Protein AF-A0A970FUH5-F1 (afdb_monomer_lite)

Foldseek 3Di:
DCPPPPVSVVVVVLCCLQPVLVVVLQVQLVVVLVVLLVVQVVQVVVVHAAEEEQQQQAAQLCCSNPRSHHLLSNLVSVHAAYAREQCLLPLLPDDCVLLVDHDDPVRNLLSLLLSLLRLQRSCQSNVRHAYAYAQEADAVPSHDGCVVPPVQLSLASQLLQQLFWEDPLPATGGSHPYHDYPRPPPDDPVSVVSNVLSNVQSHQPFFPDWFFAAEEDDPQLSSLVSVVCLAQLFDHPSRLSSLLVSLQARHRHYYYLVSQQSDAAEYEYEPLLSHDPVSLVSLLPRPRYKYKYWGQDDPVSHRPDPCKDWQEWEDDPRGIITIIMPNDPDPHDYHYHYDPDDDPDGSSNDDQDDPNDVSHDDDHDCDDSVRSNSVRVVRCVVSVGKDKDFPDDPDPVPSGDQKHWIWTDRDPFKIKIKIFGSAQAKTWIKIFQVAFWPDKDKSPDDPPDDWAGDGRITTDIHHHSHMIMMMTGD

Sequence (474 aa):
CCDADPLMLRRRADWIWQYRKAEWIAFHVQRWTRFFEKFVRRLHASDKQAFFNSAWTRDPFEAIYRYGIDYRCIARTGIDGCIVEDMSDVLPILSSRDNHYQMSEEQRNKTHDAFLTALMLNRAAMPRLQLLNLASVHDTMEQWGVLEHMPTAMTRNVISNLNTFIWTGQRWTPVTQGPLFCLADALEASDWQFIRNNWNVGYTPEVLAVSGLTLVWSDSCLDQEINAFLESRRTPTHKIVAELLYARAPVNAITRIEHLDHLTGPVLVSNYDLMSPSDQEKIAAYQGGDLYFIGQMDQADLPNRSAKKTLAVEKNTFGDMVLFATPVTLAQETVILENKEPYDVNPRTIREPLQALWTHPLHFQPISNAFYQTCADLIIRRTGSPRIDIKSSPDRSQKRSACQMIAVKTAEKTWKIAVGNEDYFYHHPVVDMHLPIQQITCLTKYRGYKVECSGSTFSARIPGRGMEVFELRL

Secondary structure (DSSP, 8-state):
--TT-HHHHHHHHHHHHHHSHHHHHHHHHHHHHHHHHHHHHHHHTTT---EEE-STT--HHHHHHHH---HHHHHHTT--EEEEEE-TTTTTT--TTTSSS---HHHHHHHHHHHHHHHHHHHHHSTTSEEEEEE--EETTTTEEHHHH-HHHHHHHHHHHHT-EEE-SS-EEES-S-EEE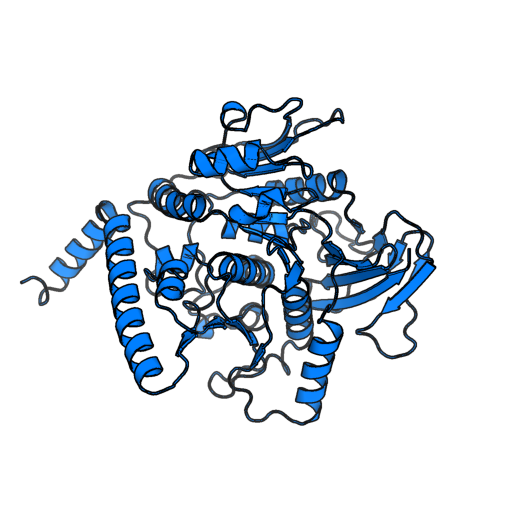TT-TT--HHHHHHHHHHHHHH--S--SEESBPEEEE-HHHHHHHHHHHHHH-PPPHHHHHHHHHHTT--B-EEEEGGGGGG--S-EEEESGGGS-HHHHHHHHH--SS-EEEEES--TTTS---TT-EEEEEEE-TT--EEEEEES--S--PPEEEE--------TTT--PPTT--TTSPP------HHHHHHHHHHHHHHHT--EEEETT-S-TT--S-SEEEEEEEEETTEEEEEEEE-SSS-B-EEEE-SS--SEEEESSSPTTPPPEEETTEEE--BPTT-EEEEEEE-

pLDDT: mean 92.12, std 9.14, range [38.91, 98.88]

Structure (mmCIF, N/CA/C/O backbone):
data_AF-A0A970FUH5-F1
#
_entry.id   AF-A0A970FUH5-F1
#
loop_
_atom_site.group_PDB
_atom_site.id
_atom_site.type_symbol
_atom_site.label_atom_id
_atom_site.label_alt_id
_atom_site.label_comp_id
_atom_site.label_asym_id
_atom_site.label_entity_id
_atom_site.label_seq_id
_atom_site.pdbx_PDB_ins_code
_atom_site.Cartn_x
_atom_site.Cartn_y
_atom_site.Cartn_z
_atom_site.occupancy
_atom_site.B_iso_or_equiv
_atom_site.auth_seq_id
_atom_site.auth_comp_id
_atom_site.auth_asym_id
_atom_site.auth_atom_id
_atom_site.pdbx_PDB_model_num
ATOM 1 N N . CYS A 1 1 ? 29.718 -8.487 -33.718 1.00 51.88 1 CYS A N 1
ATOM 2 C CA . CYS A 1 1 ? 29.550 -9.198 -32.435 1.00 51.88 1 CYS A CA 1
ATOM 3 C C . CYS A 1 1 ? 30.171 -8.317 -31.355 1.00 51.88 1 CYS A C 1
ATOM 5 O O . CYS A 1 1 ? 31.373 -8.104 -31.412 1.00 51.88 1 CYS A O 1
ATOM 7 N N . CYS A 1 2 ? 29.367 -7.701 -30.482 1.00 57.50 2 CYS A N 1
ATOM 8 C CA . CYS A 1 2 ? 29.841 -6.712 -29.495 1.00 57.50 2 CYS A CA 1
ATOM 9 C C . CYS A 1 2 ? 30.124 -7.331 -28.119 1.00 57.50 2 CYS A C 1
ATOM 11 O O . CYS A 1 2 ? 30.529 -6.624 -27.205 1.00 57.50 2 CYS A O 1
ATOM 13 N N . ASP A 1 3 ? 29.877 -8.633 -27.957 1.00 69.94 3 ASP A N 1
ATOM 14 C CA . ASP A 1 3 ? 29.812 -9.262 -26.636 1.00 69.94 3 ASP A CA 1
ATOM 15 C C . ASP A 1 3 ? 31.196 -9.553 -26.025 1.00 69.94 3 ASP A C 1
ATOM 17 O O . ASP A 1 3 ? 31.281 -9.938 -24.865 1.00 69.94 3 ASP A O 1
ATOM 21 N N . ALA A 1 4 ? 32.276 -9.302 -26.775 1.00 82.56 4 ALA A N 1
ATOM 22 C CA . ALA A 1 4 ? 33.659 -9.419 -26.310 1.00 82.56 4 ALA A CA 1
ATOM 23 C C . ALA A 1 4 ? 34.331 -8.067 -25.974 1.00 82.56 4 ALA A C 1
ATOM 25 O O . ALA A 1 4 ? 35.453 -8.070 -25.478 1.00 82.56 4 ALA A O 1
ATOM 26 N N . ASP A 1 5 ? 33.678 -6.922 -26.230 1.00 91.25 5 ASP A N 1
ATOM 27 C CA . ASP A 1 5 ? 34.242 -5.584 -25.977 1.00 91.25 5 ASP A CA 1
ATOM 28 C C . ASP A 1 5 ? 33.461 -4.849 -24.862 1.00 91.25 5 ASP A C 1
ATOM 30 O O . ASP A 1 5 ? 32.341 -4.374 -25.098 1.00 91.25 5 ASP A O 1
ATOM 34 N N . PRO A 1 6 ? 34.047 -4.697 -23.654 1.00 90.38 6 PRO A N 1
ATOM 35 C CA . PRO A 1 6 ? 33.418 -4.005 -22.529 1.00 90.38 6 PRO A CA 1
ATOM 36 C C . PRO A 1 6 ? 32.980 -2.562 -22.821 1.00 90.38 6 PRO A C 1
ATOM 38 O O . PRO A 1 6 ? 31.965 -2.108 -22.285 1.00 90.38 6 PRO A O 1
ATOM 41 N N . LEU A 1 7 ? 33.701 -1.826 -23.672 1.00 91.06 7 LEU A N 1
ATOM 42 C CA . LEU A 1 7 ? 33.351 -0.444 -24.015 1.00 91.06 7 LEU A CA 1
ATOM 43 C C . LEU A 1 7 ? 32.118 -0.400 -24.915 1.00 91.06 7 LEU A C 1
ATOM 45 O O . LEU A 1 7 ? 31.224 0.425 -24.707 1.00 91.06 7 LEU A O 1
ATOM 49 N N . MET A 1 8 ? 32.037 -1.309 -25.885 1.00 91.56 8 MET A N 1
ATOM 50 C CA . MET A 1 8 ? 30.864 -1.437 -26.752 1.00 91.56 8 MET A CA 1
ATOM 51 C C . MET A 1 8 ? 29.637 -1.922 -25.976 1.00 91.56 8 MET A C 1
ATOM 53 O O . MET A 1 8 ? 28.536 -1.415 -26.205 1.00 91.56 8 MET A O 1
ATOM 57 N N . LEU A 1 9 ? 29.818 -2.833 -25.012 1.00 90.19 9 LEU A N 1
ATOM 58 C CA . LEU A 1 9 ? 28.760 -3.238 -24.080 1.00 90.19 9 LEU A CA 1
ATOM 59 C C . LEU A 1 9 ? 28.222 -2.045 -23.286 1.00 90.19 9 LEU A C 1
ATOM 61 O O . LEU A 1 9 ? 27.004 -1.867 -23.205 1.00 90.19 9 LEU A O 1
ATOM 65 N N . ARG A 1 10 ? 29.113 -1.199 -22.756 1.00 90.00 10 ARG A N 1
ATOM 66 C CA . ARG A 1 10 ? 28.719 -0.003 -22.003 1.00 90.00 10 ARG A CA 1
ATOM 67 C C . ARG A 1 10 ? 27.956 0.991 -22.873 1.00 90.00 10 ARG A C 1
ATOM 69 O O . ARG A 1 10 ? 26.863 1.394 -22.500 1.00 90.00 10 ARG A O 1
ATOM 76 N N . ARG A 1 11 ? 28.457 1.303 -24.073 1.00 92.19 11 ARG A N 1
ATOM 77 C CA . ARG A 1 11 ? 27.766 2.195 -25.026 1.00 92.19 11 ARG A CA 1
ATOM 78 C C . ARG A 1 11 ? 26.372 1.688 -25.395 1.00 92.19 11 ARG A C 1
ATOM 80 O O . ARG A 1 11 ? 25.433 2.477 -25.461 1.00 92.19 11 ARG A O 1
ATOM 87 N N . ARG A 1 12 ? 26.220 0.375 -25.604 1.00 92.69 12 ARG A N 1
ATOM 88 C CA . ARG A 1 12 ? 24.915 -0.252 -25.863 1.00 92.69 12 ARG A CA 1
ATOM 89 C C . ARG A 1 12 ? 23.976 -0.099 -24.667 1.00 92.69 12 ARG A C 1
ATOM 91 O O . ARG A 1 12 ? 22.829 0.287 -24.863 1.00 92.69 12 ARG A O 1
ATOM 98 N N . ALA A 1 13 ? 24.452 -0.375 -23.453 1.00 91.12 13 ALA A N 1
ATOM 99 C CA . ALA A 1 13 ? 23.658 -0.217 -22.235 1.00 91.12 13 ALA A CA 1
ATOM 100 C C . ALA A 1 13 ? 23.209 1.239 -22.030 1.00 91.12 13 ALA A C 1
ATOM 102 O O . ALA A 1 13 ? 22.047 1.487 -21.721 1.00 91.12 13 ALA A O 1
ATOM 103 N N . ASP A 1 14 ? 24.105 2.195 -22.273 1.00 92.38 14 ASP A N 1
ATOM 104 C CA . ASP A 1 14 ? 23.828 3.627 -22.163 1.00 92.38 14 ASP A CA 1
ATOM 105 C C . ASP A 1 14 ? 22.752 4.071 -23.163 1.00 92.38 14 ASP A C 1
ATOM 107 O O . ASP A 1 14 ? 21.815 4.780 -22.798 1.00 92.38 14 ASP A O 1
ATOM 111 N N . TRP A 1 15 ? 22.848 3.605 -24.410 1.00 95.12 15 TRP A N 1
ATOM 112 C CA . TRP A 1 15 ? 21.854 3.890 -25.440 1.00 95.12 15 TRP A CA 1
ATOM 113 C C . TRP A 1 15 ? 20.490 3.264 -25.117 1.00 95.12 15 TRP A C 1
ATOM 115 O O . TRP A 1 15 ? 19.464 3.932 -25.238 1.00 95.12 15 TRP A O 1
ATOM 125 N N . ILE A 1 16 ? 20.467 2.009 -24.651 1.00 94.12 16 ILE A N 1
ATOM 126 C CA . ILE A 1 16 ? 19.224 1.353 -24.221 1.00 94.12 16 ILE A CA 1
ATOM 127 C C . ILE A 1 16 ? 18.579 2.148 -23.084 1.00 94.12 16 ILE A C 1
ATOM 129 O O . ILE A 1 16 ? 17.391 2.452 -23.154 1.00 94.12 16 ILE A O 1
ATOM 133 N N . TRP A 1 17 ? 19.359 2.531 -22.072 1.00 92.31 17 TRP A N 1
ATOM 134 C CA . TRP A 1 17 ? 18.864 3.300 -20.932 1.00 92.31 17 TRP A CA 1
ATOM 135 C C . TRP A 1 17 ? 18.237 4.634 -21.347 1.00 92.31 17 TRP A C 1
ATOM 137 O O . TRP A 1 17 ? 17.168 4.987 -20.858 1.00 92.31 17 TRP A O 1
ATOM 147 N N . GLN A 1 18 ? 18.888 5.360 -22.256 1.00 94.31 18 GLN A N 1
ATOM 148 C CA . GLN A 1 18 ? 18.455 6.696 -22.671 1.00 94.31 18 GLN A CA 1
ATOM 149 C C . GLN A 1 18 ? 17.264 6.685 -23.635 1.00 94.31 18 GLN A C 1
ATOM 151 O O . GLN A 1 18 ? 16.450 7.607 -23.595 1.00 94.31 18 GLN A O 1
ATOM 156 N N . TYR A 1 19 ? 17.177 5.686 -24.520 1.00 95.50 19 TYR A N 1
ATOM 157 C CA . TYR A 1 19 ? 16.285 5.750 -25.687 1.00 95.50 19 TYR A CA 1
ATOM 158 C C . TYR A 1 19 ? 15.348 4.556 -25.856 1.00 95.50 19 TYR A C 1
ATOM 160 O O . TYR A 1 19 ? 14.410 4.656 -26.647 1.00 95.50 19 TYR A O 1
ATOM 168 N N . ARG A 1 20 ? 15.611 3.423 -25.194 1.00 96.56 20 ARG A N 1
ATOM 169 C CA . ARG A 1 20 ? 14.862 2.165 -25.381 1.00 96.56 20 ARG A CA 1
ATOM 170 C C . ARG A 1 20 ? 14.500 1.469 -24.074 1.00 96.56 20 ARG A C 1
ATOM 172 O O . ARG A 1 20 ? 14.392 0.245 -24.018 1.00 96.56 20 ARG A O 1
ATOM 179 N N . LYS A 1 21 ? 14.379 2.230 -22.988 1.00 94.69 21 LYS A N 1
ATOM 180 C CA . LYS A 1 21 ? 14.184 1.649 -21.661 1.00 94.69 21 LYS A CA 1
ATOM 181 C C . LYS A 1 21 ? 12.826 0.968 -21.514 1.00 94.69 21 LYS A C 1
ATOM 183 O O . LYS A 1 21 ? 12.772 -0.125 -20.958 1.00 94.69 21 LYS A O 1
ATOM 188 N N . ALA A 1 22 ? 11.765 1.567 -22.053 1.00 95.69 22 ALA A N 1
ATOM 189 C CA . ALA A 1 22 ? 10.433 0.966 -22.058 1.00 95.69 22 ALA A CA 1
ATOM 190 C C . ALA A 1 22 ? 10.428 -0.359 -22.839 1.00 95.69 22 ALA A C 1
ATOM 192 O O . ALA A 1 22 ? 9.974 -1.385 -22.334 1.00 95.69 22 ALA A O 1
ATOM 193 N N . GLU A 1 23 ? 11.020 -0.376 -24.035 1.00 97.50 23 GLU A N 1
ATOM 194 C CA . GLU A 1 23 ? 11.128 -1.572 -24.873 1.00 97.50 23 GLU A CA 1
ATOM 195 C C . GLU A 1 23 ? 12.000 -2.650 -24.222 1.00 97.50 23 GLU A C 1
ATOM 197 O O . GLU A 1 23 ? 11.705 -3.840 -24.336 1.00 97.50 23 GLU A O 1
ATOM 202 N N . TRP A 1 24 ? 13.052 -2.250 -23.505 1.00 96.75 24 TRP A N 1
ATOM 203 C CA . TRP A 1 24 ? 13.899 -3.163 -22.743 1.00 96.75 24 TRP A CA 1
ATOM 204 C C . TRP A 1 24 ? 13.145 -3.825 -21.585 1.00 96.75 24 TRP A C 1
ATOM 206 O O . TRP A 1 24 ? 13.227 -5.044 -21.417 1.00 96.75 24 TRP A O 1
ATOM 216 N N . ILE A 1 25 ? 12.364 -3.051 -20.827 1.00 97.38 25 ILE A N 1
ATOM 217 C CA . ILE A 1 25 ? 11.486 -3.574 -19.772 1.00 97.38 25 ILE A CA 1
ATOM 218 C C . ILE A 1 25 ? 10.468 -4.548 -20.377 1.00 97.38 25 ILE A C 1
ATOM 220 O O . ILE A 1 25 ? 10.374 -5.691 -19.930 1.00 97.38 25 ILE A O 1
ATOM 224 N N . ALA A 1 26 ? 9.770 -4.147 -21.444 1.00 97.88 26 ALA A N 1
ATOM 225 C CA . ALA A 1 26 ? 8.778 -4.985 -22.119 1.00 97.88 26 ALA A CA 1
ATOM 226 C C . ALA A 1 26 ? 9.380 -6.298 -22.651 1.00 97.88 26 ALA A C 1
ATOM 228 O O . ALA A 1 26 ? 8.779 -7.368 -22.514 1.00 97.88 26 ALA A O 1
ATOM 229 N N . PHE A 1 27 ? 10.594 -6.247 -23.208 1.00 98.12 27 PHE A N 1
ATOM 230 C CA . PHE A 1 27 ? 11.334 -7.437 -23.627 1.00 98.12 27 PHE A CA 1
ATOM 231 C C . PHE A 1 27 ? 11.582 -8.399 -22.454 1.00 98.12 27 PHE A C 1
ATOM 233 O O . PHE A 1 27 ? 11.361 -9.608 -22.587 1.00 98.12 27 PHE A O 1
ATOM 240 N N . HIS A 1 28 ? 11.997 -7.884 -21.294 1.00 98.12 28 HIS A N 1
ATOM 241 C CA . HIS A 1 28 ? 12.212 -8.705 -20.103 1.00 98.12 28 HIS A CA 1
ATOM 242 C C . HIS A 1 28 ? 10.909 -9.276 -19.530 1.00 98.12 28 HIS A C 1
ATOM 244 O O . HIS A 1 28 ? 10.887 -10.462 -19.195 1.00 98.12 28 HIS A O 1
ATOM 250 N N . VAL A 1 29 ? 9.813 -8.511 -19.535 1.00 98.38 29 VAL A N 1
ATOM 251 C CA . VAL A 1 29 ? 8.471 -9.006 -19.169 1.00 98.38 29 VAL A CA 1
ATOM 252 C C . VAL A 1 29 ? 8.075 -10.201 -20.027 1.00 98.38 29 VAL A C 1
ATOM 254 O O . VAL A 1 29 ? 7.684 -11.248 -19.501 1.00 98.38 29 VAL A O 1
ATOM 257 N N . GLN A 1 30 ? 8.247 -10.111 -21.347 1.00 98.38 30 GLN A N 1
ATOM 258 C CA . GLN A 1 30 ? 7.956 -11.228 -22.250 1.00 98.38 30 GLN A CA 1
ATOM 259 C C . GLN A 1 30 ? 8.867 -12.433 -21.993 1.00 98.38 30 GLN A C 1
ATOM 261 O O . GLN A 1 30 ? 8.410 -13.580 -22.016 1.00 98.38 30 GLN A O 1
ATOM 266 N N . ARG A 1 31 ? 10.159 -12.194 -21.738 1.00 98.25 31 ARG A N 1
ATOM 267 C CA . ARG A 1 31 ? 11.131 -13.256 -21.453 1.00 98.25 31 ARG A CA 1
ATOM 268 C C . ARG A 1 31 ? 10.770 -14.025 -20.182 1.00 98.25 31 ARG A C 1
ATOM 270 O O . ARG A 1 31 ? 10.770 -15.256 -20.219 1.00 98.25 31 ARG A O 1
ATOM 277 N N . TRP A 1 32 ? 10.449 -13.324 -19.097 1.00 97.88 32 TRP A N 1
ATOM 278 C CA . TRP A 1 32 ? 10.026 -13.943 -17.842 1.00 97.88 32 TRP A CA 1
ATOM 279 C C . TRP A 1 32 ? 8.699 -14.675 -17.991 1.00 97.88 32 TRP A C 1
ATOM 281 O O . TRP A 1 32 ? 8.595 -15.823 -17.571 1.00 97.88 32 TRP A O 1
ATOM 291 N N . THR A 1 33 ? 7.726 -14.078 -18.680 1.00 97.88 33 THR A N 1
ATOM 292 C CA . THR A 1 33 ? 6.431 -14.725 -18.941 1.00 97.88 33 THR A CA 1
ATOM 293 C C . THR A 1 33 ? 6.619 -16.072 -19.645 1.00 97.88 33 THR A C 1
ATOM 295 O O . THR A 1 33 ? 6.153 -17.096 -19.154 1.00 97.88 33 THR A O 1
ATOM 298 N N . ARG A 1 34 ? 7.417 -16.116 -20.723 1.00 98.31 34 ARG A N 1
ATOM 299 C CA . ARG A 1 34 ? 7.737 -17.367 -21.439 1.00 98.31 34 ARG A CA 1
ATOM 300 C C . ARG A 1 34 ? 8.485 -18.387 -20.582 1.00 98.31 34 ARG A C 1
ATOM 302 O O . ARG A 1 34 ? 8.376 -19.589 -20.824 1.00 98.31 34 ARG A O 1
ATOM 309 N N . PHE A 1 35 ? 9.305 -17.930 -19.637 1.00 97.62 35 PHE A N 1
ATOM 310 C CA . PHE A 1 35 ? 9.967 -18.817 -18.685 1.00 97.62 35 PHE A CA 1
ATOM 311 C C . PHE A 1 35 ? 8.940 -19.459 -17.744 1.00 97.62 35 PHE A C 1
ATOM 313 O O . PHE A 1 35 ? 8.893 -20.688 -17.665 1.00 97.62 35 PHE A O 1
ATOM 320 N N . PHE A 1 36 ? 8.074 -18.657 -17.118 1.00 98.06 36 PHE A N 1
ATOM 321 C CA . PHE A 1 36 ? 7.034 -19.151 -16.215 1.00 98.06 36 PHE A CA 1
ATOM 322 C C . PHE A 1 36 ? 6.037 -20.072 -16.923 1.00 98.06 36 PHE A C 1
ATOM 324 O O . PHE A 1 36 ? 5.734 -21.135 -16.397 1.00 98.06 36 PHE A O 1
ATOM 331 N N . GLU A 1 37 ? 5.626 -19.771 -18.157 1.00 98.06 37 GLU A N 1
ATOM 332 C CA . GLU A 1 37 ? 4.775 -20.668 -18.958 1.00 98.06 37 GLU A CA 1
ATOM 333 C C . GLU A 1 37 ? 5.385 -22.066 -19.136 1.00 98.06 37 GLU A C 1
ATOM 335 O O . GLU A 1 37 ? 4.682 -23.076 -19.068 1.00 98.06 37 GLU A O 1
ATOM 340 N N . LYS A 1 38 ? 6.699 -22.147 -19.383 1.00 98.00 38 LYS A N 1
ATOM 341 C CA . LYS A 1 38 ? 7.405 -23.431 -19.514 1.00 98.00 38 LYS A CA 1
ATOM 342 C C . LYS A 1 38 ? 7.529 -24.132 -18.167 1.00 98.00 38 LYS A C 1
ATOM 344 O O . LYS A 1 38 ? 7.333 -25.343 -18.105 1.00 98.00 38 LYS A O 1
ATOM 349 N N . PHE A 1 39 ? 7.872 -23.380 -17.127 1.00 96.75 39 PHE A N 1
ATOM 350 C CA . PHE A 1 39 ? 8.062 -23.880 -15.771 1.00 96.75 39 PHE A CA 1
ATOM 351 C C . PHE A 1 39 ? 6.765 -24.462 -15.196 1.00 96.75 39 PHE A C 1
ATOM 353 O O . PHE A 1 39 ? 6.726 -25.647 -14.867 1.00 96.75 39 PHE A O 1
ATOM 360 N N . VAL A 1 40 ? 5.688 -23.674 -15.187 1.00 98.12 40 VAL A N 1
ATOM 361 C CA . VAL A 1 40 ? 4.362 -24.065 -14.685 1.00 98.12 40 VAL A CA 1
ATOM 362 C C . VAL A 1 40 ? 3.850 -25.294 -15.430 1.00 98.12 40 VAL A C 1
ATOM 364 O O . VAL A 1 40 ? 3.521 -26.297 -14.805 1.00 98.12 40 VAL A O 1
ATOM 367 N N . ARG A 1 41 ? 3.905 -25.294 -16.771 1.00 98.12 41 ARG A N 1
ATOM 368 C CA . ARG A 1 41 ? 3.463 -26.442 -17.580 1.00 98.12 41 ARG A CA 1
ATOM 369 C C . ARG A 1 41 ? 4.184 -27.740 -17.218 1.00 98.12 41 ARG A C 1
ATOM 371 O O . ARG A 1 41 ? 3.571 -28.802 -17.243 1.00 98.12 41 ARG A O 1
ATOM 378 N N . ARG A 1 42 ? 5.486 -27.684 -16.926 1.00 98.00 42 ARG A N 1
ATOM 379 C CA . ARG A 1 42 ? 6.274 -28.873 -16.565 1.00 98.00 42 ARG A CA 1
ATOM 380 C C . ARG A 1 42 ? 5.942 -29.382 -15.166 1.00 98.00 42 ARG A C 1
ATOM 382 O O . ARG A 1 42 ? 5.874 -30.597 -14.989 1.00 98.00 42 ARG A O 1
ATOM 389 N N . LEU A 1 43 ? 5.716 -28.479 -14.213 1.00 98.06 43 LEU A N 1
ATOM 390 C CA . LEU A 1 43 ? 5.305 -28.844 -12.857 1.00 98.06 43 LEU A CA 1
ATOM 391 C C . LEU A 1 43 ? 3.900 -29.446 -12.846 1.00 98.06 43 LEU A C 1
ATOM 393 O O . LEU A 1 43 ? 3.718 -30.541 -12.320 1.00 98.06 43 LEU A O 1
ATOM 397 N N . HIS A 1 44 ? 2.948 -28.803 -13.522 1.00 98.25 44 HIS A N 1
ATOM 398 C CA . HIS A 1 44 ? 1.576 -29.298 -13.649 1.00 98.25 44 HIS A CA 1
ATOM 399 C C . HIS A 1 44 ? 1.507 -30.648 -14.368 1.00 98.25 44 HIS A C 1
ATOM 401 O O . HIS A 1 44 ? 0.799 -31.534 -13.912 1.00 98.25 44 HIS A O 1
ATOM 407 N N . ALA A 1 45 ? 2.298 -30.863 -15.427 1.00 98.25 45 ALA A N 1
ATOM 408 C CA . ALA A 1 45 ? 2.387 -32.167 -16.100 1.00 98.25 45 ALA A CA 1
ATOM 409 C C . ALA A 1 45 ? 2.971 -33.293 -15.219 1.00 98.25 45 ALA A C 1
ATOM 411 O O . ALA A 1 45 ? 2.950 -34.452 -15.624 1.00 98.25 45 ALA A O 1
ATOM 412 N N . SER A 1 46 ? 3.519 -32.948 -14.051 1.00 97.88 46 SER A N 1
ATOM 413 C CA . SER A 1 46 ? 4.039 -33.882 -13.047 1.00 97.88 46 SER A CA 1
ATOM 414 C C . SER A 1 46 ? 3.201 -33.874 -11.757 1.00 97.88 46 SER A C 1
ATOM 416 O O . SER A 1 46 ? 3.706 -34.276 -10.705 1.00 97.88 46 SER A O 1
ATOM 418 N N . ASP A 1 47 ? 1.967 -33.357 -11.817 1.00 97.75 47 ASP A N 1
ATOM 419 C CA . ASP A 1 47 ? 1.038 -33.209 -10.688 1.00 97.75 47 ASP A CA 1
ATOM 420 C C . ASP A 1 47 ? 1.633 -32.423 -9.498 1.00 97.75 47 ASP A C 1
ATOM 422 O O . ASP A 1 47 ? 1.430 -32.764 -8.329 1.00 97.75 47 ASP A O 1
ATOM 426 N N . LYS A 1 48 ? 2.425 -31.378 -9.782 1.00 98.19 48 LYS A N 1
ATOM 427 C CA . LYS A 1 48 ? 3.015 -30.474 -8.776 1.00 98.19 48 LYS A CA 1
ATOM 428 C C . LYS A 1 48 ? 2.438 -29.073 -8.887 1.00 98.19 48 LYS A C 1
ATOM 430 O O . LYS A 1 48 ? 2.181 -28.611 -9.990 1.00 98.19 48 LYS A O 1
ATOM 435 N N . GLN A 1 49 ? 2.329 -28.381 -7.755 1.00 97.06 49 GLN A N 1
ATOM 436 C CA . GLN A 1 49 ? 2.012 -26.953 -7.720 1.00 97.06 49 GLN A CA 1
ATOM 437 C C . GLN A 1 49 ? 3.260 -26.102 -7.967 1.00 97.06 49 GLN A C 1
ATOM 439 O O . GLN A 1 49 ? 4.380 -26.494 -7.628 1.00 97.06 49 GLN A O 1
ATOM 444 N N . ALA A 1 50 ? 3.053 -24.921 -8.531 1.00 97.06 50 ALA A N 1
ATOM 445 C CA . ALA A 1 50 ? 4.067 -23.924 -8.806 1.00 97.06 50 ALA A CA 1
ATOM 446 C C . ALA A 1 50 ? 3.794 -22.659 -7.984 1.00 97.06 50 ALA A C 1
ATOM 448 O O . ALA A 1 50 ? 2.754 -22.019 -8.129 1.00 97.06 50 ALA A O 1
ATOM 449 N N . PHE A 1 51 ? 4.765 -22.279 -7.158 1.00 96.44 51 PHE A N 1
ATOM 450 C CA . PHE A 1 51 ? 4.790 -21.004 -6.449 1.00 96.44 51 PHE A CA 1
ATOM 451 C C . PHE A 1 51 ? 6.027 -20.221 -6.883 1.00 96.44 51 PHE A C 1
ATOM 453 O O . PHE A 1 51 ? 7.047 -20.810 -7.251 1.00 96.44 51 PHE A O 1
ATOM 460 N N . PHE A 1 52 ? 5.939 -18.897 -6.851 1.00 95.44 52 PHE A N 1
ATOM 461 C CA . PHE A 1 52 ? 7.079 -18.012 -7.074 1.00 95.44 52 PHE A CA 1
ATOM 462 C C . PHE A 1 52 ? 7.168 -16.982 -5.953 1.00 95.44 52 PHE A C 1
ATOM 464 O O . PHE A 1 52 ? 6.145 -16.621 -5.375 1.00 95.44 52 PHE A O 1
ATOM 471 N N . ASN A 1 53 ? 8.372 -16.498 -5.663 1.00 94.19 53 ASN A N 1
ATOM 472 C CA . ASN A 1 53 ? 8.537 -15.355 -4.774 1.00 94.19 53 ASN A CA 1
ATOM 473 C C . ASN A 1 53 ? 8.230 -14.061 -5.529 1.00 94.19 53 ASN A C 1
ATOM 475 O O . ASN A 1 53 ? 8.547 -13.940 -6.718 1.00 94.19 53 ASN A O 1
ATOM 479 N N . SER A 1 54 ? 7.660 -13.075 -4.836 1.00 94.62 54 SER A N 1
ATOM 480 C CA . SER A 1 54 ? 7.654 -11.703 -5.335 1.00 94.62 54 SER A CA 1
ATOM 481 C C . SER A 1 54 ? 9.089 -11.261 -5.650 1.00 94.62 54 SER A C 1
ATOM 483 O O . SER A 1 54 ? 10.065 -11.768 -5.101 1.00 94.62 54 SER A O 1
ATOM 485 N N . ALA A 1 55 ? 9.243 -10.330 -6.585 1.00 93.56 55 ALA A N 1
ATOM 486 C CA . ALA A 1 55 ? 10.539 -9.813 -6.984 1.00 93.56 55 ALA A CA 1
ATOM 487 C C . ALA A 1 55 ? 11.148 -8.969 -5.849 1.00 93.56 55 ALA A C 1
ATOM 489 O O . ALA A 1 55 ? 10.929 -7.757 -5.793 1.00 93.56 55 ALA A O 1
ATOM 490 N N . TRP A 1 56 ? 11.908 -9.621 -4.961 1.00 83.25 56 TRP A N 1
ATOM 491 C CA . TRP A 1 56 ? 12.657 -9.006 -3.860 1.00 83.25 56 TRP A CA 1
ATOM 492 C C . TRP A 1 56 ? 11.820 -8.027 -3.017 1.00 83.25 56 TRP A C 1
ATOM 494 O O . TRP A 1 56 ? 12.202 -6.871 -2.865 1.00 83.25 56 TRP A O 1
ATOM 504 N N . THR A 1 57 ? 10.650 -8.456 -2.537 1.00 87.12 57 THR A N 1
ATOM 505 C CA . THR A 1 57 ? 9.685 -7.660 -1.738 1.00 87.12 57 THR A CA 1
ATOM 506 C C . THR A 1 57 ? 8.891 -6.553 -2.452 1.00 87.12 57 THR A C 1
ATOM 508 O O . THR A 1 57 ? 8.059 -5.888 -1.830 1.00 87.12 57 THR A O 1
ATOM 511 N N . ARG A 1 58 ? 9.083 -6.340 -3.759 1.00 93.81 58 ARG A N 1
ATOM 512 C CA . ARG A 1 58 ? 8.517 -5.173 -4.456 1.00 93.81 58 ARG A CA 1
ATOM 513 C C . ARG A 1 58 ? 7.073 -5.323 -4.934 1.00 93.81 58 ARG A C 1
ATOM 515 O O . ARG A 1 58 ? 6.602 -6.422 -5.248 1.00 93.81 58 ARG A O 1
ATOM 522 N N . ASP A 1 59 ? 6.392 -4.176 -4.993 1.00 97.12 59 ASP A N 1
ATOM 523 C CA . ASP A 1 59 ? 5.052 -4.010 -5.557 1.00 97.12 59 ASP A CA 1
ATOM 524 C C . ASP A 1 59 ? 5.068 -4.199 -7.092 1.00 97.12 59 ASP A C 1
ATOM 526 O O . ASP A 1 59 ? 6.148 -4.268 -7.694 1.00 97.12 59 ASP A O 1
ATOM 530 N N . PRO A 1 60 ? 3.902 -4.275 -7.762 1.00 98.50 60 PRO A N 1
ATOM 531 C CA . PRO A 1 60 ? 3.845 -4.537 -9.198 1.00 98.50 60 PRO A CA 1
ATOM 532 C C . PRO A 1 60 ? 4.590 -3.498 -10.051 1.00 98.50 60 PRO A C 1
ATOM 534 O O . PRO A 1 60 ? 5.185 -3.868 -11.063 1.00 98.50 60 PRO A O 1
ATOM 537 N N . PHE A 1 61 ? 4.602 -2.220 -9.657 1.00 98.44 61 PHE A N 1
ATOM 538 C CA . PHE A 1 61 ? 5.299 -1.168 -10.396 1.00 98.44 61 PHE A CA 1
ATOM 539 C C . PHE A 1 61 ? 6.814 -1.381 -10.361 1.00 98.44 61 PHE A C 1
ATOM 541 O O . PHE A 1 61 ? 7.463 -1.457 -11.409 1.00 98.44 61 PHE A O 1
ATOM 548 N N . GLU A 1 62 ? 7.396 -1.496 -9.164 1.00 97.56 62 GLU A N 1
ATOM 549 C CA . GLU A 1 62 ? 8.843 -1.657 -9.029 1.00 97.56 62 GLU A CA 1
ATOM 550 C C . GLU A 1 62 ? 9.316 -3.013 -9.577 1.00 97.56 62 GLU A C 1
ATOM 552 O O . GLU A 1 62 ? 10.402 -3.084 -10.160 1.00 97.56 62 GLU A O 1
ATOM 557 N N . ALA A 1 63 ? 8.496 -4.066 -9.479 1.00 97.56 63 ALA A N 1
ATOM 558 C CA . ALA A 1 63 ? 8.780 -5.366 -10.085 1.00 97.56 63 ALA A CA 1
ATOM 559 C C . ALA A 1 63 ? 8.942 -5.275 -11.613 1.00 97.56 63 ALA A C 1
ATOM 561 O O . ALA A 1 63 ? 9.910 -5.808 -12.175 1.00 97.56 63 ALA A O 1
ATOM 562 N N . ILE A 1 64 ? 8.050 -4.537 -12.285 1.00 98.12 64 ILE A N 1
ATOM 563 C CA . ILE A 1 64 ? 8.137 -4.282 -13.727 1.00 98.12 64 ILE A CA 1
ATOM 564 C C . ILE A 1 64 ? 9.358 -3.413 -14.028 1.00 98.12 64 ILE A C 1
ATOM 566 O O . ILE A 1 64 ? 10.207 -3.803 -14.830 1.00 98.12 64 ILE A O 1
ATOM 570 N N . TYR A 1 65 ? 9.480 -2.258 -13.371 1.00 96.56 65 TYR A N 1
ATOM 571 C CA . TYR A 1 65 ? 10.513 -1.272 -13.687 1.00 96.56 65 TYR A CA 1
ATOM 572 C C . TYR A 1 65 ? 11.940 -1.799 -13.466 1.00 96.56 65 TYR A C 1
ATOM 574 O O . TYR A 1 65 ? 12.816 -1.581 -14.307 1.00 96.56 65 TYR A O 1
ATOM 582 N N . ARG A 1 66 ? 12.190 -2.490 -12.346 1.00 93.94 66 ARG A N 1
ATOM 583 C CA . ARG A 1 66 ? 13.538 -2.951 -11.972 1.00 93.94 66 ARG A CA 1
ATOM 584 C C . ARG A 1 66 ? 13.911 -4.279 -12.606 1.00 93.94 66 ARG A C 1
ATOM 586 O O . ARG A 1 66 ? 15.053 -4.453 -13.026 1.00 93.94 66 ARG A O 1
ATOM 593 N N . TYR A 1 67 ? 12.971 -5.220 -12.635 1.00 94.69 67 TYR A N 1
ATOM 594 C CA . TYR A 1 67 ? 13.269 -6.625 -12.924 1.00 94.69 67 TYR A CA 1
ATOM 595 C C . TYR A 1 67 ? 12.604 -7.131 -14.206 1.00 94.69 67 TYR A C 1
ATOM 597 O O . TYR A 1 67 ? 12.887 -8.250 -14.647 1.00 94.69 67 TYR A O 1
ATOM 605 N N . GLY A 1 68 ? 11.741 -6.317 -14.822 1.00 96.69 68 GLY A N 1
ATOM 606 C CA . GLY A 1 68 ? 10.906 -6.736 -15.940 1.00 96.69 68 GLY A CA 1
ATOM 607 C C . GLY A 1 68 ? 9.960 -7.864 -15.542 1.00 96.69 68 GLY A C 1
ATOM 608 O O . GLY A 1 68 ? 9.685 -8.729 -16.362 1.00 96.69 68 GLY A O 1
ATOM 609 N N . ILE A 1 69 ? 9.513 -7.918 -14.287 1.00 97.62 69 ILE A N 1
ATOM 610 C CA . ILE A 1 69 ? 8.593 -8.945 -13.795 1.00 97.62 69 ILE A CA 1
ATOM 611 C C . ILE A 1 69 ? 7.202 -8.324 -13.672 1.00 97.62 69 ILE A C 1
ATOM 613 O O . ILE A 1 69 ? 6.971 -7.487 -12.810 1.00 97.62 69 ILE A O 1
ATOM 617 N N . ASP A 1 70 ? 6.268 -8.751 -14.526 1.00 98.38 70 ASP A N 1
ATOM 618 C CA . ASP A 1 70 ? 4.852 -8.388 -14.409 1.00 98.38 70 ASP A CA 1
ATOM 619 C C . ASP A 1 70 ? 4.077 -9.538 -13.759 1.00 98.38 70 ASP A C 1
ATOM 621 O O . ASP A 1 70 ? 3.840 -10.588 -14.370 1.00 98.38 70 ASP A O 1
ATOM 625 N N . TYR A 1 71 ? 3.655 -9.331 -12.515 1.00 98.44 71 TYR A N 1
ATOM 626 C CA . TYR A 1 71 ? 2.897 -10.316 -11.750 1.00 98.44 71 TYR A CA 1
ATOM 627 C C . TYR A 1 71 ? 1.564 -10.705 -12.402 1.00 98.44 71 TYR A C 1
ATOM 629 O O . TYR A 1 71 ? 1.145 -11.858 -12.284 1.00 98.44 71 TYR A O 1
ATOM 637 N N . ARG A 1 72 ? 0.919 -9.803 -13.154 1.00 98.19 72 ARG A N 1
ATOM 638 C CA . ARG A 1 72 ? -0.333 -10.100 -13.875 1.00 98.19 72 ARG A CA 1
ATOM 639 C C . ARG A 1 72 ? -0.066 -11.068 -15.025 1.00 98.19 72 ARG A C 1
ATOM 641 O O . ARG A 1 72 ? -0.861 -11.974 -15.275 1.00 98.19 72 ARG A O 1
ATOM 648 N N . CYS A 1 73 ? 1.066 -10.906 -15.717 1.00 98.00 73 CYS A N 1
ATOM 649 C CA . CYS A 1 73 ? 1.512 -11.846 -16.746 1.00 98.00 73 CYS A CA 1
ATOM 650 C C . CYS A 1 73 ? 1.813 -13.223 -16.151 1.00 98.00 73 CYS A C 1
ATOM 652 O O . CYS A 1 73 ? 1.352 -14.223 -16.696 1.00 98.00 73 CYS A O 1
ATOM 654 N N . ILE A 1 74 ? 2.516 -13.277 -15.015 1.00 97.94 74 ILE A N 1
ATOM 655 C CA . ILE A 1 74 ? 2.813 -14.538 -14.321 1.00 97.94 74 ILE A CA 1
ATOM 656 C C . ILE A 1 74 ? 1.518 -15.226 -13.868 1.00 97.94 74 ILE A C 1
ATOM 658 O O . ILE A 1 74 ? 1.332 -16.410 -14.143 1.00 97.94 74 ILE A O 1
ATOM 662 N N . ALA A 1 75 ? 0.573 -14.492 -13.275 1.00 97.75 75 ALA A N 1
ATOM 663 C CA . ALA A 1 75 ? -0.723 -15.035 -12.866 1.00 97.75 75 ALA A CA 1
ATOM 664 C C . ALA A 1 75 ? -1.516 -15.651 -14.035 1.00 97.75 75 ALA A C 1
ATOM 666 O O . ALA A 1 75 ? -2.217 -16.646 -13.854 1.00 97.75 75 ALA A O 1
ATOM 667 N N . ARG A 1 76 ? -1.389 -15.110 -15.257 1.00 97.56 76 ARG A N 1
ATOM 668 C CA . ARG A 1 76 ? -2.026 -15.668 -16.466 1.00 97.56 76 ARG A CA 1
ATOM 669 C C . ARG A 1 76 ? -1.406 -16.981 -16.952 1.00 97.56 76 ARG A C 1
ATOM 671 O O . ARG A 1 76 ? -2.053 -17.679 -17.726 1.00 97.56 76 ARG A O 1
ATOM 678 N N . THR A 1 77 ? -0.205 -17.344 -16.497 1.00 97.38 77 THR A N 1
ATOM 679 C CA . THR A 1 77 ? 0.436 -18.624 -16.860 1.00 97.38 77 THR A CA 1
ATOM 680 C C . THR A 1 77 ? -0.218 -19.842 -16.202 1.00 97.38 77 THR A C 1
ATOM 682 O O . THR A 1 77 ? 0.085 -20.968 -16.586 1.00 97.38 77 THR A O 1
ATOM 685 N N . GLY A 1 78 ? -1.115 -19.619 -15.233 1.00 96.69 78 GLY A N 1
ATOM 686 C CA . GLY A 1 78 ? -1.746 -20.672 -14.440 1.00 96.69 78 GLY A CA 1
ATOM 687 C C . GLY A 1 78 ? -0.962 -21.059 -13.187 1.00 96.69 78 GLY A C 1
ATOM 688 O O . GLY A 1 78 ? -1.287 -22.072 -12.587 1.00 96.69 78 GLY A O 1
ATOM 689 N N . ILE A 1 79 ? 0.058 -20.287 -12.792 1.00 98.00 79 ILE A N 1
ATOM 690 C CA . ILE A 1 79 ? 0.781 -20.502 -11.529 1.00 98.00 79 ILE A CA 1
ATOM 691 C C . ILE A 1 79 ? -0.192 -20.585 -10.336 1.00 98.00 79 ILE A C 1
ATOM 693 O O . ILE A 1 79 ? -1.230 -19.925 -10.348 1.00 98.00 79 ILE A O 1
ATOM 697 N N . ASP A 1 80 ? 0.133 -21.373 -9.311 1.00 97.75 80 ASP A N 1
ATOM 698 C CA . ASP A 1 80 ? -0.792 -21.669 -8.207 1.00 97.75 80 ASP A CA 1
ATOM 699 C C . ASP A 1 80 ? -0.779 -20.585 -7.119 1.00 97.75 80 ASP A C 1
ATOM 701 O O . ASP A 1 80 ? -1.809 -20.262 -6.519 1.00 97.75 80 ASP A O 1
ATOM 705 N N . GLY A 1 81 ? 0.380 -19.969 -6.885 1.00 97.50 81 GLY A N 1
ATOM 706 C CA . GLY A 1 81 ? 0.501 -18.944 -5.861 1.00 97.50 81 GLY A CA 1
ATOM 707 C C . GLY A 1 81 ? 1.768 -18.108 -5.927 1.00 97.50 81 GLY A C 1
ATOM 708 O O . GLY A 1 81 ? 2.677 -18.354 -6.719 1.00 97.50 81 GLY A O 1
ATOM 709 N N . CYS A 1 82 ? 1.802 -17.096 -5.069 1.00 97.44 82 CYS A N 1
ATOM 710 C CA . CYS A 1 82 ? 2.911 -16.179 -4.878 1.00 97.44 82 CYS A CA 1
ATOM 711 C C . CYS A 1 82 ? 3.272 -16.118 -3.390 1.00 97.44 82 CYS A C 1
ATOM 713 O O . CYS A 1 82 ? 2.399 -15.980 -2.530 1.00 97.44 82 CYS A O 1
ATOM 715 N N . ILE A 1 83 ? 4.560 -16.216 -3.096 1.00 96.56 83 ILE A N 1
ATOM 716 C CA . ILE A 1 83 ? 5.130 -15.952 -1.782 1.00 96.56 83 ILE A CA 1
ATOM 717 C C . ILE A 1 83 ? 5.570 -14.488 -1.800 1.00 96.56 83 ILE A C 1
ATOM 719 O O . ILE A 1 83 ? 6.537 -14.130 -2.468 1.00 96.56 83 ILE A O 1
ATOM 723 N N . VAL A 1 84 ? 4.825 -13.619 -1.125 1.00 95.00 84 VAL A N 1
ATOM 724 C CA . VAL A 1 84 ? 5.143 -12.192 -1.060 1.00 95.00 84 VAL A CA 1
ATOM 725 C C . VAL A 1 84 ? 6.115 -11.966 0.081 1.00 95.00 84 VAL A C 1
ATOM 727 O O . VAL A 1 84 ? 5.740 -12.099 1.243 1.00 95.00 84 VAL A O 1
ATOM 730 N N . GLU A 1 85 ? 7.355 -11.636 -0.264 1.00 90.81 85 GLU A N 1
ATOM 731 C CA . GLU A 1 85 ? 8.402 -11.356 0.713 1.00 90.81 85 GLU A CA 1
ATOM 732 C C . GLU A 1 85 ? 8.102 -10.087 1.517 1.00 90.81 85 GLU A C 1
ATOM 734 O O . GLU A 1 85 ? 7.829 -9.033 0.934 1.00 90.81 85 GLU A O 1
ATOM 739 N N . ASP A 1 86 ? 8.172 -10.191 2.845 1.00 89.31 86 ASP A N 1
ATOM 740 C CA . ASP A 1 86 ? 7.934 -9.093 3.774 1.00 89.31 86 ASP A CA 1
ATOM 741 C C . ASP A 1 86 ? 9.085 -8.973 4.778 1.00 89.31 86 ASP A C 1
ATOM 743 O O . ASP A 1 86 ? 9.304 -9.824 5.637 1.00 89.31 86 ASP A O 1
ATOM 747 N N . MET A 1 87 ? 9.825 -7.878 4.637 1.00 89.06 87 MET A N 1
ATOM 748 C CA . MET A 1 87 ? 10.997 -7.534 5.438 1.00 89.06 87 MET A CA 1
ATOM 749 C C . MET A 1 87 ? 10.733 -6.252 6.234 1.00 89.06 87 MET A C 1
ATOM 751 O O . MET A 1 87 ? 11.666 -5.520 6.564 1.00 89.06 87 MET A O 1
ATOM 755 N N . SER A 1 88 ? 9.468 -5.905 6.480 1.00 90.94 88 SER A N 1
ATOM 756 C CA . SER A 1 88 ? 9.109 -4.629 7.105 1.00 90.94 88 SER A CA 1
ATOM 757 C C . SER A 1 88 ? 9.536 -4.492 8.567 1.00 90.94 88 SER A C 1
ATOM 759 O O . SER A 1 88 ? 9.751 -3.376 9.047 1.00 90.94 88 SER A O 1
ATOM 761 N N . ASP A 1 89 ? 9.686 -5.615 9.259 1.00 89.50 89 ASP A N 1
ATOM 762 C CA . ASP A 1 89 ? 10.164 -5.758 10.634 1.00 89.50 89 ASP A CA 1
ATOM 763 C C . ASP A 1 89 ? 11.681 -6.002 10.719 1.00 89.50 89 ASP A C 1
ATOM 765 O O . ASP A 1 89 ? 12.300 -5.589 11.697 1.00 89.50 89 ASP A O 1
ATOM 769 N N . VAL A 1 90 ? 12.297 -6.586 9.685 1.00 89.44 90 VAL A N 1
ATOM 770 C CA . VAL A 1 90 ? 13.750 -6.846 9.614 1.00 89.44 90 VAL A CA 1
ATOM 771 C C . VAL A 1 90 ? 14.532 -5.666 9.040 1.00 89.44 90 VAL A C 1
ATOM 773 O O . VAL A 1 90 ? 15.515 -5.208 9.619 1.00 89.44 90 VAL A O 1
ATOM 776 N N . LEU A 1 91 ? 14.123 -5.138 7.885 1.00 89.50 91 LEU A N 1
ATOM 777 C CA . LEU A 1 91 ? 14.899 -4.141 7.144 1.00 89.50 91 LEU A CA 1
ATOM 778 C C . LEU A 1 91 ? 15.283 -2.904 7.989 1.00 89.50 91 LEU A C 1
ATOM 780 O O . LEU A 1 91 ? 16.414 -2.426 7.847 1.00 89.50 91 LEU A O 1
ATOM 784 N N . PRO A 1 92 ? 14.425 -2.389 8.900 1.00 88.81 92 PRO A N 1
ATOM 785 C CA . PRO A 1 92 ? 14.778 -1.269 9.769 1.00 88.81 92 PRO A CA 1
ATOM 786 C C . PRO A 1 92 ? 15.893 -1.541 10.787 1.00 88.81 92 PRO A C 1
ATOM 788 O O . PRO A 1 92 ? 16.445 -0.560 11.288 1.00 88.81 92 PRO A O 1
ATOM 791 N N . ILE A 1 93 ? 16.253 -2.794 11.087 1.00 86.31 93 ILE A N 1
ATOM 792 C CA . ILE A 1 93 ? 17.371 -3.134 11.996 1.00 86.31 93 ILE A CA 1
ATOM 793 C C . ILE A 1 93 ? 18.643 -3.562 11.280 1.00 86.31 93 ILE A C 1
ATOM 795 O O . ILE A 1 93 ? 19.712 -3.545 11.887 1.00 86.31 93 ILE A O 1
ATOM 799 N N . LEU A 1 94 ? 18.559 -3.871 9.988 1.00 87.00 94 LEU A N 1
ATOM 800 C CA . LEU A 1 94 ? 19.727 -4.238 9.201 1.00 87.00 94 LEU A CA 1
ATOM 801 C C . LEU A 1 94 ? 20.714 -3.067 9.064 1.00 87.00 94 LEU A C 1
ATOM 803 O O . LEU A 1 94 ? 20.342 -1.880 8.962 1.00 87.00 94 LEU A O 1
ATOM 807 N N . SER A 1 95 ? 22.002 -3.409 9.072 1.00 86.19 95 SER A N 1
ATOM 808 C CA . SER A 1 95 ? 23.094 -2.458 8.905 1.00 86.19 95 SER A CA 1
ATOM 809 C C . SER A 1 95 ? 23.296 -2.100 7.430 1.00 86.19 95 SER A C 1
ATOM 811 O O . SER A 1 95 ? 22.756 -2.723 6.515 1.00 86.19 95 SER A O 1
ATOM 813 N N . SER A 1 96 ? 24.120 -1.084 7.167 1.00 84.69 96 SER A N 1
ATOM 814 C CA . SER A 1 96 ? 24.485 -0.736 5.790 1.00 84.69 96 SER A CA 1
ATOM 815 C C . SER A 1 96 ? 25.320 -1.811 5.089 1.00 84.69 96 SER A C 1
ATOM 817 O O . SER A 1 96 ? 25.387 -1.797 3.860 1.00 84.69 96 SER A O 1
ATOM 819 N N . ARG A 1 97 ? 25.948 -2.731 5.838 1.00 83.94 97 ARG A N 1
ATOM 820 C CA . ARG A 1 97 ? 26.685 -3.870 5.272 1.00 83.94 97 ARG A CA 1
ATOM 821 C C . ARG A 1 97 ? 25.749 -4.973 4.800 1.00 83.94 97 ARG A C 1
ATOM 823 O O . ARG A 1 97 ? 26.019 -5.540 3.751 1.00 83.94 97 ARG A O 1
ATOM 830 N N . ASP A 1 98 ? 24.657 -5.190 5.524 1.00 82.50 98 ASP A N 1
ATOM 831 C CA . ASP A 1 98 ? 23.651 -6.205 5.192 1.00 82.50 98 ASP A CA 1
ATOM 832 C C . ASP A 1 98 ? 22.800 -5.738 4.001 1.00 82.50 98 ASP A C 1
ATOM 834 O O . ASP A 1 98 ? 22.549 -6.479 3.058 1.00 82.50 98 ASP A O 1
ATOM 838 N N . ASN A 1 99 ? 22.437 -4.450 3.980 1.00 76.81 99 ASN A N 1
ATOM 839 C CA . ASN A 1 99 ? 21.565 -3.881 2.948 1.00 76.81 99 ASN A CA 1
ATOM 840 C C . ASN A 1 99 ? 22.294 -3.329 1.714 1.00 76.81 99 ASN A C 1
ATOM 842 O O . ASN A 1 99 ? 21.634 -2.849 0.785 1.00 76.81 99 ASN A O 1
ATOM 846 N N . HIS A 1 100 ? 23.633 -3.274 1.745 1.00 79.38 100 HIS A N 1
ATOM 847 C CA . HIS A 1 100 ? 24.471 -2.503 0.809 1.00 79.38 100 HIS A CA 1
ATOM 848 C C . HIS A 1 100 ? 23.985 -1.051 0.604 1.00 79.38 100 HIS A C 1
ATOM 850 O O . HIS A 1 100 ? 24.175 -0.438 -0.450 1.00 79.38 100 HIS A O 1
ATOM 856 N N . TYR A 1 101 ? 23.308 -0.508 1.619 1.00 82.12 101 TYR A N 1
ATOM 857 C CA . TYR A 1 101 ? 22.637 0.783 1.598 1.00 82.12 101 TYR A CA 1
ATOM 858 C C . TYR A 1 101 ? 22.493 1.328 3.015 1.00 82.12 101 TYR A C 1
ATOM 860 O O . TYR A 1 101 ? 21.978 0.650 3.905 1.00 82.12 101 TYR A O 1
ATOM 868 N N . GLN A 1 102 ? 22.916 2.571 3.236 1.00 85.25 102 GLN A N 1
ATOM 869 C CA . GLN A 1 102 ? 22.688 3.239 4.510 1.00 85.25 102 GLN A CA 1
ATOM 870 C C . GLN A 1 102 ? 21.326 3.933 4.499 1.00 85.25 102 GLN A C 1
ATOM 872 O O . GLN A 1 102 ? 21.187 5.034 3.973 1.00 85.25 102 GLN A O 1
ATOM 877 N N . MET A 1 103 ? 20.337 3.294 5.124 1.00 88.94 103 MET A N 1
ATOM 878 C CA . MET A 1 103 ? 19.017 3.893 5.313 1.00 88.94 103 MET A CA 1
ATOM 879 C C . MET A 1 103 ? 19.054 4.998 6.371 1.00 88.94 103 MET A C 1
ATOM 881 O O . MET A 1 103 ? 19.562 4.780 7.479 1.00 88.94 103 MET A O 1
ATOM 885 N N . SER A 1 104 ? 18.462 6.149 6.051 1.00 89.56 104 SER A N 1
ATOM 886 C CA . SER A 1 104 ? 18.173 7.204 7.023 1.00 89.56 104 SER A CA 1
ATOM 887 C C . SER A 1 104 ? 17.102 6.756 8.023 1.00 89.56 104 SER A C 1
ATOM 889 O O . SER A 1 104 ? 16.353 5.808 7.780 1.00 89.56 104 SER A O 1
ATOM 891 N N . GLU A 1 105 ? 16.999 7.450 9.155 1.00 86.75 105 GLU A N 1
ATOM 892 C CA . GLU A 1 105 ? 15.942 7.186 10.137 1.00 86.75 105 GLU A CA 1
ATOM 893 C C . GLU A 1 105 ? 14.540 7.367 9.534 1.00 86.75 105 GLU A C 1
ATOM 895 O O . GLU A 1 105 ? 13.664 6.529 9.739 1.00 86.75 105 GLU A O 1
ATOM 900 N N . GLU A 1 106 ? 14.343 8.404 8.713 1.00 87.25 106 GLU A N 1
ATOM 901 C CA . GLU A 1 106 ? 13.076 8.621 8.007 1.00 87.25 106 GLU A CA 1
ATOM 902 C C . GLU A 1 106 ? 12.726 7.435 7.098 1.00 87.25 106 GLU A C 1
ATOM 904 O O . GLU A 1 106 ? 11.589 6.968 7.098 1.00 87.25 106 GLU A O 1
ATOM 909 N N . GLN A 1 107 ? 13.702 6.902 6.360 1.00 89.44 107 GLN A N 1
ATOM 910 C CA . GLN A 1 107 ? 13.481 5.739 5.500 1.00 89.44 107 GLN A CA 1
ATOM 911 C C . GLN A 1 107 ? 13.117 4.499 6.311 1.00 89.44 107 GLN A C 1
ATOM 913 O O . GLN A 1 107 ? 12.176 3.799 5.945 1.00 89.44 107 GLN A O 1
ATOM 918 N N . ARG A 1 108 ? 13.803 4.259 7.436 1.00 89.38 108 ARG A N 1
ATOM 919 C CA . ARG A 1 108 ? 13.476 3.156 8.355 1.00 89.38 108 ARG A CA 1
ATOM 920 C C . ARG A 1 108 ? 12.047 3.275 8.890 1.00 89.38 108 ARG A C 1
ATOM 922 O O . ARG A 1 108 ? 11.357 2.268 9.003 1.00 89.38 108 ARG A O 1
ATOM 929 N N . ASN A 1 109 ? 11.578 4.496 9.153 1.00 88.81 109 ASN A N 1
ATOM 930 C CA . ASN A 1 109 ? 10.211 4.753 9.611 1.00 88.81 109 ASN A CA 1
ATOM 931 C C . ASN A 1 109 ? 9.151 4.536 8.521 1.00 88.81 109 ASN A C 1
ATOM 933 O O . ASN A 1 109 ? 8.002 4.262 8.854 1.00 88.81 109 ASN A O 1
ATOM 937 N N . LYS A 1 110 ? 9.510 4.669 7.239 1.00 91.56 110 LYS A N 1
ATOM 938 C CA . LYS A 1 110 ? 8.599 4.471 6.097 1.00 91.56 110 LYS A CA 1
ATOM 939 C C . LYS A 1 110 ? 8.490 3.011 5.653 1.00 91.56 110 LYS A C 1
ATOM 941 O O . LYS A 1 110 ? 7.565 2.675 4.918 1.00 91.56 110 LYS A O 1
ATOM 946 N N . THR A 1 111 ? 9.413 2.149 6.082 1.00 92.50 111 THR A N 1
ATOM 947 C CA . THR A 1 111 ? 9.496 0.759 5.619 1.00 92.50 111 THR A CA 1
ATOM 948 C C . THR A 1 111 ? 8.183 0.001 5.807 1.00 92.50 111 THR A C 1
ATOM 950 O O . THR A 1 111 ? 7.687 -0.577 4.848 1.00 92.50 111 THR A O 1
ATOM 953 N N . HIS A 1 112 ? 7.592 0.033 7.005 1.00 94.50 112 HIS A N 1
ATOM 954 C CA . HIS A 1 112 ? 6.343 -0.687 7.293 1.00 94.50 112 HIS A CA 1
ATOM 955 C C . HIS A 1 112 ? 5.226 -0.342 6.309 1.00 94.50 112 HIS A C 1
ATOM 957 O O . HIS A 1 112 ? 4.659 -1.217 5.660 1.00 94.50 112 HIS A O 1
ATOM 963 N N . ASP A 1 113 ? 4.977 0.953 6.142 1.00 95.38 113 ASP A N 1
ATOM 964 C CA . ASP A 1 113 ? 3.899 1.466 5.301 1.00 95.38 113 ASP A CA 1
ATOM 965 C C . ASP A 1 113 ? 4.145 1.158 3.803 1.00 95.38 113 ASP A C 1
ATOM 967 O O . ASP A 1 113 ? 3.206 0.864 3.056 1.00 95.38 113 ASP A O 1
ATOM 971 N N . ALA A 1 114 ? 5.410 1.139 3.362 1.00 95.44 114 ALA A N 1
ATOM 972 C CA . ALA A 1 114 ? 5.786 0.766 1.996 1.00 95.44 114 ALA A CA 1
ATOM 973 C C . ALA A 1 114 ? 5.527 -0.719 1.688 1.00 95.44 114 ALA A C 1
ATOM 975 O O . ALA A 1 114 ? 4.993 -1.046 0.627 1.00 95.44 114 ALA A O 1
ATOM 976 N N . PHE A 1 115 ? 5.865 -1.614 2.614 1.00 95.62 115 PHE A N 1
ATOM 977 C CA . PHE A 1 115 ? 5.646 -3.055 2.460 1.00 95.62 115 PHE A CA 1
ATOM 978 C C . PHE A 1 115 ? 4.167 -3.435 2.568 1.00 95.62 115 PHE A C 1
ATOM 980 O O . PHE A 1 115 ? 3.681 -4.229 1.761 1.00 95.62 115 PHE A O 1
ATOM 987 N N . LEU A 1 116 ? 3.425 -2.809 3.488 1.00 96.12 116 LEU A N 1
ATOM 988 C CA . LEU A 1 116 ? 1.978 -2.997 3.584 1.00 96.12 116 LEU A CA 1
ATOM 989 C C . LEU A 1 116 ? 1.285 -2.583 2.277 1.00 96.12 116 LEU A C 1
ATOM 991 O O . LEU A 1 116 ? 0.447 -3.318 1.750 1.00 96.12 116 LEU A O 1
ATOM 995 N N . THR A 1 117 ? 1.703 -1.451 1.702 1.00 97.62 117 THR A N 1
ATOM 996 C CA . THR A 1 117 ? 1.231 -1.004 0.384 1.00 97.62 117 THR A CA 1
ATOM 997 C C . THR A 1 117 ? 1.586 -2.014 -0.707 1.00 97.62 117 THR A C 1
ATOM 999 O O . THR A 1 117 ? 0.722 -2.387 -1.500 1.00 97.62 117 THR A O 1
ATOM 1002 N N . ALA A 1 118 ? 2.829 -2.504 -0.746 1.00 97.25 118 ALA A N 1
ATOM 1003 C CA . ALA A 1 118 ? 3.245 -3.505 -1.725 1.00 97.25 118 ALA A CA 1
ATOM 1004 C C . ALA A 1 118 ? 2.384 -4.776 -1.643 1.00 97.25 118 ALA A C 1
ATOM 1006 O O . ALA A 1 118 ? 1.943 -5.282 -2.676 1.00 97.25 118 ALA A O 1
ATOM 1007 N N . LEU A 1 119 ? 2.063 -5.251 -0.436 1.00 97.12 119 LEU A N 1
ATOM 1008 C CA . LEU A 1 119 ? 1.185 -6.403 -0.232 1.00 97.12 119 LEU A CA 1
ATOM 1009 C C . LEU A 1 119 ? -0.242 -6.147 -0.750 1.00 97.12 119 LEU A C 1
ATOM 1011 O O . LEU A 1 119 ? -0.802 -7.009 -1.435 1.00 97.12 119 LEU A O 1
ATOM 1015 N N . MET A 1 120 ? -0.813 -4.964 -0.489 1.00 97.88 120 MET A N 1
ATOM 1016 C CA . MET A 1 120 ? -2.124 -4.564 -1.026 1.00 97.88 120 MET A CA 1
ATOM 1017 C C . MET A 1 120 ? -2.151 -4.611 -2.555 1.00 97.88 120 MET A C 1
ATOM 1019 O O . MET A 1 120 ? -3.045 -5.220 -3.150 1.00 97.88 120 MET A O 1
ATOM 1023 N N . LEU A 1 121 ? -1.160 -3.989 -3.194 1.00 98.56 121 LEU A N 1
ATOM 1024 C CA . LEU A 1 121 ? -1.085 -3.892 -4.651 1.00 98.56 121 LEU A CA 1
ATOM 1025 C C . LEU A 1 121 ? -0.776 -5.248 -5.293 1.00 98.56 121 LEU A C 1
ATOM 1027 O O . LEU A 1 121 ? -1.375 -5.590 -6.311 1.00 98.56 121 LEU A O 1
ATOM 1031 N N . ASN A 1 122 ? 0.072 -6.070 -4.670 1.00 98.31 122 ASN A N 1
ATOM 1032 C CA . ASN A 1 122 ? 0.335 -7.440 -5.113 1.00 98.31 122 ASN A CA 1
ATOM 1033 C C . ASN A 1 122 ? -0.940 -8.287 -5.095 1.00 98.31 122 ASN A C 1
ATOM 1035 O O . ASN A 1 122 ? -1.216 -8.999 -6.065 1.00 98.31 122 ASN A O 1
ATOM 1039 N N . ARG A 1 123 ? -1.761 -8.178 -4.041 1.00 97.94 123 ARG A N 1
ATOM 1040 C CA . ARG A 1 123 ? -3.059 -8.862 -3.991 1.00 97.94 123 ARG A CA 1
ATOM 1041 C C . ARG A 1 123 ? -3.995 -8.386 -5.095 1.00 97.94 123 ARG A C 1
ATOM 1043 O O . ARG A 1 123 ? -4.629 -9.222 -5.737 1.00 97.94 123 ARG A O 1
ATOM 1050 N N . ALA A 1 124 ? -4.081 -7.080 -5.337 1.00 98.12 124 ALA A N 1
ATOM 1051 C CA . ALA A 1 124 ? -4.932 -6.552 -6.398 1.00 98.12 124 ALA A CA 1
ATOM 1052 C C . ALA A 1 124 ? -4.441 -6.939 -7.801 1.00 98.12 124 ALA A C 1
ATOM 1054 O O . ALA A 1 124 ? -5.271 -7.247 -8.653 1.00 98.12 124 ALA A O 1
ATOM 1055 N N . ALA A 1 125 ? -3.129 -7.010 -8.039 1.00 98.12 125 ALA A N 1
ATOM 1056 C CA . ALA A 1 125 ? -2.545 -7.460 -9.305 1.00 98.12 125 ALA A CA 1
ATOM 1057 C C . ALA A 1 125 ? -2.714 -8.973 -9.552 1.00 98.12 125 ALA A C 1
ATOM 1059 O O . ALA A 1 125 ? -2.761 -9.417 -10.700 1.00 98.12 125 ALA A O 1
ATOM 1060 N N . MET A 1 126 ? -2.828 -9.774 -8.489 1.00 97.12 126 MET A N 1
ATOM 1061 C CA . MET A 1 126 ? -2.935 -11.237 -8.544 1.00 97.12 126 MET A CA 1
ATOM 1062 C C . MET A 1 126 ? -4.167 -11.756 -7.775 1.00 97.12 126 MET A C 1
ATOM 1064 O O . MET A 1 126 ? -4.035 -12.596 -6.882 1.00 97.12 126 MET A O 1
ATOM 1068 N N . PRO A 1 127 ? -5.394 -11.318 -8.117 1.00 94.38 127 PRO A N 1
ATOM 1069 C CA . PRO A 1 127 ? -6.573 -11.519 -7.267 1.00 94.38 127 PRO A CA 1
ATOM 1070 C C . PRO A 1 127 ? -6.976 -12.991 -7.103 1.00 94.38 127 PRO A C 1
ATOM 1072 O O . PRO A 1 127 ? -7.635 -13.346 -6.130 1.00 94.38 127 PRO A O 1
ATOM 1075 N N . ARG A 1 128 ? -6.586 -13.854 -8.050 1.00 93.06 128 ARG A N 1
ATOM 1076 C CA . ARG A 1 128 ? -6.936 -15.284 -8.065 1.00 93.06 128 ARG A CA 1
ATOM 1077 C C . ARG A 1 128 ? -5.862 -16.197 -7.481 1.00 93.06 128 ARG A C 1
ATOM 1079 O O . ARG A 1 128 ? -6.148 -17.368 -7.263 1.00 93.06 128 ARG A O 1
ATOM 1086 N N . LEU A 1 129 ? -4.644 -15.697 -7.282 1.00 96.12 129 LEU A N 1
ATOM 1087 C CA . LEU A 1 129 ? -3.553 -16.525 -6.781 1.00 96.12 129 LEU A CA 1
ATOM 1088 C C . LEU A 1 129 ? -3.662 -16.712 -5.272 1.00 96.12 129 LEU A C 1
ATOM 1090 O O . LEU A 1 129 ? -4.168 -15.841 -4.553 1.00 96.12 129 LEU A O 1
ATOM 1094 N N . GLN A 1 130 ? -3.117 -17.823 -4.782 1.00 95.88 130 GLN A N 1
ATOM 1095 C CA . GLN A 1 130 ? -2.820 -17.920 -3.366 1.00 95.88 130 GLN A CA 1
ATOM 1096 C C . GLN A 1 130 ? -1.648 -16.981 -3.042 1.00 95.88 130 GLN A C 1
ATOM 1098 O O . GLN A 1 130 ? -0.567 -17.180 -3.586 1.00 95.88 130 GLN A O 1
ATOM 1103 N N . LEU A 1 131 ? -1.836 -15.960 -2.196 1.00 96.44 131 LEU A N 1
ATOM 1104 C CA . LEU A 1 131 ? -0.712 -15.146 -1.705 1.00 96.44 131 LEU A CA 1
ATOM 1105 C C . LEU A 1 131 ? -0.425 -15.512 -0.256 1.00 96.44 131 LEU A C 1
ATOM 1107 O O . LEU A 1 131 ? -1.268 -15.294 0.621 1.00 96.44 131 LEU A O 1
ATOM 1111 N N . LEU A 1 132 ? 0.771 -16.043 -0.038 1.00 95.12 132 LEU A N 1
ATOM 1112 C CA . LEU A 1 132 ? 1.341 -16.302 1.275 1.00 95.12 132 LEU A CA 1
ATOM 1113 C C . LEU A 1 132 ? 2.334 -15.186 1.575 1.00 95.12 132 LEU A C 1
ATOM 1115 O O . LEU A 1 132 ? 3.182 -14.885 0.741 1.00 95.12 132 LEU A O 1
ATOM 1119 N N . ASN A 1 133 ? 2.226 -14.556 2.738 1.00 91.94 133 ASN A N 1
ATOM 1120 C CA . ASN A 1 133 ? 3.243 -13.605 3.181 1.00 91.94 133 ASN A CA 1
ATOM 1121 C C . ASN A 1 133 ? 4.436 -14.412 3.711 1.00 91.94 133 ASN A C 1
ATOM 1123 O O . ASN A 1 133 ? 4.234 -15.287 4.553 1.00 91.94 133 ASN A O 1
ATOM 1127 N N . LEU A 1 134 ? 5.646 -14.147 3.216 1.00 91.88 134 LEU A N 1
ATOM 1128 C CA . LEU A 1 134 ? 6.861 -14.695 3.808 1.00 91.88 134 LEU A CA 1
ATOM 1129 C C . LEU A 1 134 ? 7.146 -13.937 5.110 1.00 91.88 134 LEU A C 1
ATOM 1131 O O . LEU A 1 134 ? 7.765 -12.876 5.095 1.00 91.88 134 LEU A O 1
ATOM 1135 N N . ALA A 1 135 ? 6.652 -14.478 6.218 1.00 89.81 135 ALA A N 1
ATOM 1136 C CA . ALA A 1 135 ? 6.752 -13.852 7.521 1.00 89.81 135 ALA A CA 1
ATOM 1137 C C . ALA A 1 135 ? 8.156 -14.067 8.093 1.00 89.81 135 ALA A C 1
ATOM 1139 O O . ALA A 1 135 ? 8.592 -15.208 8.292 1.00 89.81 135 ALA A O 1
ATOM 1140 N N . SER A 1 136 ? 8.836 -12.959 8.372 1.00 87.00 136 SER A N 1
ATOM 1141 C CA . SER A 1 136 ? 10.157 -12.947 8.986 1.00 87.00 136 SER A CA 1
ATOM 1142 C C . SER A 1 136 ? 10.055 -13.297 10.472 1.00 87.00 136 SER A C 1
ATOM 1144 O O . SER A 1 136 ? 9.368 -12.624 11.238 1.00 87.00 136 SER A O 1
ATOM 1146 N N . VAL A 1 137 ? 10.726 -14.373 10.883 1.00 88.00 137 VAL A N 1
ATOM 1147 C CA . VAL A 1 137 ? 10.789 -14.810 12.290 1.00 88.00 137 VAL A CA 1
ATOM 1148 C C . VAL A 1 137 ? 12.231 -14.869 12.768 1.00 88.00 137 VAL A C 1
ATOM 1150 O O . VAL A 1 137 ? 12.573 -14.246 13.772 1.00 88.00 137 VAL A O 1
ATOM 1153 N N . HIS A 1 138 ? 13.081 -15.548 12.006 1.00 85.75 138 HIS A N 1
ATOM 1154 C CA . HIS A 1 138 ? 14.494 -15.737 12.282 1.00 85.75 138 HIS A CA 1
ATOM 1155 C C . HIS A 1 138 ? 15.205 -16.118 10.972 1.00 85.75 138 HIS A C 1
ATOM 1157 O O . HIS A 1 138 ? 14.579 -16.711 10.095 1.00 85.75 138 HIS A O 1
ATOM 1163 N N . ASP A 1 139 ? 16.485 -15.778 10.843 1.00 83.88 139 ASP A N 1
ATOM 1164 C CA . ASP A 1 139 ? 17.378 -16.273 9.795 1.00 83.88 139 ASP A CA 1
ATOM 1165 C C . ASP A 1 139 ? 18.746 -16.630 10.399 1.00 83.88 139 ASP A C 1
ATOM 1167 O O . ASP A 1 139 ? 19.583 -15.767 10.691 1.00 83.88 139 ASP A O 1
ATOM 1171 N N . THR A 1 140 ? 18.981 -17.931 10.596 1.00 77.94 140 THR A N 1
ATOM 1172 C CA . THR A 1 140 ? 20.224 -18.446 11.189 1.00 77.94 140 THR A CA 1
ATOM 1173 C C . THR A 1 140 ? 21.418 -18.305 10.242 1.00 77.94 140 THR A C 1
ATOM 1175 O O . THR A 1 140 ? 22.565 -18.258 10.697 1.00 77.94 140 THR A O 1
ATOM 1178 N N . MET A 1 141 ? 21.168 -18.210 8.932 1.00 80.38 141 MET A N 1
ATOM 1179 C CA . MET A 1 141 ? 22.194 -18.112 7.893 1.00 80.38 141 MET A CA 1
ATOM 1180 C C . MET A 1 141 ? 22.699 -16.679 7.737 1.00 80.38 141 MET A C 1
ATOM 1182 O O . MET A 1 141 ? 23.903 -16.465 7.577 1.00 80.38 141 MET A O 1
ATOM 1186 N N . GLU A 1 142 ? 21.798 -15.706 7.822 1.00 78.12 142 GLU A N 1
ATOM 1187 C CA . GLU A 1 142 ? 22.102 -14.274 7.785 1.00 78.12 142 GLU A CA 1
ATOM 1188 C C . GLU A 1 142 ? 22.322 -13.670 9.186 1.00 78.12 142 GLU A C 1
ATOM 1190 O O . GLU A 1 142 ? 22.694 -12.503 9.309 1.00 78.12 142 GLU A O 1
ATOM 1195 N N . GLN A 1 143 ? 22.181 -14.482 10.241 1.00 82.94 143 GLN A N 1
ATOM 1196 C CA . GLN A 1 143 ? 22.473 -14.150 11.643 1.00 82.94 143 GLN A CA 1
ATOM 1197 C C . GLN A 1 143 ? 21.639 -12.991 12.206 1.00 82.94 143 GLN A C 1
ATOM 1199 O O . GLN A 1 143 ? 22.119 -12.200 13.026 1.00 82.94 143 GLN A O 1
ATOM 1204 N N . TRP A 1 144 ? 20.370 -12.906 11.812 1.00 84.56 144 TRP A N 1
ATOM 1205 C CA . TRP A 1 144 ? 19.409 -11.973 12.392 1.00 84.56 144 TRP A CA 1
ATOM 1206 C C . TRP A 1 144 ? 18.145 -12.698 12.862 1.00 84.56 144 TRP A C 1
ATOM 1208 O O . TRP A 1 144 ? 17.759 -13.731 12.331 1.00 84.56 144 TRP A O 1
ATOM 1218 N N . GLY A 1 145 ? 17.485 -12.141 13.879 1.00 87.31 145 GLY A N 1
ATOM 1219 C CA . GLY A 1 145 ? 16.293 -12.729 14.484 1.00 87.31 145 GLY A CA 1
ATOM 1220 C C . GLY A 1 145 ? 15.258 -11.671 14.853 1.00 87.31 145 GLY A C 1
ATOM 1221 O O . GLY A 1 145 ? 15.543 -10.761 15.635 1.00 87.31 145 GLY A O 1
ATOM 1222 N N . VAL A 1 146 ? 14.061 -11.728 14.258 1.00 90.44 146 VAL A N 1
ATOM 1223 C CA . VAL A 1 146 ? 12.997 -10.745 14.543 1.00 90.44 146 VAL A CA 1
ATOM 1224 C C . VAL A 1 146 ? 12.404 -10.997 15.918 1.00 90.44 146 VAL A C 1
ATOM 1226 O O . VAL A 1 146 ? 12.128 -10.046 16.646 1.00 90.44 146 VAL A O 1
ATOM 1229 N N . LEU A 1 147 ? 12.223 -12.263 16.290 1.00 90.56 147 LEU A N 1
ATOM 1230 C CA . LEU A 1 147 ? 11.655 -12.640 17.583 1.00 90.56 147 LEU A CA 1
ATOM 1231 C C . LEU A 1 147 ? 12.502 -12.132 18.756 1.00 90.56 147 LEU A C 1
ATOM 1233 O O . LEU A 1 147 ? 11.959 -11.715 19.779 1.00 90.56 147 LEU A O 1
ATOM 1237 N N . GLU A 1 148 ? 13.819 -12.113 18.587 1.00 88.50 148 GLU A N 1
ATOM 1238 C CA . GLU A 1 148 ? 14.792 -11.728 19.601 1.00 88.50 148 GLU A CA 1
ATOM 1239 C C . GLU A 1 148 ? 15.057 -10.219 19.588 1.00 88.50 148 GLU A C 1
ATOM 1241 O O . GLU A 1 148 ? 15.162 -9.597 20.647 1.00 88.50 148 GLU A O 1
ATOM 1246 N N . HIS A 1 149 ? 15.157 -9.610 18.401 1.00 90.19 149 HIS A N 1
ATOM 1247 C CA . HIS A 1 149 ? 15.547 -8.204 18.270 1.00 90.19 149 HIS A CA 1
ATOM 1248 C C . HIS A 1 149 ? 14.356 -7.238 18.202 1.00 90.19 149 HIS A C 1
ATOM 1250 O O . HIS A 1 149 ? 14.455 -6.113 18.696 1.00 90.19 149 HIS A O 1
ATOM 1256 N N . MET A 1 150 ? 13.236 -7.638 17.589 1.00 91.62 150 MET A N 1
ATOM 1257 C CA . MET A 1 150 ? 12.063 -6.784 17.351 1.00 91.62 150 MET A CA 1
ATOM 1258 C C . MET A 1 150 ? 10.707 -7.528 17.401 1.00 91.62 150 MET A C 1
ATOM 1260 O O . MET A 1 150 ? 9.888 -7.394 16.484 1.00 91.62 150 MET A O 1
ATOM 1264 N N . PRO A 1 151 ? 10.372 -8.242 18.492 1.00 93.12 151 PRO A N 1
ATOM 1265 C CA . PRO A 1 151 ? 9.123 -9.007 18.569 1.00 93.12 151 PRO A CA 1
ATOM 1266 C C . PRO A 1 151 ? 7.866 -8.132 18.442 1.00 93.12 151 PRO A C 1
ATOM 1268 O O . PRO A 1 151 ? 6.841 -8.575 17.926 1.00 93.12 151 PRO A O 1
ATOM 1271 N N . THR A 1 152 ? 7.929 -6.866 18.872 1.00 94.88 152 THR A N 1
ATOM 1272 C CA . THR A 1 152 ? 6.811 -5.924 18.730 1.00 94.88 152 THR A CA 1
ATOM 1273 C C . THR A 1 152 ? 6.578 -5.516 17.275 1.00 94.88 152 THR A C 1
ATOM 1275 O O . THR A 1 152 ? 5.421 -5.387 16.874 1.00 94.88 152 THR A O 1
ATOM 1278 N N . ALA A 1 153 ? 7.635 -5.378 16.466 1.00 94.25 153 ALA A N 1
ATOM 1279 C CA . ALA A 1 153 ? 7.503 -5.094 15.036 1.00 94.25 153 ALA A CA 1
ATOM 1280 C C . ALA A 1 153 ? 6.863 -6.262 14.289 1.00 94.25 153 ALA A C 1
ATOM 1282 O O . ALA A 1 153 ? 5.979 -6.017 13.470 1.00 94.25 153 ALA A O 1
ATOM 1283 N N . MET A 1 154 ? 7.206 -7.506 14.648 1.00 94.00 154 MET A N 1
ATOM 1284 C CA . MET A 1 154 ? 6.503 -8.686 14.138 1.00 94.00 154 MET A CA 1
ATOM 1285 C C . MET A 1 154 ? 5.010 -8.608 14.475 1.00 94.00 154 MET A C 1
ATOM 1287 O O . MET A 1 154 ? 4.173 -8.689 13.583 1.00 94.00 154 MET A O 1
ATOM 1291 N N . THR A 1 155 ? 4.645 -8.370 15.742 1.00 95.19 155 THR A N 1
ATOM 1292 C CA . THR A 1 155 ? 3.236 -8.196 16.146 1.00 95.19 155 THR A CA 1
ATOM 1293 C C . THR A 1 155 ? 2.517 -7.153 15.284 1.00 95.19 155 THR A C 1
ATOM 1295 O O . THR A 1 155 ? 1.425 -7.421 14.776 1.00 95.19 155 THR A O 1
ATOM 1298 N N . ARG A 1 156 ? 3.129 -5.980 15.073 1.00 95.31 156 ARG A N 1
ATOM 1299 C CA . ARG A 1 156 ? 2.571 -4.924 14.215 1.00 95.31 156 ARG A CA 1
ATOM 1300 C C . ARG A 1 156 ? 2.376 -5.400 12.783 1.00 95.31 156 ARG A C 1
ATOM 1302 O O . ARG A 1 156 ? 1.281 -5.242 12.251 1.00 95.31 156 ARG A O 1
ATOM 1309 N N . ASN A 1 157 ? 3.413 -5.974 12.183 1.00 94.06 157 ASN A N 1
ATOM 1310 C CA . ASN A 1 157 ? 3.406 -6.425 10.798 1.00 94.06 157 ASN A CA 1
ATOM 1311 C C . ASN A 1 157 ? 2.219 -7.366 10.526 1.00 94.06 157 ASN A C 1
ATOM 1313 O O . ASN A 1 157 ? 1.394 -7.175 9.636 1.00 94.06 157 ASN A O 1
ATOM 1317 N N . VAL A 1 158 ? 2.040 -8.317 11.426 1.00 94.56 158 VAL A N 1
ATOM 1318 C CA . VAL A 1 158 ? 1.027 -9.369 11.357 1.00 94.56 158 VAL A CA 1
ATOM 1319 C C . VAL A 1 158 ? -0.375 -8.825 11.458 1.00 94.56 158 VAL A C 1
ATOM 1321 O O . VAL A 1 158 ? -1.243 -9.160 10.648 1.00 94.56 158 VAL A O 1
ATOM 1324 N N . ILE A 1 159 ? -0.606 -7.995 12.472 1.00 95.94 159 ILE A N 1
ATOM 1325 C CA . ILE A 1 159 ? -1.913 -7.399 12.695 1.00 95.94 159 ILE A CA 1
ATOM 1326 C C . ILE A 1 159 ? -2.260 -6.499 11.508 1.00 95.94 159 ILE A C 1
ATOM 1328 O O . ILE A 1 159 ? -3.384 -6.583 11.015 1.00 95.94 159 ILE A O 1
ATOM 1332 N N . SER A 1 160 ? -1.312 -5.705 11.001 1.00 95.81 160 SER A N 1
ATOM 1333 C CA . SER A 1 160 ? -1.518 -4.874 9.812 1.00 95.81 160 SER A CA 1
ATOM 1334 C C . SER A 1 160 ? -1.863 -5.700 8.572 1.00 95.81 160 SER A C 1
ATOM 1336 O O . SER A 1 160 ? -2.869 -5.420 7.917 1.00 95.81 160 SER A O 1
ATOM 1338 N N . ASN A 1 161 ? -1.103 -6.757 8.289 1.00 94.88 161 ASN A N 1
ATOM 1339 C CA . ASN A 1 161 ? -1.307 -7.609 7.116 1.00 94.88 161 ASN A CA 1
ATOM 1340 C C . ASN A 1 161 ? -2.649 -8.355 7.153 1.00 94.88 161 ASN A C 1
ATOM 1342 O O . ASN A 1 161 ? -3.311 -8.496 6.123 1.00 94.88 161 ASN A O 1
ATOM 1346 N N . LEU A 1 162 ? -3.080 -8.810 8.334 1.00 95.62 162 LEU A N 1
ATOM 1347 C CA . LEU A 1 162 ? -4.357 -9.512 8.519 1.00 95.62 162 LEU A CA 1
ATOM 1348 C C . LEU A 1 162 ? -5.570 -8.575 8.642 1.00 95.62 162 LEU A C 1
ATOM 1350 O O . LEU A 1 162 ? -6.700 -9.053 8.555 1.00 95.62 162 LEU A O 1
ATOM 1354 N N . ASN A 1 163 ? -5.355 -7.267 8.829 1.00 96.31 163 ASN A N 1
ATOM 1355 C CA . ASN A 1 163 ? -6.416 -6.253 8.915 1.00 96.31 163 ASN A CA 1
ATOM 1356 C C . ASN A 1 163 ? -6.364 -5.220 7.785 1.00 96.31 163 ASN A C 1
ATOM 1358 O O . ASN A 1 163 ? -6.959 -4.149 7.883 1.00 96.31 163 ASN A O 1
ATOM 1362 N N . THR A 1 164 ? -5.701 -5.570 6.691 1.00 96.25 164 THR A N 1
ATOM 1363 C CA . THR A 1 164 ? -5.774 -4.842 5.430 1.00 96.25 164 THR A CA 1
ATOM 1364 C C . THR A 1 164 ? -6.493 -5.723 4.420 1.00 96.25 164 THR A C 1
ATOM 1366 O O . THR A 1 164 ? -6.180 -6.911 4.298 1.00 96.25 164 THR A O 1
ATOM 1369 N N . PHE A 1 165 ? -7.492 -5.181 3.725 1.00 97.88 165 PHE A N 1
ATOM 1370 C CA . PHE A 1 165 ? -8.472 -5.999 3.003 1.00 97.88 165 PHE A CA 1
ATOM 1371 C C . PHE A 1 165 ? -8.556 -5.672 1.517 1.00 97.88 165 PHE A C 1
ATOM 1373 O O . PHE A 1 165 ? -8.352 -4.538 1.096 1.00 97.88 165 PHE A O 1
ATOM 1380 N N . ILE A 1 166 ? -8.935 -6.673 0.725 1.00 97.81 166 ILE A N 1
ATOM 1381 C CA . ILE A 1 166 ? -9.412 -6.503 -0.644 1.00 97.81 166 ILE A CA 1
ATOM 1382 C C . ILE A 1 166 ? -10.923 -6.759 -0.717 1.00 97.81 166 ILE A C 1
ATOM 1384 O O . ILE A 1 166 ? -11.418 -7.746 -0.165 1.00 97.81 166 ILE A O 1
ATOM 1388 N N . TRP A 1 167 ? -11.657 -5.886 -1.409 1.00 97.69 167 TRP A N 1
ATOM 1389 C CA . TRP A 1 167 ? -13.042 -6.139 -1.811 1.00 97.69 167 TRP A CA 1
ATOM 1390 C C . TRP A 1 167 ? -13.078 -6.934 -3.113 1.00 97.69 167 TRP A C 1
ATOM 1392 O O . TRP A 1 167 ? -12.520 -6.513 -4.129 1.00 97.69 167 TRP A O 1
ATOM 1402 N N . THR A 1 168 ? -13.777 -8.065 -3.078 1.00 94.44 168 THR A N 1
ATOM 1403 C CA . THR A 1 168 ? -13.859 -9.042 -4.180 1.00 94.44 168 THR A CA 1
ATOM 1404 C C . THR A 1 168 ? -15.177 -8.971 -4.963 1.00 94.44 168 THR A C 1
ATOM 1406 O O . THR A 1 168 ? -15.520 -9.899 -5.690 1.00 94.44 168 THR A O 1
ATOM 1409 N N . GLY A 1 169 ? -15.966 -7.907 -4.774 1.00 94.12 169 GLY A N 1
ATOM 1410 C CA . GLY A 1 169 ? -17.322 -7.787 -5.326 1.00 94.12 169 GLY A CA 1
ATOM 1411 C C . GLY A 1 169 ? -18.412 -8.428 -4.459 1.00 94.12 169 GLY A C 1
ATOM 1412 O O . GLY A 1 169 ? -19.589 -8.176 -4.684 1.00 94.12 169 GLY A O 1
ATOM 1413 N N . GLN A 1 170 ? -18.033 -9.241 -3.468 1.00 92.88 170 GLN A N 1
ATOM 1414 C CA . GLN A 1 170 ? -18.974 -9.955 -2.593 1.00 92.88 170 GLN A CA 1
ATOM 1415 C C . GLN A 1 170 ? -18.648 -9.794 -1.112 1.00 92.88 170 GLN A C 1
ATOM 1417 O O . GLN A 1 170 ? -19.545 -9.634 -0.288 1.00 92.88 170 GLN A O 1
ATOM 1422 N N . ARG A 1 171 ? -17.362 -9.878 -0.766 1.00 94.88 171 ARG A N 1
ATOM 1423 C CA . ARG A 1 171 ? -16.892 -9.789 0.614 1.00 94.88 171 ARG A CA 1
ATOM 1424 C C . ARG A 1 171 ? -15.518 -9.148 0.694 1.00 94.88 171 ARG A C 1
ATOM 1426 O O . ARG A 1 171 ? -14.740 -9.172 -0.269 1.00 94.88 171 ARG A O 1
ATOM 1433 N N . TRP A 1 172 ? -15.220 -8.651 1.883 1.00 96.88 172 TRP A N 1
ATOM 1434 C CA . TRP A 1 172 ? -13.880 -8.278 2.299 1.00 96.88 172 TRP A CA 1
ATOM 1435 C C . TRP A 1 172 ? -13.073 -9.530 2.633 1.00 96.88 172 TRP A C 1
ATOM 1437 O O . TRP A 1 172 ? -13.543 -10.412 3.350 1.00 96.88 172 TRP A O 1
ATOM 1447 N N . THR A 1 173 ? -11.849 -9.609 2.124 1.00 94.94 173 THR A N 1
ATOM 1448 C CA . THR A 1 173 ? -10.895 -10.668 2.477 1.00 94.94 173 THR A CA 1
ATOM 1449 C C . THR A 1 173 ? -9.539 -10.053 2.791 1.00 94.94 173 THR A C 1
ATOM 1451 O O . THR A 1 173 ? -9.167 -9.105 2.097 1.00 94.94 173 THR A O 1
ATOM 1454 N N . PRO A 1 174 ? -8.778 -10.557 3.778 1.00 95.50 174 PRO A N 1
ATOM 1455 C CA . PRO A 1 174 ? -7.421 -10.075 4.015 1.00 95.50 174 PRO A CA 1
ATOM 1456 C C . PRO A 1 174 ? -6.555 -10.145 2.750 1.00 95.50 174 PRO A C 1
ATOM 1458 O O . PRO A 1 174 ? -6.728 -11.032 1.908 1.00 95.50 174 PRO A O 1
ATOM 1461 N N . VAL A 1 175 ? -5.603 -9.222 2.608 1.00 95.69 175 VAL A N 1
ATOM 1462 C CA . VAL A 1 175 ? -4.712 -9.172 1.433 1.00 95.69 175 VAL A CA 1
ATOM 1463 C C . VAL A 1 175 ? -3.711 -10.333 1.377 1.00 95.69 175 VAL A C 1
ATOM 1465 O O . VAL A 1 175 ? -3.136 -10.612 0.327 1.00 95.69 175 VAL A O 1
ATOM 1468 N N . THR A 1 176 ? -3.561 -11.092 2.459 1.00 94.25 176 THR A N 1
ATOM 1469 C CA . THR A 1 176 ? -2.782 -12.336 2.532 1.00 94.25 176 THR A CA 1
ATOM 1470 C C . THR A 1 176 ? -3.659 -13.503 2.996 1.00 94.25 176 THR A C 1
ATOM 1472 O O . THR A 1 176 ? -4.643 -13.301 3.702 1.00 94.25 176 THR A O 1
ATOM 1475 N N . GLN A 1 177 ? -3.321 -14.732 2.601 1.00 92.00 177 GLN A N 1
ATOM 1476 C CA . GLN A 1 177 ? -4.003 -15.955 3.055 1.00 92.00 177 GLN A CA 1
ATOM 1477 C C . GLN A 1 177 ? -3.265 -16.680 4.181 1.00 92.00 177 GLN A C 1
ATOM 1479 O O . GLN A 1 177 ? -3.682 -17.762 4.588 1.00 92.00 177 GLN A O 1
ATOM 1484 N N . GLY A 1 178 ? -2.194 -16.088 4.698 1.00 87.12 178 GLY A N 1
ATOM 1485 C CA . GLY A 1 178 ? -1.462 -16.625 5.833 1.00 87.12 178 GLY A CA 1
ATOM 1486 C C . GLY A 1 178 ? 0.047 -16.523 5.656 1.00 87.12 178 GLY A C 1
ATOM 1487 O O . GLY A 1 178 ? 0.524 -16.000 4.644 1.00 87.12 178 GLY A O 1
ATOM 1488 N N . PRO A 1 179 ? 0.794 -16.993 6.662 1.00 91.06 179 PRO A N 1
ATOM 1489 C CA . PRO A 1 179 ? 2.240 -16.940 6.654 1.00 91.06 179 PRO A CA 1
ATOM 1490 C C . PRO A 1 179 ? 2.842 -18.163 5.955 1.00 91.06 179 PRO A C 1
ATOM 1492 O O . PRO A 1 179 ? 2.353 -19.286 6.089 1.00 91.06 179 PRO A O 1
ATOM 1495 N N . LEU A 1 180 ? 3.961 -17.942 5.284 1.00 91.94 180 LEU A N 1
ATOM 1496 C CA . LEU A 1 180 ? 5.031 -18.910 5.117 1.00 91.94 180 LEU A CA 1
ATOM 1497 C C . LEU A 1 180 ? 6.189 -18.404 5.980 1.00 91.94 180 LEU A C 1
ATOM 1499 O O . LEU A 1 180 ? 6.623 -17.275 5.793 1.00 91.94 180 LEU A O 1
ATOM 1503 N N . PHE A 1 181 ? 6.668 -19.186 6.942 1.00 89.75 181 PHE A N 1
ATOM 1504 C CA . PHE A 1 181 ? 7.769 -18.741 7.799 1.00 89.75 181 PHE A CA 1
ATOM 1505 C C . PHE A 1 181 ? 9.107 -19.035 7.122 1.00 89.75 181 PHE A C 1
ATOM 1507 O O . PHE A 1 181 ? 9.395 -20.189 6.794 1.00 89.75 181 PHE A O 1
ATOM 1514 N N . CYS A 1 182 ? 9.895 -17.987 6.881 1.00 81.62 182 CYS A N 1
ATOM 1515 C CA . CYS A 1 182 ? 11.242 -18.125 6.334 1.00 81.62 182 CYS A CA 1
ATOM 1516 C C . CYS A 1 182 ? 12.183 -18.655 7.417 1.00 81.62 182 CYS A C 1
ATOM 1518 O O . CYS A 1 182 ? 12.110 -18.168 8.541 1.00 81.62 182 CYS A O 1
ATOM 1520 N N . LEU A 1 183 ? 13.030 -19.634 7.067 1.00 82.94 183 LEU A N 1
ATOM 1521 C CA . LEU A 1 183 ? 14.192 -20.076 7.861 1.00 82.94 183 LEU A CA 1
ATOM 1522 C C . LEU A 1 183 ? 13.897 -20.248 9.363 1.00 82.94 183 LEU A C 1
ATOM 1524 O O . LEU A 1 183 ? 14.656 -19.859 10.240 1.00 82.94 183 LEU A O 1
ATOM 1528 N N . ALA A 1 184 ? 12.742 -20.856 9.646 1.00 82.81 184 ALA A N 1
ATOM 1529 C CA . ALA A 1 184 ? 12.217 -21.051 10.993 1.00 82.81 184 ALA A CA 1
ATOM 1530 C C . ALA A 1 184 ? 12.818 -22.280 11.705 1.00 82.81 184 ALA A C 1
ATOM 1532 O O . ALA A 1 184 ? 12.123 -22.967 12.464 1.00 82.81 184 ALA A O 1
ATOM 1533 N N . ASP A 1 185 ? 14.078 -22.611 11.421 1.00 83.12 185 ASP A N 1
ATOM 1534 C CA . ASP A 1 185 ? 14.833 -23.570 12.221 1.00 83.12 185 ASP A CA 1
ATOM 1535 C C . ASP A 1 185 ? 15.171 -22.984 13.602 1.00 83.12 185 ASP A C 1
ATOM 1537 O O . ASP A 1 185 ? 15.053 -21.788 13.842 1.00 83.12 185 ASP A O 1
ATOM 1541 N N . ALA A 1 186 ? 15.528 -23.856 14.548 1.00 85.62 186 ALA A N 1
ATOM 1542 C CA . ALA A 1 186 ? 15.940 -23.485 15.907 1.00 85.62 186 ALA A CA 1
ATOM 1543 C C . ALA A 1 186 ? 14.913 -22.719 16.781 1.00 85.62 186 ALA A C 1
ATOM 1545 O O . ALA A 1 186 ? 15.284 -22.242 17.848 1.00 85.62 186 ALA A O 1
ATOM 1546 N N . LEU A 1 187 ? 13.628 -22.668 16.404 1.00 89.62 187 LEU A N 1
ATOM 1547 C CA . LEU A 1 187 ? 12.565 -22.086 17.238 1.00 89.62 187 LEU A CA 1
ATOM 1548 C C . LEU A 1 187 ? 12.054 -23.048 18.324 1.00 89.62 187 LEU A C 1
ATOM 1550 O O . LEU A 1 187 ? 11.810 -24.234 18.068 1.00 89.62 187 LEU A O 1
ATOM 1554 N N . GLU A 1 188 ? 11.806 -22.521 19.523 1.00 92.75 188 GLU A N 1
ATOM 1555 C CA . GLU A 1 188 ? 11.226 -23.255 20.648 1.00 92.75 188 GLU A CA 1
ATOM 1556 C C . GLU A 1 188 ? 9.687 -23.282 20.600 1.00 92.75 188 GLU A C 1
ATOM 1558 O O . GLU A 1 188 ? 9.016 -22.528 19.890 1.00 92.75 188 GLU A O 1
ATOM 1563 N N . ALA A 1 189 ? 9.071 -24.148 21.411 1.00 95.31 189 ALA A N 1
ATOM 1564 C CA . ALA A 1 189 ? 7.611 -24.226 21.508 1.00 95.31 189 ALA A CA 1
ATOM 1565 C C . ALA A 1 189 ? 6.967 -22.906 21.987 1.00 95.31 189 ALA A C 1
ATOM 1567 O O . ALA A 1 189 ? 5.853 -22.576 21.573 1.00 95.31 189 ALA A O 1
ATOM 1568 N N . SER A 1 190 ? 7.656 -22.143 22.841 1.00 95.12 190 SER A N 1
ATOM 1569 C CA . SER A 1 190 ? 7.234 -20.807 23.286 1.00 95.12 190 SER A CA 1
ATOM 1570 C C . SER A 1 190 ? 7.196 -19.795 22.147 1.00 95.12 190 SER A C 1
ATOM 1572 O O . SER A 1 190 ? 6.254 -19.001 22.090 1.00 95.12 190 SER A O 1
ATOM 1574 N N . ASP A 1 191 ? 8.152 -19.858 21.222 1.00 94.12 191 ASP A N 1
ATOM 1575 C CA . ASP A 1 191 ? 8.212 -18.968 20.060 1.00 94.12 191 ASP A CA 1
ATOM 1576 C C . ASP A 1 191 ? 7.021 -19.224 19.143 1.00 94.12 191 ASP A C 1
ATOM 1578 O O . ASP A 1 191 ? 6.271 -18.308 18.794 1.00 94.12 191 ASP A O 1
ATOM 1582 N N . TRP A 1 192 ? 6.746 -20.498 18.858 1.00 94.38 192 TRP A N 1
ATOM 1583 C CA . TRP A 1 192 ? 5.565 -20.896 18.096 1.00 94.38 192 TRP A CA 1
ATOM 1584 C C . TRP A 1 192 ? 4.258 -20.492 18.777 1.00 94.38 192 TRP A C 1
ATOM 1586 O O . TRP A 1 192 ? 3.310 -20.087 18.100 1.00 94.38 192 TRP A O 1
ATOM 1596 N N . GLN A 1 193 ? 4.189 -20.557 20.109 1.00 95.38 193 GLN A N 1
ATOM 1597 C CA . GLN A 1 193 ? 3.019 -20.090 20.848 1.00 95.38 193 GLN A CA 1
ATOM 1598 C C . GLN A 1 193 ? 2.849 -18.568 20.732 1.00 95.38 193 GLN A C 1
ATOM 1600 O O . GLN A 1 193 ? 1.723 -18.100 20.539 1.00 95.38 193 GLN A O 1
ATOM 1605 N N . PHE A 1 194 ? 3.936 -17.796 20.813 1.00 94.12 194 PHE A N 1
ATOM 1606 C CA . PHE A 1 194 ? 3.912 -16.346 20.619 1.00 94.12 194 PHE A CA 1
ATOM 1607 C C . PHE A 1 194 ? 3.470 -15.975 19.198 1.00 94.12 194 PHE A C 1
ATOM 1609 O O . PHE A 1 194 ? 2.530 -15.190 19.037 1.00 94.12 194 PHE A O 1
ATOM 1616 N N . ILE A 1 195 ? 4.064 -16.587 18.172 1.00 94.31 195 ILE A N 1
ATOM 1617 C CA . ILE A 1 195 ? 3.674 -16.408 16.765 1.00 94.31 195 ILE A CA 1
ATOM 1618 C C . ILE A 1 195 ? 2.185 -16.722 16.592 1.00 94.31 195 ILE A C 1
ATOM 1620 O O . ILE A 1 195 ? 1.411 -15.889 16.118 1.00 94.31 195 ILE A O 1
ATOM 1624 N N . ARG A 1 196 ? 1.742 -17.897 17.051 1.00 94.44 196 ARG A N 1
ATOM 1625 C CA . ARG A 1 196 ? 0.345 -18.325 16.922 1.00 94.44 196 ARG A CA 1
ATOM 1626 C C . ARG A 1 196 ? -0.623 -17.362 17.607 1.00 94.44 196 ARG A C 1
ATOM 1628 O O . ARG A 1 196 ? -1.680 -17.074 17.050 1.00 94.44 196 ARG A O 1
ATOM 1635 N N . ASN A 1 197 ? -0.276 -16.850 18.788 1.00 94.62 197 ASN A N 1
ATOM 1636 C CA . ASN A 1 197 ? -1.104 -15.877 19.499 1.00 94.62 19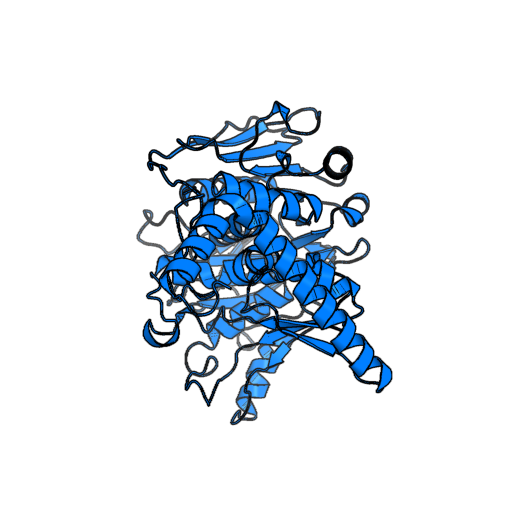7 ASN A CA 1
ATOM 1637 C C . ASN A 1 197 ? -1.294 -14.596 18.679 1.00 94.62 197 ASN A C 1
ATOM 1639 O O . ASN A 1 197 ? -2.427 -14.142 18.530 1.00 94.62 197 ASN A O 1
ATOM 1643 N N . ASN A 1 198 ? -0.220 -14.057 18.094 1.00 94.88 198 ASN A N 1
ATOM 1644 C CA . ASN A 1 198 ? -0.299 -12.866 17.246 1.00 94.88 198 ASN A CA 1
ATOM 1645 C C . ASN A 1 198 ? -1.203 -13.086 16.022 1.00 94.88 198 ASN A C 1
ATOM 1647 O O . ASN A 1 198 ? -2.011 -12.218 15.701 1.00 94.88 198 ASN A O 1
ATOM 1651 N N . TRP A 1 199 ? -1.142 -14.257 15.380 1.00 93.50 199 TRP A N 1
ATOM 1652 C CA . TRP A 1 199 ? -1.989 -14.567 14.220 1.00 93.50 199 TRP A CA 1
ATOM 1653 C C . TRP A 1 199 ? -3.451 -14.749 14.601 1.00 93.50 199 TRP A C 1
ATOM 1655 O O . TRP A 1 199 ? -4.329 -14.213 13.929 1.00 93.50 199 TRP A O 1
ATOM 1665 N N . ASN A 1 200 ? -3.719 -15.462 15.696 1.00 93.94 200 ASN A N 1
ATOM 1666 C CA . ASN A 1 200 ? -5.078 -15.647 16.194 1.00 93.94 200 ASN A CA 1
ATOM 1667 C C . ASN A 1 200 ? -5.723 -14.305 16.561 1.00 93.94 200 ASN A C 1
ATOM 1669 O O . ASN A 1 200 ? -6.887 -14.076 16.243 1.00 93.94 200 ASN A O 1
ATOM 1673 N N . VAL A 1 201 ? -4.968 -13.412 17.210 1.00 94.62 201 VAL A N 1
ATOM 1674 C CA . VAL A 1 201 ? -5.451 -12.074 17.569 1.00 94.62 201 VAL A CA 1
ATOM 1675 C C . VAL A 1 201 ? -5.576 -11.176 16.338 1.00 94.62 201 VAL A C 1
ATOM 1677 O O . VAL A 1 201 ? -6.549 -10.432 16.222 1.00 94.62 201 VAL A O 1
ATOM 1680 N N . GLY A 1 202 ? -4.630 -11.243 15.402 1.00 93.88 202 GLY A N 1
ATOM 1681 C CA . GLY A 1 202 ? -4.641 -10.449 14.176 1.00 93.88 202 GLY A CA 1
ATOM 1682 C C . GLY A 1 202 ? -5.786 -10.824 13.237 1.00 93.88 202 GLY A C 1
ATOM 1683 O O . GLY A 1 202 ? -6.426 -9.936 12.680 1.00 93.88 202 GLY A O 1
ATOM 1684 N N . TYR A 1 203 ? -6.118 -12.109 13.115 1.00 94.00 203 TYR A N 1
ATOM 1685 C CA . TYR A 1 203 ? -7.124 -12.587 12.170 1.00 94.00 203 TYR A CA 1
ATOM 1686 C C . TYR A 1 203 ? -8.529 -12.042 12.463 1.00 94.00 203 TYR A C 1
ATOM 1688 O O . TYR A 1 203 ? -9.012 -12.068 13.598 1.00 94.00 203 TYR A O 1
ATOM 1696 N N . THR A 1 204 ? -9.195 -11.548 11.421 1.00 92.56 204 THR A N 1
ATOM 1697 C CA . THR A 1 204 ? -10.557 -11.004 11.490 1.00 92.56 204 THR A CA 1
ATOM 1698 C C . THR A 1 204 ? -11.438 -11.796 10.526 1.00 92.56 204 THR A C 1
ATOM 1700 O O . THR A 1 204 ? -11.340 -11.576 9.320 1.00 92.56 204 THR A O 1
ATOM 1703 N N . PRO A 1 205 ? -12.245 -12.752 11.029 1.00 84.94 205 PRO A N 1
ATOM 1704 C CA . PRO A 1 205 ? -12.956 -13.709 10.180 1.00 84.94 205 PRO A CA 1
ATOM 1705 C C . PRO A 1 205 ? -14.072 -13.060 9.360 1.00 84.94 205 PRO A C 1
ATOM 1707 O O . PRO A 1 205 ? -14.218 -13.357 8.180 1.00 84.94 205 PRO A O 1
ATOM 1710 N N . GLU A 1 206 ? -14.832 -12.161 9.986 1.00 90.38 206 GLU A N 1
ATOM 1711 C CA . GLU A 1 206 ? -15.993 -11.503 9.393 1.00 90.38 206 GLU A CA 1
ATOM 1712 C C . GLU A 1 206 ? -15.790 -9.991 9.409 1.00 90.38 206 GLU A C 1
ATOM 1714 O O . GLU A 1 206 ? -15.480 -9.394 10.447 1.00 90.38 206 GLU A O 1
ATOM 1719 N N . VAL A 1 207 ? -15.964 -9.372 8.244 1.00 96.25 207 VAL A N 1
ATOM 1720 C CA . VAL A 1 207 ? -15.783 -7.934 8.047 1.00 96.25 207 VAL A CA 1
ATOM 1721 C C . VAL A 1 207 ? -17.005 -7.377 7.344 1.00 96.25 207 VAL A C 1
ATOM 1723 O O . VAL A 1 207 ? -17.274 -7.692 6.187 1.00 96.25 207 VAL A O 1
ATOM 1726 N N . LEU A 1 208 ? -17.724 -6.512 8.054 1.00 95.75 208 LEU A N 1
ATOM 1727 C CA . LEU A 1 208 ? -18.868 -5.785 7.523 1.00 95.75 208 LEU A CA 1
ATOM 1728 C C . LEU A 1 208 ? -18.409 -4.560 6.725 1.00 95.75 208 LEU A C 1
ATOM 1730 O O . LEU A 1 208 ? -18.916 -4.302 5.637 1.00 95.75 208 LEU A O 1
ATOM 1734 N N . ALA A 1 209 ? -17.449 -3.804 7.261 1.00 95.50 209 ALA A N 1
ATOM 1735 C CA . ALA A 1 209 ? -16.879 -2.636 6.596 1.00 95.50 209 ALA A CA 1
ATOM 1736 C C . ALA A 1 209 ? -15.467 -2.336 7.108 1.00 95.50 209 ALA A C 1
ATOM 1738 O O . ALA A 1 209 ? -15.132 -2.630 8.256 1.00 95.50 209 ALA A O 1
ATOM 1739 N N . VAL A 1 210 ? -14.662 -1.682 6.275 1.00 96.62 210 VAL A N 1
ATOM 1740 C CA . VAL A 1 210 ? -13.352 -1.142 6.654 1.00 96.62 210 VAL A CA 1
ATOM 1741 C C . VAL A 1 210 ? -13.474 0.376 6.759 1.00 96.62 210 VAL A C 1
ATOM 1743 O O . VAL A 1 210 ? -14.063 1.007 5.885 1.00 96.62 210 VAL A O 1
ATOM 1746 N N . SER A 1 211 ? -12.963 0.968 7.839 1.00 95.31 211 SER A N 1
ATOM 1747 C CA . SER A 1 211 ? -12.999 2.423 8.019 1.00 95.31 211 SER A CA 1
ATOM 1748 C C . SER A 1 211 ? -12.058 3.127 7.050 1.00 95.31 211 SER A C 1
ATOM 1750 O O . SER A 1 211 ? -10.921 2.694 6.859 1.00 95.31 211 SER A O 1
ATOM 1752 N N . GLY A 1 212 ? -12.494 4.284 6.556 1.00 95.88 212 GLY A N 1
ATOM 1753 C CA . GLY A 1 212 ? -11.698 5.145 5.692 1.00 95.88 212 GLY A CA 1
ATOM 1754 C C . GLY A 1 212 ? -11.935 4.880 4.214 1.00 95.88 212 GLY A C 1
ATOM 1755 O O . GLY A 1 212 ? -13.040 4.521 3.816 1.00 95.88 212 GLY A O 1
ATOM 1756 N N . LEU A 1 213 ? -10.913 5.130 3.399 1.00 97.94 213 LEU A N 1
ATOM 1757 C CA . LEU A 1 213 ? -10.995 5.029 1.945 1.00 97.94 213 LEU A CA 1
ATOM 1758 C C . LEU A 1 213 ? -10.648 3.621 1.466 1.00 97.94 213 LEU A C 1
ATOM 1760 O O . LEU A 1 213 ? -9.692 3.008 1.943 1.00 97.94 213 LEU A O 1
ATOM 1764 N N . THR A 1 214 ? -11.365 3.157 0.444 1.00 98.69 214 THR A N 1
ATOM 1765 C CA . THR A 1 214 ? -10.958 1.987 -0.346 1.00 98.69 214 THR A CA 1
ATOM 1766 C C . THR A 1 214 ? -10.186 2.441 -1.580 1.00 98.69 214 THR A C 1
ATOM 1768 O O . THR A 1 214 ? -10.732 3.150 -2.423 1.00 98.69 214 THR A O 1
ATOM 1771 N N . LEU A 1 215 ? -8.921 2.046 -1.708 1.00 98.88 215 LEU A N 1
ATOM 1772 C CA . LEU A 1 215 ? -8.108 2.319 -2.893 1.00 98.88 215 LEU A CA 1
ATOM 1773 C C . LEU A 1 215 ? -8.644 1.559 -4.113 1.00 98.88 215 LEU A C 1
ATOM 1775 O O . LEU A 1 215 ? -8.923 0.366 -4.024 1.00 98.88 215 LEU A O 1
ATOM 1779 N N . VAL A 1 216 ? -8.735 2.220 -5.265 1.00 98.75 216 VAL A N 1
ATOM 1780 C CA . VAL A 1 216 ? -9.071 1.576 -6.539 1.00 98.75 216 VAL A CA 1
ATOM 1781 C C . VAL A 1 216 ? -7.798 1.192 -7.287 1.00 98.75 216 VAL A C 1
ATOM 1783 O O . VAL A 1 216 ? -6.968 2.037 -7.608 1.00 98.75 216 VAL A O 1
ATOM 1786 N N . TRP A 1 217 ? -7.675 -0.091 -7.612 1.00 98.69 217 TRP A N 1
ATOM 1787 C CA . TRP A 1 217 ? -6.651 -0.636 -8.494 1.00 98.69 217 TRP A CA 1
ATOM 1788 C C . TRP A 1 217 ? -7.138 -0.685 -9.945 1.00 98.69 217 TRP A C 1
ATOM 1790 O O . TRP A 1 217 ? -8.194 -1.260 -10.228 1.00 98.69 217 TRP A O 1
ATOM 1800 N N . SER A 1 218 ? -6.329 -0.159 -10.867 1.00 98.50 218 SER A N 1
ATOM 1801 C CA . SER A 1 218 ? -6.521 -0.266 -12.316 1.00 98.50 218 SER A CA 1
ATOM 1802 C C . SER A 1 218 ? -5.240 -0.782 -12.972 1.00 98.50 218 SER A C 1
ATOM 1804 O O . SER A 1 218 ? -4.163 -0.209 -12.797 1.00 98.50 218 SER A O 1
ATOM 1806 N N . ASP A 1 219 ? -5.371 -1.845 -13.770 1.00 98.31 219 ASP A N 1
ATOM 1807 C CA . ASP A 1 219 ? -4.259 -2.375 -14.561 1.00 98.31 219 ASP A CA 1
ATOM 1808 C C . ASP A 1 219 ? -3.786 -1.354 -15.614 1.00 98.31 219 ASP A C 1
ATOM 1810 O O . ASP A 1 219 ? -2.587 -1.263 -15.867 1.00 98.31 219 ASP A O 1
ATOM 1814 N N . SER A 1 220 ? -4.706 -0.564 -16.190 1.00 97.88 220 SER A N 1
ATOM 1815 C CA . SER A 1 220 ? -4.363 0.450 -17.195 1.00 97.88 220 SER A CA 1
ATOM 1816 C C . SER A 1 220 ? -3.602 1.632 -16.592 1.00 97.88 220 SER A C 1
ATOM 1818 O O . SER A 1 220 ? -2.659 2.121 -17.210 1.00 97.88 220 SER A O 1
ATOM 1820 N N . CYS A 1 221 ? -3.948 2.028 -15.361 1.00 98.31 221 CYS A N 1
ATOM 1821 C CA . CYS A 1 221 ? -3.204 3.045 -14.622 1.00 98.31 221 CYS A CA 1
ATOM 1822 C C . CYS A 1 221 ? -1.756 2.601 -14.384 1.00 98.31 221 CYS A C 1
ATOM 1824 O O . CYS A 1 221 ? -0.838 3.337 -14.729 1.00 98.31 221 CYS A O 1
ATOM 1826 N N . LEU A 1 222 ? -1.537 1.371 -13.893 1.00 98.50 222 LEU A N 1
ATOM 1827 C CA . LEU A 1 222 ? -0.187 0.829 -13.682 1.00 98.50 222 LEU A CA 1
ATOM 1828 C C . LEU A 1 222 ? 0.667 0.899 -14.959 1.00 98.50 222 LEU A C 1
ATOM 1830 O O . LEU A 1 222 ? 1.832 1.295 -14.908 1.00 98.50 222 LEU A O 1
ATOM 1834 N N . ASP A 1 223 ? 0.091 0.521 -16.103 1.00 97.62 223 ASP A N 1
ATOM 1835 C CA . ASP A 1 223 ? 0.804 0.517 -17.383 1.00 97.62 223 ASP A CA 1
ATOM 1836 C C . ASP A 1 223 ? 1.239 1.934 -17.794 1.00 97.62 223 ASP A C 1
ATOM 1838 O O . ASP A 1 223 ? 2.365 2.132 -18.259 1.00 97.62 223 ASP A O 1
ATOM 1842 N N . GLN A 1 224 ? 0.374 2.931 -17.587 1.00 98.12 224 GLN A N 1
ATOM 1843 C CA . GLN A 1 224 ? 0.682 4.328 -17.896 1.00 98.12 224 GLN A CA 1
ATOM 1844 C C . GLN A 1 224 ? 1.598 4.986 -16.860 1.00 98.12 224 GLN A C 1
ATOM 1846 O O . GLN A 1 224 ? 2.424 5.824 -17.222 1.00 98.12 224 GLN A O 1
ATOM 1851 N N . GLU A 1 225 ? 1.537 4.573 -15.595 1.00 98.38 225 GLU A N 1
ATOM 1852 C CA . GLU A 1 225 ? 2.460 5.031 -14.555 1.00 98.38 225 GLU A CA 1
ATOM 1853 C C . GLU A 1 225 ? 3.911 4.675 -14.886 1.00 98.38 225 GLU A C 1
ATOM 1855 O O . GLU A 1 225 ? 4.805 5.486 -14.641 1.00 98.38 225 GLU A O 1
ATOM 1860 N N . ILE A 1 226 ? 4.170 3.501 -15.477 1.00 97.94 226 ILE A N 1
ATOM 1861 C CA . ILE A 1 226 ? 5.521 3.124 -15.923 1.00 97.94 226 ILE A CA 1
ATOM 1862 C C . ILE A 1 226 ? 6.039 4.124 -16.962 1.00 97.94 226 ILE A C 1
ATOM 1864 O O . ILE A 1 226 ? 7.177 4.585 -16.851 1.00 97.94 226 ILE A O 1
ATOM 1868 N N . ASN A 1 227 ? 5.209 4.499 -17.938 1.00 96.94 227 ASN A N 1
ATOM 1869 C CA . ASN A 1 227 ? 5.581 5.477 -18.961 1.00 96.94 227 ASN A CA 1
ATOM 1870 C C . ASN A 1 227 ? 5.813 6.859 -18.343 1.00 96.94 227 ASN A C 1
ATOM 1872 O O . ASN A 1 227 ? 6.880 7.442 -18.532 1.00 96.94 227 ASN A O 1
ATOM 1876 N N . ALA A 1 228 ? 4.875 7.335 -17.522 1.00 97.12 228 ALA A N 1
ATOM 1877 C CA . ALA A 1 228 ? 4.987 8.627 -16.855 1.00 97.12 228 ALA A CA 1
ATOM 1878 C C . ALA A 1 228 ? 6.240 8.708 -15.963 1.00 97.12 228 ALA A C 1
ATOM 1880 O O . ALA A 1 228 ? 6.947 9.717 -15.946 1.00 97.12 228 ALA A O 1
ATOM 1881 N N . PHE A 1 229 ? 6.586 7.625 -15.265 1.00 97.19 229 PHE A N 1
ATOM 1882 C CA . PHE A 1 229 ? 7.808 7.569 -14.470 1.00 97.19 229 PHE A CA 1
ATOM 1883 C C . PHE A 1 229 ? 9.078 7.596 -15.332 1.00 97.19 229 PHE A C 1
ATOM 1885 O O . PHE A 1 229 ? 10.049 8.267 -14.980 1.00 97.19 229 PHE A O 1
ATOM 1892 N N . LEU A 1 230 ? 9.092 6.907 -16.475 1.00 95.94 230 LEU A N 1
ATOM 1893 C CA . LEU A 1 230 ? 10.219 6.954 -17.414 1.00 95.94 230 LEU A CA 1
ATOM 1894 C C . LEU A 1 230 ? 10.391 8.336 -18.061 1.00 95.94 230 LEU A C 1
ATOM 1896 O O . LEU A 1 230 ? 11.516 8.702 -18.407 1.00 95.94 230 LEU A O 1
ATOM 1900 N N . GLU A 1 231 ? 9.307 9.092 -18.211 1.00 95.06 231 GLU A N 1
ATOM 1901 C CA . GLU A 1 231 ? 9.298 10.412 -18.845 1.00 95.06 231 GLU A CA 1
ATOM 1902 C C . GLU A 1 231 ? 9.658 11.553 -17.900 1.00 95.06 231 GLU A C 1
ATOM 1904 O O . GLU A 1 231 ? 10.398 12.450 -18.305 1.00 95.06 231 GLU A O 1
ATOM 1909 N N . SER A 1 232 ? 9.154 11.526 -16.663 1.00 94.12 232 SER A N 1
ATOM 1910 C CA . SER A 1 232 ? 9.239 12.660 -15.729 1.00 94.12 232 SER A CA 1
ATOM 1911 C C . SER A 1 232 ? 9.529 12.269 -14.279 1.00 94.12 232 SER A C 1
ATOM 1913 O O . SER A 1 232 ? 9.588 13.149 -13.420 1.00 94.12 232 SER A O 1
ATOM 1915 N N . ARG A 1 233 ? 9.705 10.967 -13.991 1.00 95.94 233 ARG A N 1
ATOM 1916 C CA . ARG A 1 233 ? 9.780 10.398 -12.628 1.00 95.94 233 ARG A CA 1
ATOM 1917 C C . ARG A 1 233 ? 8.556 10.717 -11.769 1.00 95.94 233 ARG A C 1
ATOM 1919 O O . ARG A 1 233 ? 8.647 10.756 -10.539 1.00 95.94 233 ARG A O 1
ATOM 1926 N N . ARG A 1 234 ? 7.410 10.908 -12.429 1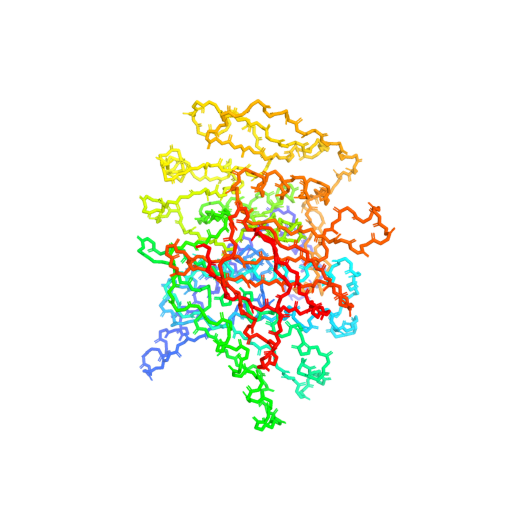.00 96.12 234 ARG A N 1
ATOM 1927 C CA . ARG A 1 234 ? 6.109 11.082 -11.791 1.00 96.12 234 ARG A CA 1
ATOM 1928 C C . ARG A 1 234 ? 5.854 10.003 -10.746 1.00 96.12 234 ARG A C 1
ATOM 1930 O O . ARG A 1 234 ? 6.112 8.825 -10.982 1.00 96.12 234 ARG A O 1
ATOM 1937 N N . THR A 1 235 ? 5.342 10.421 -9.596 1.00 97.38 235 THR A N 1
ATOM 1938 C CA . THR A 1 235 ? 5.101 9.547 -8.447 1.00 97.38 235 THR A CA 1
ATOM 1939 C C . THR A 1 235 ? 3.973 8.540 -8.744 1.00 97.38 235 THR A C 1
ATOM 1941 O O . THR A 1 235 ? 2.829 8.956 -8.950 1.00 97.38 235 THR A O 1
ATOM 1944 N N . PRO A 1 236 ? 4.255 7.224 -8.762 1.00 98.38 236 PRO A N 1
ATOM 1945 C CA . PRO A 1 236 ? 3.256 6.186 -9.032 1.00 98.38 236 PRO A CA 1
ATOM 1946 C C . PRO A 1 236 ? 2.410 5.850 -7.794 1.00 98.38 236 PRO A C 1
ATOM 1948 O O . PRO A 1 236 ? 2.740 6.230 -6.664 1.00 98.38 236 PRO A O 1
ATOM 1951 N N . THR A 1 237 ? 1.346 5.070 -7.996 1.00 98.62 237 THR A N 1
ATOM 1952 C CA . THR A 1 237 ? 0.353 4.707 -6.973 1.00 98.62 237 THR A CA 1
ATOM 1953 C C . THR A 1 237 ? 0.983 4.113 -5.714 1.00 98.62 237 THR A C 1
ATOM 1955 O O . THR A 1 237 ? 0.643 4.547 -4.613 1.00 98.62 237 THR A O 1
ATOM 1958 N N . HIS A 1 238 ? 1.934 3.178 -5.838 1.00 98.19 238 HIS A N 1
ATOM 1959 C CA . HIS A 1 238 ? 2.564 2.553 -4.665 1.00 98.19 238 HIS A CA 1
ATOM 1960 C C . HIS A 1 238 ? 3.242 3.577 -3.753 1.00 98.19 238 HIS A C 1
ATOM 1962 O O . HIS A 1 238 ? 3.155 3.481 -2.530 1.00 98.19 238 HIS A O 1
ATOM 1968 N N . LYS A 1 239 ? 3.881 4.595 -4.337 1.00 98.19 239 LYS A N 1
ATOM 1969 C CA . LYS A 1 239 ? 4.586 5.617 -3.575 1.00 98.19 239 LYS A CA 1
ATOM 1970 C C . LYS A 1 239 ? 3.608 6.596 -2.932 1.00 98.19 239 LYS A C 1
ATOM 1972 O O . LYS A 1 239 ? 3.783 6.923 -1.762 1.00 98.19 239 LYS A O 1
ATOM 1977 N N . ILE A 1 240 ? 2.567 7.012 -3.659 1.00 98.56 240 ILE A N 1
ATOM 1978 C CA . ILE A 1 240 ? 1.505 7.886 -3.132 1.00 98.56 240 ILE A CA 1
ATOM 1979 C C . ILE A 1 240 ? 0.830 7.234 -1.919 1.00 98.56 240 ILE A C 1
ATOM 1981 O O . ILE A 1 240 ? 0.680 7.864 -0.874 1.00 98.56 240 ILE A O 1
ATOM 1985 N N . VAL A 1 241 ? 0.431 5.968 -2.047 1.00 98.50 241 VAL A N 1
ATOM 1986 C CA . VAL A 1 241 ? -0.317 5.254 -1.002 1.00 98.50 241 VAL A CA 1
ATOM 1987 C C . VAL A 1 241 ? 0.565 4.969 0.212 1.00 98.50 241 VAL A C 1
ATOM 1989 O O . VAL A 1 241 ? 0.120 5.199 1.335 1.00 98.50 241 VAL A O 1
ATOM 1992 N N . ALA A 1 242 ? 1.826 4.575 0.010 1.00 98.00 242 ALA A N 1
ATOM 1993 C CA . ALA A 1 242 ? 2.767 4.383 1.113 1.00 98.00 242 ALA A CA 1
ATOM 1994 C C . ALA A 1 242 ? 2.993 5.676 1.914 1.00 98.00 242 ALA A C 1
ATOM 1996 O O . ALA A 1 242 ? 3.021 5.643 3.143 1.00 98.00 242 ALA A O 1
ATOM 1997 N N . GLU A 1 243 ? 3.109 6.827 1.242 1.00 97.81 243 GLU A N 1
ATOM 1998 C CA . GLU A 1 243 ? 3.245 8.124 1.919 1.00 97.81 243 GLU A CA 1
ATOM 1999 C C . GLU A 1 243 ? 1.949 8.555 2.626 1.00 97.81 243 GLU A C 1
ATOM 2001 O O . GLU A 1 243 ? 2.006 9.118 3.719 1.00 97.81 243 GLU A O 1
ATOM 2006 N N . LEU A 1 244 ? 0.773 8.236 2.073 1.00 97.56 244 LEU A N 1
ATOM 2007 C CA . LEU A 1 244 ? -0.511 8.449 2.752 1.00 97.56 244 LEU A CA 1
ATOM 2008 C C . LEU A 1 244 ? -0.645 7.594 4.020 1.00 97.56 244 LEU A C 1
ATOM 2010 O O . LEU A 1 244 ? -1.040 8.122 5.061 1.00 97.56 244 LEU A O 1
ATOM 2014 N N . LEU A 1 245 ? -0.293 6.306 3.969 1.00 96.38 245 LEU A N 1
ATOM 2015 C CA . LEU A 1 245 ? -0.272 5.432 5.150 1.00 96.38 245 LEU A CA 1
ATOM 2016 C C . LEU A 1 245 ? 0.733 5.934 6.193 1.00 96.38 245 LEU A C 1
ATOM 2018 O O . LEU A 1 245 ? 0.406 6.042 7.378 1.00 96.38 245 LEU A O 1
ATOM 2022 N N . TYR A 1 246 ? 1.915 6.368 5.749 1.00 94.75 246 TYR A N 1
ATOM 2023 C CA . TYR A 1 246 ? 2.920 6.979 6.618 1.00 94.75 246 TYR A CA 1
ATOM 2024 C C . TYR A 1 246 ? 2.449 8.286 7.271 1.00 94.75 246 TYR A C 1
ATOM 2026 O O . TYR A 1 246 ? 2.804 8.573 8.423 1.00 94.75 246 TYR A O 1
ATOM 2034 N N . ALA A 1 247 ? 1.617 9.050 6.563 1.00 94.06 247 ALA A N 1
ATOM 2035 C CA . ALA A 1 247 ? 0.900 10.227 7.050 1.00 94.06 247 ALA A CA 1
ATOM 2036 C C . ALA A 1 247 ? -0.372 9.892 7.856 1.00 94.06 247 ALA A C 1
ATOM 2038 O O . ALA A 1 247 ? -1.049 10.797 8.340 1.00 94.06 247 ALA A O 1
ATOM 2039 N N . ARG A 1 248 ? -0.657 8.599 8.070 1.00 93.69 248 ARG A N 1
ATOM 2040 C CA . ARG A 1 248 ? -1.770 8.058 8.870 1.00 93.69 248 ARG A CA 1
ATOM 2041 C C . ARG A 1 248 ? -3.151 8.209 8.226 1.00 93.69 248 ARG A C 1
ATOM 2043 O O . ARG A 1 248 ? -4.163 8.158 8.922 1.00 93.69 248 ARG A O 1
ATOM 2050 N N . ALA A 1 249 ? -3.215 8.353 6.903 1.00 95.12 249 ALA A N 1
ATOM 2051 C CA . ALA A 1 249 ? -4.479 8.294 6.180 1.00 95.12 249 ALA A CA 1
ATOM 2052 C C . ALA A 1 249 ? -5.113 6.892 6.323 1.00 95.12 249 ALA A C 1
ATOM 2054 O O . ALA A 1 249 ? -4.412 5.887 6.189 1.00 95.12 249 ALA A O 1
ATOM 2055 N N . PRO A 1 250 ? -6.434 6.788 6.554 1.00 95.75 250 PRO A N 1
ATOM 2056 C CA . PRO A 1 250 ? -7.105 5.509 6.746 1.00 95.75 250 PRO A CA 1
ATOM 2057 C C . PRO A 1 250 ? -7.372 4.839 5.387 1.00 95.75 250 PRO A C 1
ATOM 2059 O O . PRO A 1 250 ? -8.479 4.911 4.860 1.00 95.75 250 PRO A O 1
ATOM 2062 N N . VAL A 1 251 ? -6.346 4.220 4.797 1.00 97.38 251 VAL A N 1
ATOM 2063 C CA . VAL A 1 251 ? -6.410 3.531 3.491 1.00 97.38 251 VAL A CA 1
ATOM 2064 C C . VAL A 1 251 ? -6.065 2.049 3.674 1.00 97.38 251 VAL A C 1
ATOM 2066 O O . VAL A 1 251 ? -5.088 1.543 3.141 1.00 97.38 251 VAL A O 1
ATOM 2069 N N . ASN A 1 252 ? -6.870 1.343 4.472 1.00 96.75 252 ASN A N 1
ATOM 2070 C CA . ASN A 1 252 ? -6.628 -0.061 4.850 1.00 96.75 252 ASN A CA 1
ATOM 2071 C C . ASN A 1 252 ? -7.393 -1.065 3.966 1.00 96.75 252 ASN A C 1
ATOM 2073 O O . ASN A 1 252 ? -7.589 -2.227 4.331 1.00 96.75 252 ASN A O 1
ATOM 2077 N N . ALA A 1 253 ? -7.883 -0.605 2.817 1.00 98.31 253 ALA A N 1
ATOM 2078 C CA . ALA A 1 253 ? -8.689 -1.392 1.902 1.00 98.31 253 ALA A CA 1
ATOM 2079 C C . ALA A 1 253 ? -8.328 -1.084 0.450 1.00 98.31 253 ALA A C 1
ATOM 2081 O O . ALA A 1 253 ? -8.007 0.053 0.102 1.00 98.31 253 ALA A O 1
ATOM 2082 N N . ILE A 1 254 ? -8.428 -2.097 -0.405 1.00 98.81 254 ILE A N 1
ATOM 2083 C CA . ILE A 1 254 ? -8.257 -1.985 -1.851 1.00 98.81 254 ILE A CA 1
ATOM 2084 C C . ILE A 1 254 ? -9.387 -2.719 -2.575 1.00 98.81 254 ILE A C 1
ATOM 2086 O O . ILE A 1 254 ? -9.950 -3.690 -2.076 1.00 98.81 254 ILE A O 1
ATOM 2090 N N . THR A 1 255 ? -9.738 -2.284 -3.772 1.00 98.62 255 THR A N 1
ATOM 2091 C CA . THR A 1 255 ? -10.602 -3.029 -4.684 1.00 98.62 255 THR A CA 1
ATOM 2092 C C . THR A 1 255 ? -10.049 -2.922 -6.089 1.00 98.62 255 THR A C 1
ATOM 2094 O O . THR A 1 255 ? -9.396 -1.936 -6.427 1.00 98.62 255 THR A O 1
ATOM 2097 N N . ARG A 1 256 ? -10.313 -3.921 -6.927 1.00 98.44 256 ARG A N 1
ATOM 2098 C CA . ARG A 1 256 ? -10.066 -3.754 -8.355 1.00 98.44 256 ARG A CA 1
ATOM 2099 C C . ARG A 1 256 ? -11.226 -3.014 -9.001 1.00 98.44 256 ARG A C 1
ATOM 2101 O O . ARG A 1 256 ? -12.374 -3.172 -8.586 1.00 98.44 256 ARG A O 1
ATOM 2108 N N . ILE A 1 257 ? -10.932 -2.252 -10.047 1.00 98.06 257 ILE A N 1
ATOM 2109 C CA . ILE A 1 257 ? -11.937 -1.450 -10.741 1.00 98.06 257 ILE A CA 1
ATOM 2110 C C . ILE A 1 257 ? -13.105 -2.279 -11.298 1.00 98.06 257 ILE A C 1
ATOM 2112 O O . ILE A 1 257 ? -14.217 -1.774 -11.408 1.00 98.06 257 ILE A O 1
ATOM 2116 N N . GLU A 1 258 ? -12.906 -3.568 -11.592 1.00 96.88 258 GLU A N 1
ATOM 2117 C CA . GLU A 1 258 ? -13.979 -4.455 -12.061 1.00 96.88 258 GLU A CA 1
ATOM 2118 C C . GLU A 1 258 ? -15.001 -4.828 -10.971 1.00 96.88 258 GLU A C 1
ATOM 2120 O O . GLU A 1 258 ? -16.031 -5.420 -11.280 1.00 96.88 258 GLU A O 1
ATOM 2125 N N . HIS A 1 259 ? -14.735 -4.503 -9.704 1.00 97.12 259 HIS A N 1
ATOM 2126 C CA . HIS A 1 259 ? -15.621 -4.789 -8.568 1.00 97.12 259 HIS A CA 1
ATOM 2127 C C . HIS A 1 259 ? -16.275 -3.537 -7.974 1.00 97.12 259 HIS A C 1
ATOM 2129 O O . HIS A 1 259 ? -16.974 -3.629 -6.961 1.00 97.12 259 HIS A O 1
ATOM 2135 N N . LEU A 1 260 ? -16.058 -2.378 -8.601 1.00 96.06 260 LEU A N 1
ATOM 2136 C CA . LEU A 1 260 ? -16.490 -1.084 -8.086 1.00 96.06 260 LEU A CA 1
ATOM 2137 C C . LEU A 1 260 ? -18.021 -0.958 -7.992 1.00 96.06 260 LEU A C 1
ATOM 2139 O O . LEU A 1 260 ? -18.521 -0.375 -7.035 1.00 96.06 260 LEU A O 1
ATOM 2143 N N . ASP A 1 261 ? -18.764 -1.571 -8.917 1.00 93.19 261 ASP A N 1
ATOM 2144 C CA . ASP A 1 261 ? -20.236 -1.501 -8.982 1.00 93.19 261 ASP A CA 1
ATOM 2145 C C . ASP A 1 261 ? -20.946 -2.141 -7.775 1.00 93.19 261 ASP A C 1
ATOM 2147 O O . ASP A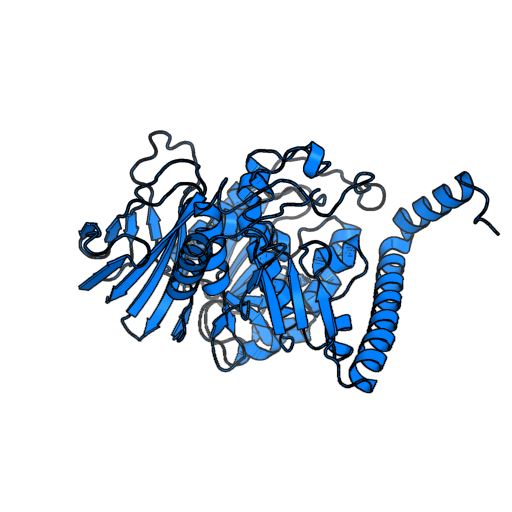 1 261 ? -22.120 -1.873 -7.518 1.00 93.19 261 ASP A O 1
ATOM 2151 N N . HIS A 1 262 ? -20.242 -2.988 -7.021 1.00 92.94 262 HIS A N 1
ATOM 2152 C CA . HIS A 1 262 ? -20.766 -3.667 -5.832 1.00 92.94 262 HIS A CA 1
ATOM 2153 C C . HIS A 1 262 ? -20.207 -3.102 -4.526 1.00 92.94 262 HIS A C 1
ATOM 2155 O O . HIS A 1 262 ? -20.525 -3.610 -3.451 1.00 92.94 262 HIS A O 1
ATOM 2161 N N . LEU A 1 263 ? -19.339 -2.095 -4.604 1.00 96.88 263 LEU A N 1
ATOM 2162 C CA . LEU A 1 263 ? -18.740 -1.471 -3.438 1.00 96.88 263 LEU A CA 1
ATOM 2163 C C . LEU A 1 263 ? -19.635 -0.342 -2.912 1.00 96.88 263 LEU A C 1
ATOM 2165 O O . LEU A 1 263 ? -20.276 0.384 -3.670 1.00 96.88 263 LEU A O 1
ATOM 2169 N N . THR A 1 264 ? -19.631 -0.165 -1.595 1.00 95.62 264 THR A N 1
ATOM 2170 C CA . THR A 1 264 ? -20.207 1.002 -0.922 1.00 95.62 264 THR A CA 1
ATOM 2171 C C . THR A 1 264 ? -19.162 1.647 -0.026 1.00 95.62 264 THR A C 1
ATOM 2173 O O . THR A 1 264 ? -18.361 0.943 0.588 1.00 95.62 264 THR A O 1
ATOM 2176 N N . GLY A 1 265 ? -19.223 2.967 0.118 1.00 95.50 265 GLY A N 1
ATOM 2177 C CA . GLY A 1 265 ? -18.297 3.758 0.921 1.00 95.50 265 GLY A CA 1
ATOM 2178 C C . GLY A 1 265 ? -17.391 4.660 0.079 1.00 95.50 265 GLY A C 1
ATOM 2179 O O . GLY A 1 265 ? -17.485 4.689 -1.149 1.00 95.50 265 GLY A O 1
ATOM 2180 N N . PRO A 1 266 ? -16.533 5.457 0.723 1.00 96.88 266 PRO A N 1
ATOM 2181 C CA . PRO A 1 266 ? -15.660 6.375 0.016 1.00 96.88 266 PRO A CA 1
ATOM 2182 C C . PRO A 1 266 ? -14.470 5.635 -0.617 1.00 96.88 266 PRO A C 1
ATOM 2184 O O . PRO A 1 266 ? -13.901 4.713 -0.024 1.00 96.88 266 PRO A O 1
ATOM 2187 N N . VAL A 1 267 ? -14.067 6.053 -1.815 1.00 98.12 267 VAL A N 1
ATOM 2188 C CA . VAL A 1 267 ? -12.970 5.420 -2.565 1.00 98.12 267 VAL A CA 1
ATOM 2189 C C . VAL A 1 267 ? -11.882 6.420 -2.933 1.00 98.12 267 VAL A C 1
ATOM 2191 O O . VAL A 1 267 ? -12.156 7.597 -3.160 1.00 98.12 267 VAL A O 1
ATOM 2194 N N . LEU A 1 268 ? -10.641 5.941 -2.986 1.00 98.75 268 LEU A N 1
ATOM 2195 C CA . LEU A 1 268 ? -9.464 6.698 -3.397 1.00 98.75 268 LEU A CA 1
ATOM 2196 C C . LEU A 1 268 ? -9.006 6.242 -4.780 1.00 98.75 268 LEU A C 1
ATOM 2198 O O . LEU A 1 268 ? -8.785 5.054 -5.004 1.00 98.75 268 LEU A O 1
ATOM 2202 N N . VAL A 1 269 ? -8.807 7.197 -5.678 1.00 98.62 269 VAL A N 1
ATOM 2203 C CA . VAL A 1 269 ? -8.333 6.981 -7.041 1.00 98.62 269 VAL A CA 1
ATOM 2204 C C . VAL A 1 269 ? -7.035 7.758 -7.233 1.00 98.62 269 VAL A C 1
ATOM 2206 O O . VAL A 1 269 ? -7.019 8.988 -7.159 1.00 98.62 269 VAL A O 1
ATOM 2209 N N . SER A 1 270 ? -5.932 7.049 -7.447 1.00 98.25 270 SER A N 1
ATOM 2210 C CA . SER A 1 270 ? -4.628 7.647 -7.737 1.00 98.25 270 SER A CA 1
ATOM 2211 C C . SER A 1 270 ? -4.417 7.818 -9.240 1.00 98.25 270 SER A C 1
ATOM 2213 O O . SER A 1 270 ? -4.819 6.955 -10.019 1.00 98.25 270 SER A O 1
ATOM 2215 N N . ASN A 1 271 ? -3.774 8.924 -9.635 1.00 97.94 271 ASN A N 1
ATOM 2216 C CA . ASN A 1 271 ? -3.362 9.207 -11.017 1.00 97.94 271 ASN A CA 1
ATOM 2217 C C . ASN A 1 271 ? -4.481 8.955 -12.047 1.00 97.94 271 ASN A C 1
ATOM 2219 O O . ASN A 1 271 ? -4.300 8.259 -13.041 1.00 97.94 271 ASN A O 1
ATOM 2223 N N . TYR A 1 272 ? -5.670 9.499 -11.778 1.00 97.75 272 TYR A N 1
ATOM 2224 C CA . TYR A 1 272 ? -6.870 9.269 -12.588 1.00 97.75 272 TYR A CA 1
ATOM 2225 C C . TYR A 1 272 ? -6.705 9.670 -14.065 1.00 97.75 272 TY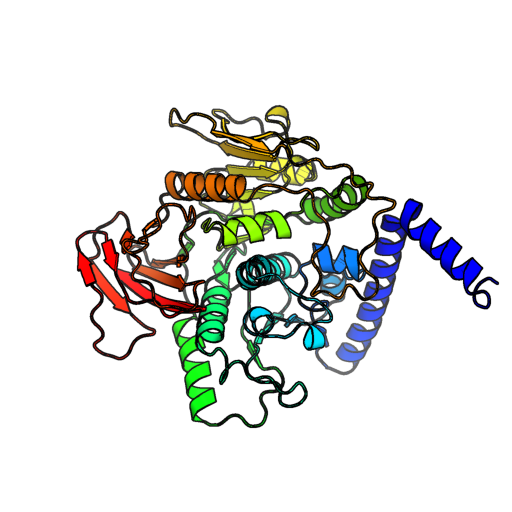R A C 1
ATOM 2227 O O . TYR A 1 272 ? -7.247 9.015 -14.955 1.00 97.75 272 TYR A O 1
ATOM 2235 N N . ASP A 1 273 ? -5.924 10.713 -14.332 1.00 96.44 273 ASP A N 1
ATOM 2236 C CA . ASP A 1 273 ? -5.567 11.173 -15.676 1.00 96.44 273 ASP A CA 1
ATOM 2237 C C . ASP A 1 273 ? -4.784 10.124 -16.491 1.00 96.44 273 ASP A C 1
ATOM 2239 O O . ASP A 1 273 ? -4.824 10.150 -17.718 1.00 96.44 273 ASP A O 1
ATOM 2243 N N . LEU A 1 274 ? -4.135 9.159 -15.825 1.00 97.31 274 LEU A N 1
ATOM 2244 C CA . LEU A 1 274 ? -3.421 8.047 -16.460 1.00 97.31 274 LEU A CA 1
ATOM 2245 C C . LEU A 1 274 ? -4.305 6.810 -16.703 1.00 97.31 274 LEU A C 1
ATOM 2247 O O . LEU A 1 274 ? -3.854 5.840 -17.313 1.00 97.31 274 LEU A O 1
ATOM 2251 N N . MET A 1 275 ? -5.554 6.804 -16.233 1.00 97.88 275 MET A N 1
ATOM 2252 C CA . MET A 1 275 ? -6.476 5.690 -16.467 1.00 97.88 275 MET A CA 1
ATOM 2253 C C . MET A 1 275 ? -6.985 5.671 -17.910 1.00 97.88 275 MET A C 1
ATOM 2255 O O . MET A 1 275 ? -7.185 6.708 -18.539 1.00 97.88 275 MET A O 1
ATOM 2259 N N . SER A 1 276 ? -7.267 4.475 -18.434 1.00 97.44 276 SER A N 1
ATOM 2260 C CA . SER A 1 276 ? -7.953 4.350 -19.725 1.00 97.44 276 SER A CA 1
ATOM 2261 C C . SER A 1 276 ? -9.361 4.974 -19.688 1.00 97.44 276 SER A C 1
ATOM 2263 O O . SER A 1 276 ? -9.994 4.972 -18.630 1.00 97.44 276 SER A O 1
ATOM 2265 N N . PRO A 1 277 ? -9.921 5.418 -20.832 1.00 96.94 277 PRO A N 1
ATOM 2266 C CA . PRO A 1 277 ? -11.276 5.976 -20.877 1.00 96.94 277 PRO A CA 1
ATOM 2267 C C . PRO A 1 277 ? -12.352 5.050 -20.289 1.00 96.94 277 PRO A C 1
ATOM 2269 O O . PRO A 1 277 ? -13.236 5.506 -19.574 1.00 96.94 277 PRO A O 1
ATOM 2272 N N . SER A 1 278 ? -12.245 3.733 -20.509 1.00 97.38 278 SER A N 1
ATOM 2273 C CA . SER A 1 278 ? -13.196 2.765 -19.942 1.00 97.38 278 SER A CA 1
ATOM 2274 C C . SER A 1 278 ? -13.117 2.684 -18.414 1.00 97.38 278 SER A C 1
ATOM 2276 O O . SER A 1 278 ? -14.139 2.528 -17.747 1.00 97.38 278 SER A O 1
ATOM 2278 N N . ASP A 1 279 ? -11.916 2.796 -17.849 1.00 98.00 279 ASP A N 1
ATOM 2279 C CA . ASP A 1 279 ? -11.734 2.824 -16.399 1.00 98.00 279 ASP A CA 1
ATOM 2280 C C . ASP A 1 279 ? -12.245 4.152 -15.819 1.00 98.00 279 ASP A C 1
ATOM 2282 O O . ASP A 1 279 ? -12.969 4.161 -14.822 1.00 98.00 279 ASP A O 1
ATOM 2286 N N . GLN A 1 280 ? -11.967 5.267 -16.496 1.00 97.19 280 GLN A N 1
ATOM 2287 C CA . GLN A 1 280 ? -12.497 6.587 -16.153 1.00 97.19 280 GLN A CA 1
ATOM 2288 C C . GLN A 1 280 ? -14.035 6.608 -16.123 1.00 97.19 280 GLN A C 1
ATOM 2290 O O . GLN A 1 280 ? -14.628 7.126 -15.174 1.00 97.19 280 GLN A O 1
ATOM 2295 N N . GLU A 1 281 ? -14.694 5.978 -17.098 1.00 96.19 281 GLU A N 1
ATOM 2296 C CA . GLU A 1 281 ? -16.154 5.830 -17.147 1.00 96.19 281 GLU A CA 1
ATOM 2297 C C . GLU A 1 281 ? -16.713 5.039 -15.953 1.00 96.19 281 GLU A C 1
ATOM 2299 O O . GLU A 1 281 ? -17.714 5.450 -15.361 1.00 96.19 281 GLU A O 1
ATOM 2304 N N . LYS A 1 282 ? -16.057 3.949 -15.533 1.00 97.06 282 LYS A N 1
ATOM 2305 C CA . LYS A 1 282 ? -16.476 3.174 -14.346 1.00 97.06 282 LYS A CA 1
ATOM 2306 C C . LYS A 1 282 ? -16.391 4.003 -13.067 1.00 97.06 282 LYS A C 1
ATOM 2308 O O . LYS A 1 282 ? -17.326 4.017 -12.269 1.00 97.06 282 LYS A O 1
ATOM 2313 N N . ILE A 1 283 ? -15.301 4.750 -12.889 1.00 97.19 283 ILE A N 1
ATOM 2314 C CA . ILE A 1 283 ? -15.159 5.678 -11.758 1.00 97.19 283 ILE A CA 1
ATOM 2315 C C . ILE A 1 283 ? -16.235 6.769 -11.822 1.00 97.19 283 ILE A C 1
ATOM 2317 O O . ILE A 1 283 ? -16.871 7.086 -10.815 1.00 97.19 283 ILE A O 1
ATOM 2321 N N . ALA A 1 284 ? -16.493 7.313 -13.014 1.00 94.88 284 ALA A N 1
ATOM 2322 C CA . ALA A 1 284 ? -17.533 8.308 -13.240 1.00 94.88 284 ALA A CA 1
ATOM 2323 C C . ALA A 1 284 ? -18.939 7.788 -12.908 1.00 94.88 284 ALA A C 1
ATOM 2325 O O . ALA A 1 284 ? -19.772 8.580 -12.461 1.00 94.88 284 ALA A O 1
ATOM 2326 N N . ALA A 1 285 ? -19.193 6.487 -13.053 1.00 95.25 285 ALA A N 1
ATOM 2327 C CA . ALA A 1 285 ? -20.470 5.849 -12.742 1.00 95.25 285 ALA A CA 1
ATOM 2328 C C . ALA A 1 285 ? -20.668 5.533 -11.246 1.00 95.25 285 ALA A C 1
ATOM 2330 O O . ALA A 1 285 ? -21.811 5.432 -10.805 1.00 95.25 285 ALA A O 1
ATOM 2331 N N . TYR A 1 286 ? -19.604 5.452 -10.438 1.00 96.19 286 TYR A N 1
ATOM 2332 C CA . TYR A 1 286 ? -19.667 4.993 -9.042 1.00 96.19 286 TYR A CA 1
ATOM 2333 C C . TYR A 1 286 ? -20.605 5.807 -8.126 1.00 96.19 286 TYR A C 1
ATOM 2335 O O . TYR A 1 286 ? -20.323 6.962 -7.805 1.00 96.19 286 TYR A O 1
ATOM 2343 N N . GLN A 1 287 ? -21.695 5.205 -7.644 1.00 93.31 287 GLN A N 1
ATOM 2344 C CA . GLN A 1 287 ? -22.648 5.860 -6.725 1.00 93.31 287 GLN A CA 1
ATOM 2345 C C . GLN A 1 287 ? -22.562 5.352 -5.277 1.00 93.31 287 GLN A C 1
ATOM 2347 O O . GLN A 1 287 ? -23.340 5.786 -4.432 1.00 93.31 287 GLN A O 1
ATOM 2352 N N . GLY A 1 288 ? -21.636 4.436 -4.975 1.00 94.56 288 GLY A N 1
ATOM 2353 C CA . GLY A 1 288 ? -21.540 3.799 -3.658 1.00 94.56 288 GLY A CA 1
ATOM 2354 C C . GLY A 1 288 ? -21.029 4.714 -2.539 1.00 94.56 288 GLY A C 1
ATOM 2355 O O . GLY A 1 288 ? -21.160 4.359 -1.368 1.00 94.56 288 GLY A O 1
ATOM 2356 N N . GLY A 1 289 ? -20.464 5.881 -2.865 1.00 94.31 289 GLY A N 1
ATOM 2357 C CA . GLY A 1 289 ? -19.986 6.872 -1.900 1.00 94.31 289 GLY A CA 1
ATOM 2358 C C . GLY A 1 289 ? -19.122 7.969 -2.528 1.00 94.31 289 GLY A C 1
ATOM 2359 O O . GLY A 1 289 ? -19.089 8.130 -3.750 1.00 94.31 289 GLY A O 1
ATOM 2360 N N . ASP A 1 290 ? -18.427 8.726 -1.678 1.00 94.56 290 ASP A N 1
ATOM 2361 C CA . ASP A 1 290 ? -17.541 9.819 -2.094 1.00 94.56 290 ASP A CA 1
ATOM 2362 C C . ASP A 1 290 ? -16.341 9.308 -2.911 1.00 94.56 290 ASP A C 1
ATOM 2364 O O . ASP A 1 290 ? -15.711 8.302 -2.579 1.00 94.56 290 ASP A O 1
ATOM 2368 N N . LEU A 1 291 ? -15.972 10.057 -3.945 1.00 96.44 291 LEU A N 1
ATOM 2369 C CA . LEU A 1 291 ? -14.755 9.857 -4.724 1.00 96.44 291 LEU A CA 1
ATOM 2370 C C . LEU A 1 291 ? -13.671 10.818 -4.241 1.00 96.44 291 LEU A C 1
ATOM 2372 O O . LEU A 1 291 ? -13.897 12.029 -4.194 1.00 96.44 291 LEU A O 1
ATOM 2376 N N . TYR A 1 292 ? -12.488 10.283 -3.956 1.00 97.88 292 TYR A N 1
ATOM 2377 C CA . TYR A 1 292 ? -11.267 11.033 -3.686 1.00 97.88 292 TYR A CA 1
ATOM 2378 C C . TYR A 1 292 ? -10.276 10.781 -4.815 1.00 97.88 292 TYR A C 1
ATOM 2380 O O . TYR A 1 292 ? -10.041 9.632 -5.178 1.00 97.88 292 TYR A O 1
ATOM 2388 N N . PHE A 1 293 ? -9.671 11.839 -5.344 1.00 98.25 293 PHE A N 1
ATOM 2389 C CA . PHE A 1 293 ? -8.674 11.740 -6.408 1.00 98.25 293 PHE A CA 1
ATOM 2390 C C . PHE A 1 293 ? -7.361 12.350 -5.944 1.00 98.25 293 PHE A C 1
ATOM 2392 O O . PHE A 1 293 ? -7.366 13.483 -5.461 1.00 98.25 293 PHE A O 1
ATOM 2399 N N . ILE A 1 294 ? -6.252 11.631 -6.110 1.00 98.56 294 ILE A N 1
ATOM 2400 C CA . ILE A 1 294 ? -4.912 12.112 -5.761 1.00 98.56 294 ILE A CA 1
ATOM 2401 C C . ILE A 1 294 ? -3.918 11.888 -6.906 1.00 98.56 294 ILE A C 1
ATOM 2403 O O . ILE A 1 294 ? -3.880 10.812 -7.496 1.00 98.56 294 ILE A O 1
ATOM 2407 N N . GLY A 1 295 ? -3.116 12.891 -7.250 1.00 97.62 295 GLY A N 1
ATOM 2408 C CA . GLY A 1 295 ? -2.177 12.805 -8.375 1.00 97.62 295 GLY A CA 1
ATOM 2409 C C . GLY A 1 295 ? -1.800 14.174 -8.927 1.00 97.62 295 GLY A C 1
ATOM 2410 O O . GLY A 1 295 ? -2.099 15.187 -8.300 1.00 97.62 295 GLY A O 1
ATOM 2411 N N . GLN A 1 296 ? -1.163 14.196 -10.097 1.00 95.25 296 GLN A N 1
ATOM 2412 C CA . GLN A 1 296 ? -0.872 15.416 -10.854 1.00 95.25 296 GLN A CA 1
ATOM 2413 C C . GLN A 1 296 ? -1.887 15.546 -11.989 1.00 95.25 296 GLN A C 1
ATOM 2415 O O . GLN A 1 296 ? -1.706 14.957 -13.049 1.00 95.25 296 GLN A O 1
ATOM 2420 N N . MET A 1 297 ? -2.985 16.250 -11.729 1.00 93.69 297 MET A N 1
ATOM 2421 C CA . MET A 1 297 ? -4.115 16.367 -12.653 1.00 93.69 297 MET A CA 1
ATOM 2422 C C . MET A 1 297 ? -4.862 17.679 -12.438 1.00 93.69 297 MET A C 1
ATOM 2424 O O . MET A 1 297 ? -4.837 18.249 -11.342 1.00 93.69 297 MET A O 1
ATOM 2428 N N . ASP A 1 298 ? -5.590 18.115 -13.454 1.00 88.00 298 ASP A N 1
ATOM 2429 C CA . ASP A 1 298 ? -6.453 19.282 -13.391 1.00 88.00 298 ASP A CA 1
ATOM 2430 C C . ASP A 1 298 ? -7.898 18.899 -13.052 1.00 88.00 298 ASP A C 1
ATOM 2432 O O . ASP A 1 298 ? -8.375 17.785 -13.272 1.00 88.00 298 ASP A O 1
ATOM 2436 N N . GLN A 1 299 ? -8.669 19.865 -12.546 1.00 84.25 299 GLN A N 1
ATOM 2437 C CA . GLN A 1 299 ? -10.094 19.651 -12.257 1.00 84.25 299 GLN A CA 1
ATOM 2438 C C . GLN A 1 299 ? -10.901 19.273 -13.517 1.00 84.25 299 GLN A C 1
ATOM 2440 O O . GLN A 1 299 ? -11.951 18.625 -13.410 1.00 84.25 299 GLN A O 1
ATOM 2445 N N . ALA A 1 300 ? -10.419 19.703 -14.689 1.00 86.00 300 ALA A N 1
ATOM 2446 C CA . ALA A 1 300 ? -10.995 19.399 -15.993 1.00 86.00 300 ALA A CA 1
ATOM 2447 C C . ALA A 1 300 ? -10.876 17.912 -16.359 1.00 86.00 300 ALA A C 1
ATOM 2449 O O . ALA A 1 300 ? -11.763 17.406 -17.042 1.00 86.00 300 ALA A O 1
ATOM 2450 N N . ASP A 1 301 ? -9.857 17.214 -15.848 1.00 85.38 301 ASP A N 1
ATOM 2451 C CA . ASP A 1 301 ? -9.653 15.788 -16.112 1.00 85.38 301 ASP A CA 1
ATOM 2452 C C . ASP A 1 301 ? -10.710 14.937 -15.399 1.00 85.38 301 ASP A C 1
ATOM 2454 O O . ASP A 1 301 ? -11.108 13.885 -15.882 1.00 85.38 301 ASP A O 1
ATOM 2458 N N . LEU A 1 302 ? -11.216 15.398 -14.253 1.00 87.81 302 LEU A N 1
ATOM 2459 C CA . LEU A 1 302 ? -12.101 14.618 -13.386 1.00 87.81 302 LEU A CA 1
ATOM 2460 C C . LEU A 1 302 ? -13.496 14.359 -13.999 1.00 87.81 302 LEU A C 1
ATOM 2462 O O . LEU A 1 302 ? -14.045 15.239 -14.674 1.00 87.81 302 LEU A O 1
ATOM 2466 N N . PRO A 1 303 ? -14.180 13.249 -13.638 1.00 86.00 303 PRO A N 1
ATOM 2467 C CA . PRO A 1 303 ? -15.534 12.931 -14.112 1.00 86.00 303 PRO A CA 1
ATOM 2468 C C . PRO A 1 303 ? -16.515 14.083 -13.931 1.00 86.00 303 PRO A C 1
ATOM 2470 O O . PRO A 1 303 ? -16.538 14.659 -12.851 1.00 86.00 303 PRO A O 1
ATOM 2473 N N . ASN A 1 304 ? -17.358 14.427 -14.909 1.00 82.44 304 ASN A N 1
ATOM 2474 C CA . ASN A 1 304 ? -18.308 15.541 -14.768 1.00 82.44 304 ASN A CA 1
ATOM 2475 C C . ASN A 1 304 ? -19.388 15.269 -13.696 1.00 82.44 304 ASN A C 1
ATOM 2477 O O . ASN A 1 304 ? -20.449 14.721 -13.978 1.00 82.44 304 ASN A O 1
ATOM 2481 N N . ARG A 1 305 ? -19.097 15.656 -12.451 1.00 79.31 305 ARG A N 1
ATOM 2482 C CA . ARG A 1 305 ? -19.985 15.576 -11.288 1.00 79.31 305 ARG A CA 1
ATOM 2483 C C . ARG A 1 305 ? -20.234 16.956 -10.698 1.00 79.31 305 ARG A C 1
ATOM 2485 O O . ARG A 1 305 ? -19.347 17.811 -10.694 1.00 79.31 305 ARG A O 1
ATOM 2492 N N . SER A 1 306 ? -21.426 17.155 -10.145 1.00 71.75 306 SER A N 1
ATOM 2493 C CA . SER A 1 306 ? -21.732 18.338 -9.342 1.00 71.75 306 SER A CA 1
ATOM 2494 C C . SER A 1 306 ? -20.851 18.389 -8.087 1.00 71.75 306 SER A C 1
ATOM 2496 O O . SER A 1 306 ? -20.524 17.355 -7.505 1.00 71.75 306 SER A O 1
ATOM 2498 N N . ALA A 1 307 ? -20.503 19.598 -7.638 1.00 79.62 307 ALA A N 1
ATOM 2499 C CA . ALA A 1 307 ? -19.802 19.834 -6.371 1.00 79.62 307 ALA A CA 1
ATOM 2500 C C . ALA A 1 307 ? -18.420 19.151 -6.241 1.00 79.62 307 ALA A C 1
ATOM 2502 O O . ALA A 1 307 ? -18.079 18.613 -5.185 1.00 79.62 307 ALA A O 1
ATOM 2503 N N . LYS A 1 308 ? -17.605 19.178 -7.307 1.00 87.06 308 LYS A N 1
ATOM 2504 C CA . LYS A 1 308 ? -16.164 18.882 -7.214 1.00 87.06 308 LYS A CA 1
ATOM 2505 C C . LYS A 1 308 ? -15.452 19.978 -6.435 1.00 87.06 308 LYS A C 1
ATOM 2507 O O . LYS A 1 308 ? -15.684 21.159 -6.703 1.00 87.06 308 LYS A O 1
ATOM 2512 N N . LYS A 1 309 ? -14.527 19.601 -5.556 1.00 90.00 309 LYS A N 1
ATOM 2513 C CA . LYS A 1 309 ? -13.667 20.573 -4.881 1.00 90.00 309 LYS A CA 1
ATOM 2514 C C . LYS A 1 309 ? -12.247 20.067 -4.725 1.00 90.00 309 LYS A C 1
ATOM 2516 O O . LYS A 1 309 ? -12.033 18.919 -4.337 1.00 90.00 309 LYS A O 1
ATOM 2521 N N . THR A 1 310 ? -11.293 20.951 -4.979 1.00 93.62 310 THR A N 1
ATOM 2522 C CA . THR A 1 310 ? -9.904 20.755 -4.576 1.00 93.62 310 THR A CA 1
ATOM 2523 C C . THR A 1 310 ? -9.811 20.923 -3.068 1.00 93.62 310 THR A C 1
ATOM 2525 O O . THR A 1 310 ? -10.174 21.969 -2.539 1.00 93.62 310 THR A O 1
ATOM 2528 N N . LEU A 1 311 ? -9.368 19.889 -2.362 1.00 94.94 311 LEU A N 1
ATOM 2529 C CA . LEU A 1 311 ? -9.183 19.936 -0.914 1.00 94.94 311 LEU A CA 1
ATOM 2530 C C . LEU A 1 311 ? -7.782 20.432 -0.554 1.00 94.94 311 LEU A C 1
ATOM 2532 O O . LEU A 1 311 ? -7.637 21.245 0.357 1.00 94.94 311 LEU A O 1
ATOM 2536 N N . ALA A 1 312 ? -6.766 19.962 -1.279 1.00 96.88 312 ALA A N 1
ATOM 2537 C CA . ALA A 1 312 ? -5.381 20.377 -1.104 1.00 96.88 312 ALA A CA 1
ATOM 2538 C C . ALA A 1 312 ? -4.652 20.458 -2.448 1.00 96.88 312 ALA A C 1
ATOM 2540 O O . ALA A 1 312 ? -4.922 19.663 -3.349 1.00 96.88 312 ALA A O 1
ATOM 2541 N N . VAL A 1 313 ? -3.721 21.403 -2.555 1.00 97.69 313 VAL A N 1
ATOM 2542 C CA . VAL A 1 313 ? -2.794 21.557 -3.681 1.00 97.69 313 VAL A CA 1
ATOM 2543 C C . VAL A 1 313 ? -1.405 21.813 -3.128 1.00 97.69 313 VAL A C 1
ATOM 2545 O O . VAL A 1 313 ? -1.227 22.725 -2.324 1.00 97.69 313 VAL A O 1
ATOM 2548 N N . GLU A 1 314 ? -0.419 21.063 -3.596 1.00 97.69 314 GLU A N 1
ATOM 2549 C CA . GLU A 1 314 ? 0.984 21.434 -3.485 1.00 97.69 314 GLU A CA 1
ATOM 2550 C C . GLU A 1 314 ? 1.475 21.977 -4.824 1.00 97.69 314 GLU A C 1
ATOM 2552 O O . GLU A 1 314 ? 1.475 21.270 -5.834 1.00 97.69 314 GLU A O 1
ATOM 2557 N N . LYS A 1 315 ? 1.873 23.250 -4.813 1.00 97.00 315 LYS A N 1
ATOM 2558 C CA . LYS A 1 315 ? 2.482 23.939 -5.945 1.00 97.00 315 LYS A CA 1
ATOM 2559 C C . LYS A 1 315 ? 3.934 23.508 -6.074 1.00 97.00 315 LYS A C 1
ATOM 2561 O O . LYS A 1 315 ? 4.708 23.710 -5.138 1.00 97.00 315 LYS A O 1
ATOM 2566 N N . ASN A 1 316 ? 4.285 22.951 -7.229 1.00 95.25 316 ASN A N 1
ATOM 2567 C CA . ASN A 1 316 ? 5.602 22.374 -7.501 1.00 95.25 316 ASN A CA 1
ATOM 2568 C C . ASN A 1 316 ? 6.190 22.911 -8.813 1.00 95.25 316 ASN A C 1
ATOM 2570 O O . ASN A 1 316 ? 5.468 23.303 -9.728 1.00 95.25 316 ASN A O 1
ATOM 2574 N N . THR A 1 317 ? 7.515 22.845 -8.952 1.00 91.62 317 THR A N 1
ATOM 2575 C CA . THR A 1 317 ? 8.222 23.213 -10.198 1.00 91.62 317 THR A CA 1
ATOM 2576 C C . THR A 1 317 ? 8.056 22.188 -11.329 1.00 91.62 317 THR A C 1
ATOM 2578 O O . THR A 1 317 ? 8.391 22.470 -12.476 1.00 91.62 317 THR A O 1
ATOM 2581 N N . PHE A 1 318 ? 7.512 21.011 -11.015 1.00 90.69 318 PHE A N 1
ATOM 2582 C CA . PHE A 1 318 ? 7.401 19.841 -11.893 1.00 90.69 318 PHE A CA 1
ATOM 2583 C C . PHE A 1 318 ? 5.949 19.363 -12.086 1.00 90.69 318 PHE A C 1
ATOM 2585 O O . PHE A 1 318 ? 5.722 18.240 -12.535 1.00 90.69 318 PHE A O 1
ATOM 2592 N N . GLY A 1 319 ? 4.973 20.214 -11.753 1.00 92.31 319 GLY A N 1
ATOM 2593 C CA . GLY A 1 319 ? 3.541 19.922 -11.843 1.00 92.31 319 GLY A CA 1
ATOM 2594 C C . GLY A 1 319 ? 2.888 19.753 -10.473 1.00 92.31 319 GLY A C 1
ATOM 2595 O O . GLY A 1 319 ? 3.409 19.056 -9.599 1.00 92.31 319 GLY A O 1
ATOM 2596 N N . ASP A 1 320 ? 1.743 20.407 -10.290 1.00 95.62 320 ASP A N 1
ATOM 2597 C CA . ASP A 1 320 ? 1.032 20.452 -9.015 1.00 95.62 320 ASP A CA 1
ATOM 2598 C C . ASP A 1 320 ? 0.525 19.072 -8.594 1.00 95.62 320 ASP A C 1
ATOM 2600 O O . ASP A 1 320 ? -0.016 18.319 -9.401 1.00 95.62 320 ASP A O 1
ATOM 2604 N N . MET A 1 321 ? 0.652 18.769 -7.304 1.00 97.31 321 MET A N 1
ATOM 2605 C CA . MET A 1 321 ? 0.064 17.575 -6.701 1.00 97.31 321 MET A CA 1
ATOM 2606 C C . MET A 1 321 ? -1.223 17.973 -5.988 1.00 97.31 321 MET A C 1
ATOM 2608 O O . MET A 1 321 ? -1.248 18.949 -5.236 1.00 97.31 321 MET A O 1
ATOM 2612 N N . VAL A 1 322 ? -2.305 17.239 -6.218 1.00 97.75 322 VAL A N 1
ATOM 2613 C CA . VAL A 1 322 ? -3.643 17.651 -5.780 1.00 97.75 322 VAL A CA 1
ATOM 2614 C C . VAL A 1 322 ? -4.402 16.519 -5.109 1.00 97.75 322 VAL A C 1
ATOM 2616 O O . VAL A 1 322 ? -4.245 15.353 -5.465 1.00 97.75 322 VAL A O 1
ATOM 2619 N N . LEU A 1 323 ? -5.248 16.881 -4.144 1.00 97.88 323 LEU A N 1
ATOM 2620 C CA . LEU A 1 323 ? -6.294 16.028 -3.587 1.00 97.88 323 LEU A CA 1
ATOM 2621 C C . LEU A 1 323 ? -7.650 16.663 -3.892 1.00 97.88 323 LEU A C 1
ATOM 2623 O O . LEU A 1 323 ? -7.953 17.751 -3.397 1.00 97.88 323 LEU A O 1
ATOM 2627 N N . PHE A 1 324 ? -8.488 15.967 -4.649 1.00 95.62 324 PHE A N 1
ATOM 2628 C CA . PHE A 1 324 ? -9.873 16.351 -4.908 1.00 95.62 324 PHE A CA 1
ATOM 2629 C C . PHE A 1 324 ? -10.850 15.421 -4.200 1.00 95.62 324 PHE A C 1
ATOM 2631 O O . PHE A 1 324 ? -10.545 14.252 -3.969 1.00 95.62 324 PHE A O 1
ATOM 2638 N N . ALA A 1 325 ? -12.052 15.927 -3.929 1.00 94.00 325 ALA A N 1
ATOM 2639 C CA . ALA A 1 325 ? -13.183 15.103 -3.524 1.00 94.00 325 ALA A CA 1
ATOM 2640 C C . ALA A 1 325 ? -14.480 15.497 -4.245 1.00 94.00 325 ALA A C 1
ATOM 2642 O O . ALA A 1 325 ? -14.658 16.648 -4.666 1.00 94.00 325 ALA A O 1
ATOM 2643 N N . THR A 1 326 ? -15.399 14.540 -4.374 1.00 90.94 326 THR A N 1
ATOM 2644 C CA . THR A 1 326 ? -16.778 14.757 -4.834 1.00 90.94 326 THR A CA 1
ATOM 2645 C C . THR A 1 326 ? -17.719 13.670 -4.283 1.00 90.94 326 THR A C 1
ATOM 2647 O O . THR A 1 326 ? -17.338 12.502 -4.281 1.00 90.94 326 THR A O 1
ATOM 2650 N N . PRO A 1 327 ? -18.947 14.014 -3.850 1.00 86.56 327 PRO A N 1
ATOM 2651 C CA . PRO A 1 327 ? -19.468 15.371 -3.697 1.00 86.56 327 PRO A CA 1
ATOM 2652 C C . PRO A 1 327 ? -18.864 16.097 -2.482 1.00 86.56 327 PRO A C 1
ATOM 2654 O O . PRO A 1 327 ? -18.513 15.507 -1.462 1.00 86.56 327 PRO A O 1
ATOM 2657 N N . VAL A 1 328 ? -18.754 17.423 -2.561 1.00 78.31 328 VAL A N 1
ATOM 2658 C CA . VAL A 1 328 ? -18.376 18.265 -1.418 1.00 78.31 328 VAL A CA 1
ATOM 2659 C C . VAL A 1 328 ? -19.540 19.172 -1.051 1.00 78.31 328 VAL A C 1
ATOM 2661 O O . VAL A 1 328 ? -19.833 20.134 -1.750 1.00 78.31 328 VAL A O 1
ATOM 2664 N N . THR A 1 329 ? -20.200 18.855 0.061 1.00 70.56 329 THR A N 1
ATOM 2665 C CA . THR A 1 329 ? -21.369 19.591 0.570 1.00 70.56 329 THR A CA 1
ATOM 2666 C C . THR A 1 329 ? -21.004 20.715 1.541 1.00 70.56 329 THR A C 1
ATOM 2668 O O . THR A 1 329 ? -21.785 21.642 1.727 1.00 70.56 329 THR A O 1
ATOM 2671 N N . LEU A 1 330 ? -19.814 20.668 2.147 1.00 68.12 330 LEU A N 1
ATOM 2672 C CA . LEU A 1 330 ? -19.343 21.671 3.103 1.00 68.12 330 LEU A CA 1
ATOM 2673 C C . LEU A 1 330 ? -18.524 22.774 2.420 1.00 68.12 330 LEU A C 1
ATOM 2675 O O . LEU A 1 330 ? -17.711 22.518 1.526 1.00 68.12 330 LEU A O 1
ATOM 2679 N N . ALA A 1 331 ? -18.687 24.011 2.897 1.00 68.56 331 ALA A N 1
ATOM 2680 C CA . ALA A 1 331 ? -17.833 25.139 2.538 1.00 68.56 331 ALA A CA 1
ATOM 2681 C C . ALA A 1 331 ? -16.421 24.934 3.117 1.00 68.56 331 ALA A C 1
ATOM 2683 O O . ALA A 1 331 ? -16.094 25.408 4.196 1.00 68.56 331 ALA A O 1
ATOM 2684 N N . GLN A 1 332 ? -15.596 24.159 2.415 1.00 77.81 332 GLN A N 1
ATOM 2685 C CA . GLN A 1 332 ? -14.235 23.822 2.836 1.00 77.81 332 GLN A CA 1
ATOM 2686 C C . GLN A 1 332 ? -13.199 24.539 1.969 1.00 77.81 332 GLN A C 1
ATOM 2688 O O . GLN A 1 332 ? -13.171 24.294 0.772 1.00 77.81 332 GLN A O 1
ATOM 2693 N N . GLU A 1 333 ? -12.376 25.426 2.511 1.00 86.62 333 GLU A N 1
ATOM 2694 C CA . GLU A 1 333 ? -11.338 26.094 1.712 1.00 86.62 333 GLU A CA 1
ATOM 2695 C C . GLU A 1 333 ? -10.277 25.108 1.204 1.00 86.62 333 GLU A C 1
ATOM 2697 O O . GLU A 1 333 ? -9.990 24.094 1.846 1.00 86.62 333 GLU A O 1
ATOM 2702 N N . THR A 1 334 ? -9.709 25.408 0.034 1.00 94.06 334 THR A N 1
ATOM 2703 C CA . THR A 1 334 ? -8.578 24.662 -0.522 1.00 94.06 334 THR A CA 1
ATOM 2704 C C . THR A 1 334 ? -7.324 24.993 0.277 1.00 94.06 334 THR A C 1
ATOM 2706 O O . THR A 1 334 ? -6.953 26.161 0.383 1.00 94.06 334 THR A O 1
ATOM 2709 N N . VAL A 1 335 ? -6.630 23.980 0.793 1.00 96.25 335 VAL A N 1
ATOM 2710 C CA . VAL A 1 335 ? -5.316 24.173 1.417 1.00 96.25 335 VAL A CA 1
ATOM 2711 C C . VAL A 1 335 ? -4.254 24.252 0.322 1.00 96.25 335 VAL A C 1
ATOM 2713 O O . VAL A 1 335 ? -4.113 23.317 -0.464 1.00 96.25 335 VAL A O 1
ATOM 2716 N N . ILE A 1 336 ? -3.509 25.355 0.258 1.00 97.06 336 ILE A N 1
ATOM 2717 C CA . ILE A 1 336 ? -2.431 25.550 -0.721 1.00 97.06 336 ILE A CA 1
ATOM 2718 C C . ILE A 1 336 ? -1.087 25.472 0.002 1.00 97.06 336 ILE A C 1
ATOM 2720 O O . ILE A 1 336 ? -0.848 26.191 0.971 1.00 97.06 336 ILE A O 1
ATOM 2724 N N . LEU A 1 337 ? -0.216 24.595 -0.484 1.00 97.12 337 LEU A N 1
ATOM 2725 C CA . LEU A 1 337 ? 1.157 24.410 -0.034 1.00 97.12 337 LEU A CA 1
ATOM 2726 C C . LEU A 1 337 ? 2.097 24.832 -1.165 1.00 97.12 337 LEU A C 1
ATOM 2728 O O . LEU A 1 337 ? 1.822 24.565 -2.333 1.00 97.12 337 LEU A O 1
ATOM 2732 N N . GLU A 1 338 ? 3.208 25.477 -0.827 1.00 96.06 338 GLU A N 1
ATOM 2733 C CA . GLU A 1 338 ? 4.278 25.778 -1.780 1.00 96.06 338 GLU A CA 1
ATOM 2734 C C . GLU A 1 338 ? 5.472 24.877 -1.494 1.00 96.06 338 GLU A C 1
ATOM 2736 O O . GLU A 1 338 ? 6.046 24.935 -0.404 1.00 96.06 338 GLU A O 1
ATOM 2741 N N . ASN A 1 339 ? 5.880 24.097 -2.488 1.00 93.38 339 ASN A N 1
ATOM 2742 C CA . ASN A 1 339 ? 7.122 23.354 -2.450 1.00 93.38 339 ASN A CA 1
ATOM 2743 C C . ASN A 1 339 ? 8.107 23.976 -3.444 1.00 93.38 339 ASN A C 1
ATOM 2745 O O . ASN A 1 339 ? 7.927 23.944 -4.661 1.00 93.38 339 ASN A O 1
ATOM 2749 N N . LYS A 1 340 ? 9.147 24.598 -2.887 1.00 89.69 340 LYS A N 1
ATOM 2750 C CA . LYS A 1 340 ? 10.181 25.317 -3.645 1.00 89.69 340 LYS A CA 1
ATOM 2751 C C . LYS A 1 340 ? 11.388 24.440 -3.955 1.00 89.69 340 LYS A C 1
ATOM 2753 O O . LYS A 1 340 ? 12.392 24.965 -4.432 1.00 89.69 340 LYS A O 1
ATOM 2758 N N . GLU A 1 341 ? 11.318 23.142 -3.658 1.00 88.81 341 GLU A N 1
ATOM 2759 C CA . GLU A 1 341 ? 12.396 22.216 -3.971 1.00 88.81 341 GLU A CA 1
ATOM 2760 C C . GLU A 1 341 ? 12.620 22.188 -5.494 1.00 88.81 341 GLU A C 1
ATOM 2762 O O . GLU A 1 341 ? 11.678 21.953 -6.264 1.00 88.81 341 GLU A O 1
ATOM 2767 N N . PRO A 1 342 ? 13.839 22.510 -5.962 1.00 85.88 342 PRO A N 1
ATOM 2768 C CA . PRO A 1 342 ? 14.143 22.453 -7.379 1.00 85.88 342 PRO A CA 1
ATOM 2769 C C . PRO A 1 342 ? 14.129 20.996 -7.844 1.00 85.88 342 PRO A C 1
ATOM 2771 O O . PRO A 1 342 ? 14.666 20.116 -7.176 1.00 85.88 342 PRO A O 1
ATOM 2774 N N . TYR A 1 343 ? 13.549 20.758 -9.018 1.00 90.25 343 TYR A N 1
ATOM 2775 C CA . TYR A 1 343 ? 13.548 19.446 -9.651 1.00 90.25 343 TYR A CA 1
ATOM 2776 C C . TYR A 1 343 ? 14.046 19.551 -11.092 1.00 90.25 343 TYR A C 1
ATOM 2778 O O . TYR A 1 343 ? 13.301 19.914 -11.999 1.00 90.25 343 TYR A O 1
ATOM 2786 N N . ASP A 1 344 ? 15.328 19.259 -11.298 1.00 87.88 344 ASP A N 1
ATOM 2787 C CA . ASP A 1 344 ? 16.030 19.353 -12.587 1.00 87.88 344 ASP A CA 1
ATOM 2788 C C . ASP A 1 344 ? 16.476 17.981 -13.124 1.00 87.88 344 ASP A C 1
ATOM 2790 O O . ASP A 1 344 ? 17.306 17.867 -14.031 1.00 87.88 344 ASP A O 1
ATOM 2794 N N . VAL A 1 345 ? 15.906 16.913 -12.570 1.00 91.12 345 VAL A N 1
ATOM 2795 C CA . VAL A 1 345 ? 16.270 15.539 -12.898 1.00 91.12 345 VAL A CA 1
ATOM 2796 C C . VAL A 1 345 ? 15.863 15.222 -14.327 1.00 91.12 345 VAL A C 1
ATOM 2798 O O . VAL A 1 345 ? 14.689 15.264 -14.681 1.00 91.12 345 VAL A O 1
ATOM 2801 N N . ASN A 1 346 ? 16.839 14.822 -15.142 1.00 92.81 346 ASN A N 1
ATOM 2802 C CA . ASN A 1 346 ? 16.586 14.284 -16.471 1.00 92.81 346 ASN A CA 1
ATOM 2803 C C . ASN A 1 346 ? 16.382 12.757 -16.389 1.00 92.81 346 ASN A C 1
ATOM 2805 O O . ASN A 1 346 ? 17.350 12.016 -16.170 1.00 92.81 346 ASN A O 1
ATOM 2809 N N . PRO A 1 347 ? 15.159 12.244 -16.623 1.00 91.44 347 PRO A N 1
ATOM 2810 C CA . PRO A 1 347 ? 14.846 10.829 -16.413 1.00 91.44 347 PRO A CA 1
ATOM 2811 C C . PRO A 1 347 ? 15.602 9.883 -17.350 1.00 91.44 347 PRO A C 1
ATOM 2813 O O . PRO A 1 347 ? 15.828 8.724 -16.989 1.00 91.44 347 PRO A O 1
ATOM 2816 N N . ARG A 1 348 ? 16.052 10.391 -18.508 1.00 90.25 348 ARG A N 1
ATOM 2817 C CA . ARG A 1 348 ? 16.832 9.643 -19.507 1.00 90.25 348 ARG A CA 1
ATOM 2818 C C . ARG A 1 348 ? 18.289 9.453 -19.105 1.00 90.25 348 ARG A C 1
ATOM 2820 O O . ARG A 1 348 ? 18.930 8.524 -19.589 1.00 90.25 348 ARG A O 1
ATOM 2827 N N . THR A 1 349 ? 18.842 10.323 -18.263 1.00 90.19 349 THR A N 1
ATOM 2828 C CA . THR A 1 349 ? 20.263 10.272 -17.885 1.00 90.19 349 THR A CA 1
ATOM 2829 C C . THR A 1 349 ? 20.476 9.832 -16.445 1.00 90.19 349 THR A C 1
ATOM 2831 O O . THR A 1 349 ? 21.498 9.197 -16.174 1.00 90.19 349 THR A O 1
ATOM 2834 N N . ILE A 1 350 ? 19.521 10.091 -15.545 1.00 90.62 350 ILE A N 1
ATOM 2835 C CA . ILE A 1 350 ? 19.582 9.588 -14.171 1.00 90.62 350 ILE A CA 1
ATOM 2836 C C . ILE A 1 350 ? 19.580 8.058 -14.178 1.00 90.62 350 ILE A C 1
ATOM 2838 O O . ILE A 1 350 ? 18.751 7.416 -14.834 1.00 90.62 350 ILE A O 1
ATOM 2842 N N . ARG A 1 351 ? 20.544 7.474 -13.466 1.00 86.12 351 ARG A N 1
ATOM 2843 C CA . ARG A 1 351 ? 20.679 6.028 -13.288 1.00 86.12 351 ARG A CA 1
ATOM 2844 C C . ARG A 1 351 ? 20.330 5.652 -11.870 1.00 86.12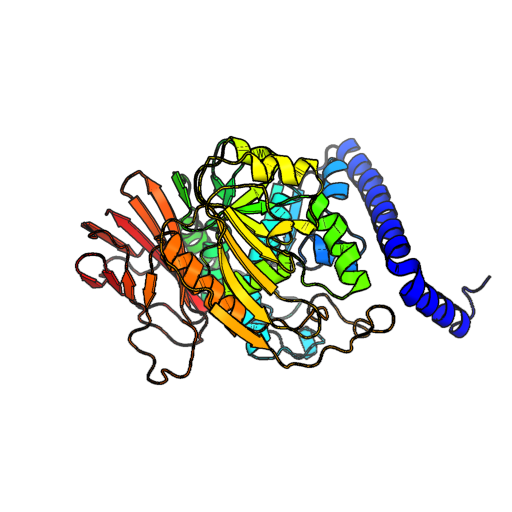 351 ARG A C 1
ATOM 2846 O O . ARG A 1 351 ? 20.687 6.379 -10.949 1.00 86.12 351 ARG A O 1
ATOM 2853 N N . GLU A 1 352 ? 19.720 4.482 -11.717 1.00 88.00 352 GLU A N 1
ATOM 2854 C CA . GLU A 1 352 ? 19.720 3.866 -10.397 1.00 88.00 352 GLU A CA 1
ATOM 2855 C C . GLU A 1 352 ? 21.176 3.519 -10.030 1.00 88.00 352 GLU A C 1
ATOM 2857 O O . GLU A 1 352 ? 21.948 3.141 -10.927 1.00 88.00 352 GLU A O 1
ATOM 2862 N N . PRO A 1 353 ? 21.583 3.672 -8.758 1.00 81.00 353 PRO A N 1
ATOM 2863 C CA . PRO A 1 353 ? 22.934 3.339 -8.328 1.00 81.00 353 PRO A CA 1
ATOM 2864 C C . PRO A 1 353 ? 23.355 1.929 -8.769 1.00 81.00 353 PRO A C 1
ATOM 2866 O O . PRO A 1 353 ? 22.552 0.998 -8.843 1.00 81.00 353 PRO A O 1
ATOM 2869 N N . LEU A 1 354 ? 24.641 1.746 -9.072 1.00 70.75 354 LEU A N 1
ATOM 2870 C CA . LEU A 1 354 ? 25.180 0.406 -9.309 1.00 70.75 354 LEU A CA 1
ATOM 2871 C C . LEU A 1 354 ? 25.020 -0.402 -8.016 1.00 70.75 354 LEU A C 1
ATOM 2873 O O . LEU A 1 354 ? 25.390 0.090 -6.957 1.00 70.75 354 LEU A O 1
ATOM 2877 N N . GLN A 1 355 ? 24.469 -1.616 -8.110 1.00 69.69 355 GLN A N 1
ATOM 2878 C CA . GLN A 1 355 ? 24.042 -2.412 -6.945 1.00 69.69 355 GLN A CA 1
ATOM 2879 C C . GLN A 1 355 ? 22.879 -1.796 -6.149 1.00 69.69 355 GLN A C 1
ATOM 2881 O O . GLN A 1 355 ? 22.671 -2.173 -4.998 1.00 69.69 355 GLN A O 1
ATOM 2886 N N . ALA A 1 356 ? 22.088 -0.897 -6.752 1.00 69.94 356 ALA A N 1
ATOM 2887 C CA . ALA A 1 356 ? 20.789 -0.501 -6.217 1.00 69.94 356 ALA A CA 1
ATOM 2888 C C . ALA A 1 356 ? 19.849 -1.708 -6.220 1.00 69.94 356 ALA A C 1
ATOM 2890 O O . ALA A 1 356 ? 19.047 -1.914 -7.138 1.00 69.94 356 ALA A O 1
ATOM 2891 N N . LEU A 1 357 ? 19.991 -2.530 -5.184 1.00 76.56 357 LEU A N 1
ATOM 2892 C CA . LEU A 1 357 ? 19.042 -3.562 -4.830 1.00 76.56 357 LEU A CA 1
ATOM 2893 C C . LEU A 1 357 ? 17.696 -2.915 -4.527 1.00 76.56 357 LEU A C 1
ATOM 2895 O O . LEU A 1 357 ? 17.543 -1.691 -4.477 1.00 76.56 357 LEU A O 1
ATOM 2899 N N . TRP A 1 358 ? 16.711 -3.768 -4.301 1.00 84.88 358 TRP A N 1
ATOM 2900 C CA . TRP A 1 358 ? 15.398 -3.353 -3.855 1.00 84.88 358 TRP A CA 1
ATOM 2901 C C . TRP A 1 358 ? 15.501 -2.408 -2.643 1.00 84.88 358 TRP A C 1
ATOM 2903 O O . TRP A 1 358 ? 14.731 -1.470 -2.574 1.00 84.88 358 TRP A O 1
ATOM 2913 N N . THR A 1 359 ? 16.482 -2.542 -1.745 1.00 83.25 359 THR A N 1
ATOM 2914 C CA . THR A 1 359 ? 16.683 -1.673 -0.565 1.00 83.25 359 THR A CA 1
ATOM 2915 C C . THR A 1 359 ? 16.910 -0.186 -0.879 1.00 83.25 359 THR A C 1
ATOM 2917 O O . THR A 1 359 ? 16.610 0.664 -0.039 1.00 83.25 359 THR A O 1
ATOM 2920 N N . HIS A 1 360 ? 17.395 0.153 -2.079 1.00 87.94 360 HIS A N 1
ATOM 2921 C CA . HIS A 1 360 ? 17.600 1.537 -2.520 1.00 87.94 360 HIS A CA 1
ATOM 2922 C C . HIS A 1 360 ? 16.303 2.131 -3.087 1.00 87.94 360 HIS A C 1
ATOM 2924 O O . HIS A 1 360 ? 15.772 1.580 -4.055 1.00 87.94 360 HIS A O 1
ATOM 2930 N N . PRO A 1 361 ? 15.798 3.269 -2.577 1.00 89.50 361 PRO A N 1
ATOM 2931 C CA . PRO A 1 361 ? 14.600 3.899 -3.125 1.00 89.50 361 PRO A CA 1
ATOM 2932 C C . PRO A 1 361 ? 14.830 4.372 -4.566 1.00 89.50 361 PRO A C 1
ATOM 2934 O O . PRO A 1 361 ? 15.911 4.852 -4.906 1.00 89.50 361 PRO A O 1
ATOM 2937 N N . LEU A 1 362 ? 13.796 4.266 -5.405 1.00 92.81 362 LEU A N 1
ATOM 2938 C CA . LEU A 1 362 ? 13.799 4.941 -6.700 1.00 92.81 362 LEU A CA 1
ATOM 2939 C C . LEU A 1 362 ? 13.767 6.457 -6.509 1.00 92.81 362 LEU A C 1
ATOM 2941 O O . LEU A 1 362 ? 13.246 6.978 -5.521 1.00 92.81 362 LEU A O 1
ATOM 2945 N N . HIS A 1 363 ? 14.294 7.166 -7.499 1.00 92.88 363 HIS A N 1
ATOM 2946 C CA . HIS A 1 363 ? 14.212 8.615 -7.537 1.00 92.88 363 HIS A CA 1
ATOM 2947 C C . HIS A 1 363 ? 12.847 9.062 -8.086 1.00 92.88 363 HIS A C 1
ATOM 2949 O O . HIS A 1 363 ? 12.578 8.897 -9.277 1.00 92.88 363 HIS A O 1
ATOM 2955 N N . PHE A 1 364 ? 12.002 9.622 -7.221 1.00 94.38 364 PHE A N 1
ATOM 2956 C CA . PHE A 1 364 ? 10.685 10.177 -7.558 1.00 94.38 364 PHE A CA 1
ATOM 2957 C C . PHE A 1 364 ? 10.714 11.707 -7.527 1.00 94.38 364 PHE A C 1
ATOM 2959 O O . PHE A 1 364 ? 11.636 12.305 -6.972 1.00 94.38 364 PHE A O 1
ATOM 2966 N N . GLN A 1 365 ? 9.680 12.338 -8.075 1.00 95.06 365 GLN A N 1
ATOM 2967 C CA . GLN A 1 365 ? 9.411 13.752 -7.824 1.00 95.06 365 GLN A CA 1
ATOM 2968 C C . GLN A 1 365 ? 9.224 14.028 -6.312 1.00 95.06 365 GLN A C 1
ATOM 2970 O O . GLN A 1 365 ? 8.517 13.268 -5.636 1.00 95.06 365 GLN A O 1
ATOM 2975 N N . PRO A 1 366 ? 9.841 15.089 -5.757 1.00 94.44 366 PRO A N 1
ATOM 2976 C CA . PRO A 1 366 ? 9.921 15.316 -4.315 1.00 94.44 366 PRO A CA 1
ATOM 2977 C C . PRO A 1 366 ? 8.650 15.980 -3.768 1.00 94.44 366 PRO A C 1
ATOM 2979 O O . PRO A 1 366 ? 8.643 17.161 -3.442 1.00 94.44 366 PRO A O 1
ATOM 2982 N N . ILE A 1 367 ? 7.553 15.227 -3.668 1.00 96.25 367 ILE A N 1
ATOM 2983 C CA . ILE A 1 367 ? 6.320 15.694 -3.006 1.00 96.25 367 ILE A CA 1
ATOM 2984 C C . ILE A 1 367 ? 6.553 15.805 -1.497 1.00 96.25 367 ILE A C 1
ATOM 2986 O O . ILE A 1 367 ? 7.083 14.870 -0.886 1.00 96.25 367 ILE A O 1
ATOM 2990 N N . SER A 1 368 ? 6.138 16.911 -0.874 1.00 95.50 368 SER A N 1
ATOM 2991 C CA . SER A 1 368 ? 6.466 17.139 0.536 1.00 95.50 368 SER A CA 1
ATOM 2992 C C . SER A 1 368 ? 5.654 16.258 1.494 1.00 95.50 368 SER A C 1
ATOM 2994 O O . SER A 1 368 ? 4.466 15.984 1.303 1.00 95.50 368 SER A O 1
ATOM 2996 N N . ASN A 1 369 ? 6.267 15.896 2.626 1.00 93.44 369 ASN A N 1
ATOM 2997 C CA . ASN A 1 369 ? 5.569 15.227 3.731 1.00 93.44 369 ASN A CA 1
ATOM 2998 C C . ASN A 1 369 ? 4.374 16.062 4.254 1.00 93.44 369 ASN A C 1
ATOM 3000 O O . ASN A 1 369 ? 3.394 15.504 4.749 1.00 93.44 369 ASN A O 1
ATOM 3004 N N . ALA A 1 370 ? 4.427 17.398 4.137 1.00 94.44 370 ALA A N 1
ATOM 3005 C CA . ALA A 1 370 ? 3.348 18.282 4.577 1.00 94.44 370 ALA A CA 1
ATOM 3006 C C . ALA A 1 370 ? 2.084 18.129 3.718 1.00 94.44 370 ALA A C 1
ATOM 3008 O O . ALA A 1 370 ? 0.974 18.211 4.253 1.00 94.44 370 ALA A O 1
ATOM 3009 N N . PHE A 1 371 ? 2.234 17.856 2.419 1.00 97.19 371 PHE A N 1
ATOM 3010 C CA . PHE A 1 371 ? 1.107 17.560 1.538 1.00 97.19 371 PHE A CA 1
ATOM 3011 C C . PHE A 1 371 ? 0.401 16.269 1.946 1.00 97.19 371 PHE A C 1
ATOM 3013 O O . PHE A 1 371 ? -0.817 16.277 2.138 1.00 97.19 371 PHE A O 1
ATOM 3020 N N . TYR A 1 372 ? 1.145 15.183 2.168 1.00 97.19 372 TYR A N 1
ATOM 3021 C CA . TYR A 1 372 ? 0.551 13.910 2.587 1.00 97.19 372 TYR A CA 1
ATOM 3022 C C . TYR A 1 372 ? -0.116 13.999 3.964 1.00 97.19 372 TYR A C 1
ATOM 3024 O O . TYR A 1 372 ? -1.225 13.491 4.123 1.00 97.19 372 TYR A O 1
ATOM 3032 N N . GLN A 1 373 ? 0.488 14.709 4.927 1.00 94.62 373 GLN A N 1
ATOM 3033 C CA . GLN A 1 373 ? -0.140 14.961 6.232 1.00 94.62 373 GLN A CA 1
ATOM 3034 C C . GLN A 1 373 ? -1.448 15.743 6.086 1.00 94.62 373 GLN A C 1
ATOM 3036 O O . GLN A 1 373 ? -2.472 15.365 6.650 1.00 94.62 373 GLN A O 1
ATOM 3041 N N . THR A 1 374 ? -1.434 16.798 5.270 1.00 95.56 374 THR A N 1
ATOM 3042 C CA . THR A 1 374 ? -2.633 17.592 4.978 1.00 95.56 374 THR A CA 1
ATOM 3043 C C . THR A 1 374 ? -3.723 16.716 4.360 1.00 95.56 374 THR A C 1
ATOM 3045 O O . THR A 1 374 ? -4.877 16.777 4.782 1.00 95.56 374 THR A O 1
ATOM 3048 N N . CYS A 1 375 ? -3.367 15.856 3.403 1.00 97.06 375 CYS A N 1
ATOM 3049 C CA . CYS A 1 375 ? -4.297 14.912 2.792 1.00 97.06 375 CYS A CA 1
ATOM 3050 C C . CYS A 1 375 ? -4.893 13.951 3.826 1.00 97.06 375 CYS A C 1
ATOM 3052 O O . CYS A 1 375 ? -6.115 13.819 3.885 1.00 97.06 375 CYS A O 1
ATOM 3054 N N . ALA A 1 376 ? -4.064 13.331 4.669 1.00 95.38 376 ALA A N 1
ATOM 3055 C CA . ALA A 1 376 ? -4.516 12.427 5.722 1.00 95.38 376 ALA A CA 1
ATOM 3056 C C . ALA A 1 376 ? -5.515 13.108 6.672 1.00 95.38 376 ALA A C 1
ATOM 3058 O O . ALA A 1 376 ? -6.610 12.587 6.889 1.00 95.38 376 ALA A O 1
ATOM 3059 N N . ASP A 1 377 ? -5.205 14.316 7.149 1.00 92.44 377 ASP A N 1
ATOM 3060 C CA . ASP A 1 377 ? -6.073 15.074 8.058 1.00 92.44 377 ASP A CA 1
ATOM 3061 C C . ASP A 1 377 ? -7.418 15.447 7.414 1.00 92.44 377 ASP A C 1
ATOM 3063 O O . ASP A 1 377 ? -8.459 15.490 8.080 1.00 92.44 377 ASP A O 1
ATOM 3067 N N . LEU A 1 378 ? -7.420 15.774 6.118 1.00 94.06 378 LEU A N 1
ATOM 3068 C CA . LEU A 1 378 ? -8.640 16.083 5.366 1.00 94.06 378 LEU A CA 1
ATOM 3069 C C . LEU A 1 378 ? -9.482 14.820 5.141 1.00 94.06 378 LEU A C 1
ATOM 3071 O O . LEU A 1 378 ? -10.703 14.870 5.295 1.00 94.06 378 LEU A O 1
ATOM 3075 N N . ILE A 1 379 ? -8.843 13.689 4.834 1.00 94.88 379 ILE A N 1
ATOM 3076 C CA . ILE A 1 379 ? -9.502 12.391 4.642 1.00 94.88 379 ILE A CA 1
ATOM 3077 C C . ILE A 1 379 ? -10.134 11.905 5.952 1.00 94.88 379 ILE A C 1
ATOM 3079 O O . ILE A 1 379 ? -11.310 11.537 5.958 1.00 94.88 379 ILE A O 1
ATOM 3083 N N . ILE A 1 380 ? -9.404 11.937 7.073 1.00 92.50 380 ILE A N 1
ATOM 3084 C CA . ILE A 1 380 ? -9.915 11.510 8.389 1.00 92.50 380 ILE A CA 1
ATOM 3085 C C . ILE A 1 380 ? -11.162 12.318 8.757 1.00 92.50 380 ILE A C 1
ATOM 3087 O O . ILE A 1 380 ? -12.202 11.743 9.077 1.00 92.50 380 ILE A O 1
ATOM 3091 N N . ARG A 1 381 ? -11.090 13.651 8.637 1.00 90.38 381 ARG A N 1
ATOM 3092 C CA . ARG A 1 381 ? -12.211 14.545 8.964 1.00 90.38 381 ARG A CA 1
ATOM 3093 C C . ARG A 1 381 ? -13.450 14.289 8.112 1.00 90.38 381 ARG A C 1
ATOM 3095 O O . ARG A 1 381 ? -14.556 14.346 8.635 1.00 90.38 381 ARG A O 1
ATOM 3102 N N . ARG A 1 382 ? -13.283 14.034 6.812 1.00 90.31 382 ARG A N 1
ATOM 3103 C CA . ARG A 1 382 ? -14.417 13.872 5.890 1.00 90.31 382 ARG A CA 1
ATOM 3104 C C . ARG A 1 382 ? -15.034 12.482 5.909 1.00 90.31 382 ARG A C 1
ATOM 3106 O O . ARG A 1 382 ? -16.241 12.362 5.752 1.00 90.31 382 ARG A O 1
ATOM 3113 N N . THR A 1 383 ? -14.224 11.443 6.088 1.00 91.44 383 THR A N 1
ATOM 3114 C CA . THR A 1 383 ? -14.722 10.058 6.126 1.00 91.44 383 THR A CA 1
ATOM 3115 C C . THR A 1 383 ? -15.407 9.714 7.445 1.00 91.44 383 THR A C 1
ATOM 3117 O O . THR A 1 383 ? -16.055 8.675 7.530 1.00 91.44 383 THR A O 1
ATOM 3120 N N . GLY A 1 384 ? -15.254 10.550 8.481 1.00 88.62 384 GLY A N 1
ATOM 3121 C CA . GLY A 1 384 ? -15.748 10.244 9.823 1.00 88.62 384 GLY A CA 1
ATOM 3122 C C . GLY A 1 384 ? -15.030 9.048 10.453 1.00 88.62 384 GLY A C 1
ATOM 3123 O O . GLY A 1 384 ? -15.558 8.434 11.378 1.00 88.62 384 GLY A O 1
ATOM 3124 N N . SER A 1 385 ? -13.843 8.697 9.944 1.00 92.00 385 SER A N 1
ATOM 3125 C CA . SER A 1 385 ? -13.024 7.637 10.529 1.00 92.00 385 SER A CA 1
ATOM 3126 C C . SER A 1 385 ? -12.691 7.976 11.986 1.00 92.00 385 SER A C 1
ATOM 3128 O O . SER A 1 385 ? -12.542 9.165 12.311 1.00 92.00 385 SER A O 1
ATOM 3130 N N . PRO A 1 386 ? -12.545 6.970 12.872 1.00 92.75 386 PRO A N 1
ATOM 3131 C CA . PRO A 1 386 ? -12.125 7.237 14.237 1.00 92.75 386 PRO A CA 1
ATOM 3132 C C . PRO A 1 386 ? -10.802 8.016 14.237 1.00 92.75 386 PRO A C 1
ATOM 3134 O O . PRO A 1 386 ? -9.985 7.895 13.316 1.00 92.75 386 PRO A O 1
ATOM 3137 N N . ARG A 1 387 ? -10.610 8.863 15.244 1.00 91.62 387 ARG A N 1
ATOM 3138 C CA . ARG A 1 387 ? -9.462 9.773 15.322 1.00 91.62 387 ARG A CA 1
ATOM 3139 C C . ARG A 1 387 ? -8.496 9.312 16.399 1.00 91.62 387 ARG A C 1
ATOM 3141 O O . ARG A 1 387 ? -8.921 8.806 17.430 1.00 91.62 387 ARG A O 1
ATOM 3148 N N . ILE A 1 388 ? -7.204 9.527 16.175 1.00 90.44 388 ILE A N 1
ATOM 3149 C CA . ILE A 1 388 ? -6.159 9.288 17.167 1.00 90.44 388 ILE A CA 1
ATOM 3150 C C . ILE A 1 388 ? -5.447 10.598 17.506 1.00 90.44 388 ILE A C 1
ATOM 3152 O O . ILE A 1 388 ? -4.986 11.306 16.615 1.00 90.44 388 ILE A O 1
ATOM 3156 N N . ASP A 1 389 ? -5.360 10.913 18.796 1.00 85.31 389 ASP A N 1
ATOM 3157 C CA . ASP A 1 389 ? -4.648 12.074 19.328 1.00 85.31 389 ASP A CA 1
ATOM 3158 C C . ASP A 1 389 ? -3.584 11.622 20.332 1.00 85.31 389 ASP A C 1
ATOM 3160 O O . ASP A 1 389 ? -3.861 10.853 21.252 1.00 85.31 389 ASP A O 1
ATOM 3164 N N . ILE A 1 390 ? -2.360 12.140 20.223 1.00 68.31 390 ILE A N 1
ATOM 3165 C CA . ILE A 1 390 ? -1.300 11.869 21.203 1.00 68.31 390 ILE A CA 1
ATOM 3166 C C . ILE A 1 390 ? -1.310 12.985 22.250 1.00 68.31 390 ILE A C 1
ATOM 3168 O O . ILE A 1 390 ? -0.874 14.103 21.984 1.00 68.31 390 ILE A O 1
ATOM 3172 N N . LYS A 1 391 ? -1.792 12.694 23.466 1.00 57.78 391 LYS A N 1
ATOM 3173 C CA . LYS A 1 391 ? -1.845 13.682 24.563 1.00 57.78 391 LYS A CA 1
ATOM 3174 C C . LYS A 1 391 ? -0.469 14.049 25.141 1.00 57.78 391 LYS A C 1
ATOM 3176 O O . LYS A 1 391 ? -0.375 15.033 25.867 1.00 57.78 391 LYS A O 1
ATOM 3181 N N . SER A 1 392 ? 0.577 13.271 24.853 1.00 44.59 392 SER A N 1
ATOM 3182 C CA . SER A 1 392 ? 1.826 13.270 25.624 1.00 44.59 392 SER A CA 1
ATOM 3183 C C . SER A 1 392 ? 3.082 13.761 24.901 1.00 44.59 392 SER A C 1
ATOM 3185 O O . SER A 1 392 ? 4.148 13.615 25.487 1.00 44.59 392 SER A O 1
ATOM 3187 N N . SER A 1 393 ? 3.027 14.331 23.687 1.00 43.81 393 SER A N 1
ATOM 3188 C CA . SER A 1 393 ? 4.257 14.887 23.093 1.00 43.81 393 SER A CA 1
ATOM 3189 C C . SER A 1 393 ? 4.553 16.279 23.678 1.00 43.81 393 SER A C 1
ATOM 3191 O O . SER A 1 393 ? 3.764 17.203 23.452 1.00 43.81 393 SER A O 1
ATOM 3193 N N . PRO A 1 394 ? 5.661 16.466 24.426 1.00 38.91 394 PRO A N 1
ATOM 3194 C CA . PRO A 1 394 ? 6.071 17.781 24.917 1.00 38.91 394 PRO A CA 1
ATOM 3195 C C . PRO A 1 394 ? 6.554 18.692 23.780 1.00 38.91 394 PRO A C 1
ATOM 3197 O O . PRO A 1 394 ? 6.661 19.902 23.968 1.00 38.91 394 PRO A O 1
ATOM 3200 N N . ASP A 1 395 ? 6.787 18.129 22.593 1.00 42.88 395 ASP A N 1
ATOM 3201 C CA . ASP A 1 395 ? 7.180 18.853 21.399 1.00 42.88 395 ASP A CA 1
ATOM 3202 C C . ASP A 1 395 ? 6.033 18.890 20.376 1.00 42.88 395 ASP A C 1
ATOM 3204 O O . ASP A 1 395 ? 5.870 18.006 19.533 1.00 42.88 395 ASP A O 1
ATOM 3208 N N . ARG A 1 396 ? 5.221 19.954 20.443 1.00 41.84 396 ARG A N 1
ATOM 3209 C CA . ARG A 1 396 ? 4.182 20.256 19.438 1.00 41.84 396 ARG A CA 1
ATOM 3210 C C . ARG A 1 396 ? 4.761 20.585 18.052 1.00 41.84 396 ARG A C 1
ATOM 3212 O O . ARG A 1 396 ? 3.980 20.796 17.126 1.00 41.84 396 ARG A O 1
ATOM 3219 N N . SER A 1 397 ? 6.087 20.666 17.891 1.00 39.12 397 SER A N 1
ATOM 3220 C CA . SER A 1 397 ? 6.717 20.868 16.581 1.00 39.12 397 SER A CA 1
ATOM 3221 C C . SER A 1 397 ? 6.767 19.587 15.741 1.00 39.12 397 SER A C 1
ATOM 3223 O O . SER A 1 397 ? 6.847 19.673 14.511 1.00 39.12 397 SER A O 1
ATOM 3225 N N . GLN A 1 398 ? 6.615 18.407 16.360 1.00 45.44 398 GLN A N 1
ATOM 3226 C CA . GLN A 1 398 ? 6.388 17.166 15.626 1.00 45.44 398 GLN A CA 1
ATOM 3227 C C . GLN A 1 398 ? 4.967 17.171 15.049 1.00 45.44 398 GLN A C 1
ATOM 3229 O O . GLN A 1 398 ? 3.987 16.846 15.714 1.00 45.44 398 GLN A O 1
ATOM 3234 N N . LYS A 1 399 ? 4.855 17.558 13.775 1.00 52.88 399 LYS A N 1
ATOM 3235 C CA . LYS A 1 399 ? 3.591 17.674 13.024 1.00 52.88 399 LYS A CA 1
ATOM 3236 C C . LYS A 1 399 ? 2.884 16.335 12.735 1.00 52.88 399 LYS A C 1
ATOM 3238 O O . LYS A 1 399 ? 1.878 16.344 12.035 1.00 52.88 399 LYS A O 1
ATOM 3243 N N . ARG A 1 400 ? 3.389 15.196 13.230 1.00 67.19 400 ARG A N 1
ATOM 3244 C CA . ARG A 1 400 ? 2.863 13.853 12.935 1.00 67.19 400 ARG A CA 1
ATOM 3245 C C . ARG A 1 400 ? 2.552 13.074 14.210 1.00 67.19 400 ARG A C 1
ATOM 3247 O O . ARG A 1 400 ? 3.383 13.014 15.111 1.00 67.19 400 ARG A O 1
ATOM 3254 N N . SER A 1 401 ? 1.411 12.383 14.239 1.00 68.88 401 SER A N 1
ATOM 3255 C CA . SER A 1 401 ? 1.174 11.312 15.215 1.00 68.88 401 SER A CA 1
ATOM 3256 C C . SER A 1 401 ? 2.128 10.139 14.948 1.00 68.88 401 SER A C 1
ATOM 3258 O O . SER A 1 401 ? 2.167 9.599 13.842 1.00 68.88 401 SER A O 1
ATOM 3260 N N . ALA A 1 402 ? 2.891 9.715 15.956 1.00 82.62 402 ALA A N 1
ATOM 3261 C CA . ALA A 1 402 ? 3.657 8.468 15.913 1.00 82.62 402 ALA A CA 1
ATOM 3262 C C . ALA A 1 402 ? 2.762 7.216 15.924 1.00 82.62 402 ALA A C 1
ATOM 3264 O O . ALA A 1 402 ? 3.206 6.135 15.546 1.00 82.62 402 ALA A O 1
ATOM 3265 N N . CYS A 1 403 ? 1.503 7.355 16.349 1.00 90.94 403 CYS A N 1
ATOM 3266 C CA . CYS A 1 403 ? 0.550 6.258 16.398 1.00 90.94 403 CYS A CA 1
ATOM 3267 C C . CYS A 1 403 ? -0.335 6.222 15.149 1.00 90.94 403 CYS A C 1
ATOM 3269 O O . CYS A 1 403 ? -0.766 7.263 14.644 1.00 90.94 403 CYS A O 1
ATOM 3271 N N . GLN A 1 404 ? -0.635 5.007 14.700 1.00 91.31 404 GLN A N 1
ATOM 3272 C CA . GLN A 1 404 ? -1.507 4.707 13.569 1.00 91.31 404 GLN A CA 1
ATOM 3273 C C . GLN A 1 404 ? -2.651 3.794 13.986 1.00 91.31 404 GLN A C 1
ATOM 3275 O O . GLN A 1 404 ? -2.580 3.145 15.029 1.00 91.31 404 GLN A O 1
ATOM 3280 N N . MET A 1 405 ? -3.694 3.721 13.166 1.00 94.12 405 MET A N 1
ATOM 3281 C CA . MET A 1 405 ? -4.851 2.901 13.480 1.00 94.12 405 MET A CA 1
ATOM 3282 C C . MET A 1 405 ? -5.448 2.239 12.245 1.00 94.12 405 MET A C 1
ATOM 3284 O O . MET A 1 405 ? -5.632 2.865 11.202 1.00 94.12 405 MET A O 1
ATOM 3288 N N . ILE A 1 406 ? -5.827 0.980 12.425 1.00 96.69 406 ILE A N 1
ATOM 3289 C CA . ILE A 1 406 ? -6.667 0.224 11.507 1.00 96.69 406 ILE A CA 1
ATOM 3290 C C . ILE A 1 406 ? -7.988 -0.032 12.220 1.00 96.69 406 ILE A C 1
ATOM 3292 O O . ILE A 1 406 ? -8.002 -0.571 13.327 1.00 96.69 406 ILE A O 1
ATOM 3296 N N . ALA A 1 407 ? -9.095 0.373 11.603 1.00 96.75 407 ALA A N 1
ATOM 3297 C CA . ALA A 1 407 ? -10.423 0.242 12.182 1.00 96.75 407 ALA A CA 1
ATOM 3298 C C . ALA A 1 407 ? -11.334 -0.568 11.261 1.00 96.75 407 ALA A C 1
ATOM 3300 O O . ALA A 1 407 ? -11.570 -0.196 10.110 1.00 96.75 407 ALA A O 1
ATOM 3301 N N . VAL A 1 408 ? -11.847 -1.676 11.786 1.00 97.12 408 VAL A N 1
ATOM 3302 C CA . VAL A 1 408 ? -12.659 -2.640 11.047 1.00 97.12 408 VAL A CA 1
ATOM 3303 C C . VAL A 1 408 ? -13.969 -2.841 11.783 1.00 97.12 408 VAL A C 1
ATOM 3305 O O . VAL A 1 408 ? -13.988 -3.136 12.977 1.00 97.12 408 VAL A O 1
ATOM 3308 N N . LYS A 1 409 ? -15.078 -2.704 11.070 1.00 96.75 409 LYS A N 1
ATOM 3309 C CA . LYS A 1 409 ? -16.404 -3.007 11.589 1.00 96.75 409 LYS A CA 1
ATOM 3310 C C . LYS A 1 409 ? -16.692 -4.486 11.344 1.00 96.75 409 LYS A C 1
ATOM 3312 O O . LYS A 1 409 ? -16.773 -4.913 10.194 1.00 96.75 409 LYS A O 1
ATOM 3317 N N . THR A 1 410 ? -16.837 -5.266 12.410 1.00 96.62 410 THR A N 1
ATOM 3318 C CA . THR A 1 410 ? -17.072 -6.722 12.339 1.00 96.62 410 THR A CA 1
ATOM 3319 C C . THR A 1 410 ? -18.554 -7.075 12.465 1.00 96.62 410 THR A C 1
ATOM 3321 O O . THR A 1 410 ? -18.992 -8.103 11.964 1.00 96.62 410 THR A O 1
ATOM 3324 N N . ALA A 1 411 ? -19.350 -6.194 13.076 1.00 95.31 411 ALA A N 1
ATOM 3325 C CA . ALA A 1 411 ? -20.810 -6.265 13.114 1.00 95.31 411 ALA A CA 1
ATOM 3326 C C . ALA A 1 411 ? -21.407 -4.853 13.223 1.00 95.31 411 ALA A C 1
ATOM 3328 O O . ALA A 1 411 ? -20.681 -3.872 13.369 1.00 95.31 411 ALA A O 1
ATOM 3329 N N . GLU A 1 412 ? -22.736 -4.716 13.195 1.00 93.75 412 GLU A N 1
ATOM 3330 C CA . GLU A 1 412 ? -23.424 -3.412 13.197 1.00 93.75 412 GLU A CA 1
ATOM 3331 C C . GLU A 1 412 ? -22.957 -2.454 14.314 1.00 93.75 412 GLU A C 1
ATOM 3333 O O . GLU A 1 412 ? -22.849 -1.247 14.082 1.00 93.75 412 GLU A O 1
ATOM 3338 N N . LYS A 1 413 ? -22.622 -2.993 15.492 1.00 94.75 413 LYS A N 1
ATOM 3339 C CA . LYS A 1 413 ? -22.148 -2.234 16.662 1.00 94.75 413 LYS A CA 1
ATOM 3340 C C . LYS A 1 413 ? -20.794 -2.701 17.194 1.00 94.75 413 LYS A C 1
ATOM 3342 O O . LYS A 1 413 ? -20.366 -2.215 18.235 1.00 94.75 413 LYS A O 1
ATOM 3347 N N . THR A 1 414 ? -20.129 -3.621 16.497 1.00 97.00 414 THR A N 1
ATOM 3348 C CA . THR A 1 414 ? -18.865 -4.212 16.952 1.00 97.00 414 THR A CA 1
ATOM 3349 C C . THR A 1 414 ? -17.730 -3.800 16.034 1.00 97.00 414 THR A C 1
ATOM 3351 O O . THR A 1 414 ? -17.842 -3.882 14.807 1.00 97.00 414 THR A O 1
ATOM 3354 N N . TRP A 1 415 ? -16.638 -3.363 16.647 1.00 97.44 415 TRP A N 1
ATOM 3355 C CA . TRP A 1 415 ? -15.444 -2.896 15.965 1.00 97.44 415 TRP A CA 1
ATOM 3356 C C . TRP A 1 415 ? -14.216 -3.621 16.484 1.00 97.44 415 TRP A C 1
ATOM 3358 O O . TRP A 1 415 ? -14.078 -3.853 17.684 1.00 97.44 415 TRP A O 1
ATOM 3368 N N . LYS A 1 416 ? -13.296 -3.912 15.572 1.00 97.56 416 LYS A N 1
ATOM 3369 C CA . LYS A 1 416 ? -11.933 -4.310 15.879 1.00 97.56 416 LYS A CA 1
ATOM 3370 C C . LYS A 1 416 ? -11.006 -3.170 15.488 1.00 97.56 416 LYS A C 1
ATOM 3372 O O . LYS A 1 416 ? -10.992 -2.739 14.335 1.00 97.56 416 LYS A O 1
ATOM 3377 N N . ILE A 1 417 ? -10.269 -2.661 16.464 1.00 97.50 417 ILE A N 1
ATOM 3378 C CA . ILE A 1 417 ? -9.389 -1.506 16.318 1.00 97.50 417 ILE A CA 1
ATOM 3379 C C . ILE A 1 417 ? -7.976 -1.961 16.643 1.00 97.50 417 ILE A C 1
ATOM 3381 O O . ILE A 1 417 ? -7.721 -2.440 17.743 1.00 97.50 417 ILE A O 1
ATOM 3385 N N . ALA A 1 418 ? -7.054 -1.818 15.702 1.00 97.75 418 ALA A N 1
ATOM 3386 C CA . ALA A 1 418 ? -5.641 -2.057 15.935 1.00 97.75 418 ALA A CA 1
ATOM 3387 C C . ALA A 1 418 ? -4.911 -0.717 15.992 1.00 97.75 418 ALA A C 1
ATOM 3389 O O . ALA A 1 418 ? -4.997 0.062 15.045 1.00 97.75 418 ALA A O 1
ATOM 3390 N N . VAL A 1 419 ? -4.217 -0.439 17.094 1.00 97.31 419 VAL A N 1
ATOM 3391 C CA . VAL A 1 419 ? -3.474 0.811 17.303 1.00 97.31 419 VAL A CA 1
ATOM 3392 C C . VAL A 1 419 ? -1.986 0.501 17.324 1.00 97.31 419 VAL A C 1
ATOM 3394 O O . VAL A 1 419 ? -1.508 -0.200 18.216 1.00 97.31 419 VAL A O 1
ATOM 3397 N N . GLY A 1 420 ? -1.275 0.993 16.315 1.00 95.50 420 GLY A N 1
ATOM 3398 C CA . GLY A 1 420 ? 0.162 0.822 16.135 1.00 95.50 420 GLY A CA 1
ATOM 3399 C C . GLY A 1 420 ? 0.952 2.038 16.591 1.00 95.50 420 GLY A C 1
ATOM 3400 O O . GLY A 1 420 ? 0.410 3.139 16.669 1.00 95.50 420 GLY A O 1
ATOM 3401 N N . ASN A 1 421 ? 2.239 1.844 16.847 1.00 93.00 421 ASN A N 1
ATOM 3402 C CA . ASN A 1 421 ? 3.172 2.890 17.240 1.00 93.00 421 ASN A CA 1
ATOM 3403 C C . ASN A 1 421 ? 4.483 2.747 16.462 1.00 93.00 421 ASN A C 1
ATOM 3405 O O . ASN A 1 421 ? 5.097 1.682 16.458 1.00 93.00 421 ASN A O 1
ATOM 3409 N N . GLU A 1 422 ? 4.906 3.830 15.817 1.00 88.50 422 GLU A N 1
ATOM 3410 C CA . GLU A 1 422 ? 6.139 3.887 15.036 1.00 88.50 422 GLU A CA 1
ATOM 3411 C C . GLU A 1 422 ? 7.376 4.274 15.846 1.00 88.50 422 GLU A C 1
ATOM 3413 O O . GLU A 1 422 ? 8.483 4.052 15.374 1.00 88.50 422 GLU A O 1
ATOM 3418 N N . ASP A 1 423 ? 7.240 4.815 17.051 1.00 88.75 423 ASP A N 1
ATOM 3419 C CA . ASP A 1 423 ? 8.401 5.183 17.862 1.00 88.75 423 ASP A CA 1
ATOM 3420 C C . ASP A 1 423 ? 8.957 3.978 18.627 1.00 88.75 423 ASP A C 1
ATOM 3422 O O . ASP A 1 423 ? 8.293 2.960 18.803 1.00 88.75 423 ASP A O 1
ATOM 3426 N N . TYR A 1 424 ? 10.187 4.090 19.131 1.00 86.81 424 TYR A N 1
ATOM 3427 C CA . TYR A 1 424 ? 10.831 3.036 19.931 1.00 86.81 424 TYR A CA 1
ATOM 3428 C C . TYR A 1 424 ? 10.401 3.016 21.407 1.00 86.81 424 TYR A C 1
ATOM 3430 O O . TYR A 1 424 ? 10.762 2.103 22.147 1.00 86.81 424 TYR A O 1
ATOM 3438 N N . PHE A 1 425 ? 9.620 4.000 21.850 1.00 89.19 425 PHE A N 1
ATOM 3439 C CA . PHE A 1 425 ? 9.110 4.106 23.217 1.00 89.19 425 PHE A CA 1
ATOM 3440 C C . PHE A 1 425 ? 7.584 3.995 23.248 1.00 89.19 425 PHE A C 1
ATOM 3442 O O . PHE A 1 425 ? 6.911 4.079 22.225 1.00 89.19 425 PHE A O 1
ATOM 3449 N N . TYR A 1 426 ? 7.028 3.768 24.438 1.00 92.50 426 TYR A N 1
ATOM 3450 C CA . TYR A 1 426 ? 5.585 3.629 24.620 1.00 92.50 426 TYR A CA 1
ATOM 3451 C C . TYR A 1 426 ? 4.842 4.948 24.397 1.00 92.50 426 TYR A C 1
ATOM 3453 O O . TYR A 1 426 ? 5.260 5.983 24.913 1.00 92.50 426 TYR A O 1
ATOM 3461 N N . HIS A 1 427 ? 3.675 4.870 23.760 1.00 92.19 427 HIS A N 1
ATOM 3462 C CA . HIS A 1 427 ? 2.721 5.978 23.670 1.00 92.19 427 HIS A CA 1
ATOM 3463 C C . HIS A 1 427 ? 1.406 5.657 24.383 1.00 92.19 427 HIS A C 1
ATOM 3465 O O . HIS A 1 427 ? 1.033 4.493 24.540 1.00 92.19 427 HIS A O 1
ATOM 3471 N N . HIS A 1 428 ? 0.703 6.713 24.798 1.00 92.69 428 HIS A N 1
ATOM 3472 C CA . HIS A 1 428 ? -0.658 6.664 25.342 1.00 92.69 428 HIS A CA 1
ATOM 3473 C C . HIS A 1 428 ? -1.597 7.500 24.456 1.00 92.69 428 HIS A C 1
ATOM 3475 O O . HIS A 1 428 ? -2.010 8.598 24.852 1.00 92.69 428 HIS A O 1
ATOM 3481 N N . PRO A 1 429 ? -1.870 7.051 23.217 1.00 92.94 429 PRO A N 1
ATOM 3482 C CA . PRO A 1 429 ? -2.794 7.750 22.346 1.00 92.94 429 PRO A CA 1
ATOM 3483 C C . PRO A 1 429 ? -4.214 7.677 22.905 1.00 92.94 429 PRO A C 1
ATOM 3485 O O . PRO A 1 429 ? -4.617 6.679 23.503 1.00 92.94 429 PRO A O 1
ATOM 3488 N N . VAL A 1 430 ? -4.981 8.730 22.654 1.00 94.00 430 VAL A N 1
ATOM 3489 C CA . VAL A 1 430 ? -6.424 8.751 22.857 1.00 94.00 430 VAL A CA 1
ATOM 3490 C C . VAL A 1 430 ? -7.093 8.538 21.517 1.00 94.00 430 VAL A C 1
ATOM 3492 O O . VAL A 1 430 ? -6.883 9.310 20.584 1.00 94.00 430 VAL A O 1
ATOM 3495 N N . VAL A 1 431 ? -7.886 7.480 21.432 1.00 95.38 431 VAL A N 1
ATOM 3496 C CA . VAL A 1 431 ? -8.693 7.160 20.259 1.00 95.38 431 VAL A CA 1
ATOM 3497 C C . VAL A 1 431 ? -10.119 7.625 20.516 1.00 95.38 431 VAL A C 1
ATOM 3499 O O . VAL A 1 431 ? -10.699 7.266 21.538 1.00 95.38 431 VAL A O 1
ATOM 3502 N N . ASP A 1 432 ? -10.673 8.415 19.601 1.00 95.56 432 ASP A N 1
ATOM 3503 C CA . ASP A 1 432 ? -12.066 8.860 19.601 1.00 95.56 432 ASP A CA 1
ATOM 3504 C C . ASP A 1 432 ? -12.857 8.111 18.527 1.00 95.56 432 ASP A C 1
ATOM 3506 O O . ASP A 1 432 ? -12.575 8.221 17.330 1.00 95.56 432 ASP A O 1
ATOM 3510 N N . MET A 1 433 ? -13.845 7.340 18.974 1.00 95.69 433 MET A N 1
ATOM 3511 C CA . MET A 1 433 ? -14.743 6.553 18.133 1.00 95.69 433 MET A CA 1
ATOM 3512 C C . MET A 1 433 ? -15.942 7.355 17.616 1.00 95.69 433 MET A C 1
ATOM 3514 O O . MET A 1 433 ? -16.757 6.796 16.883 1.00 95.69 433 MET A O 1
ATOM 3518 N N . HIS A 1 434 ? -16.093 8.624 18.020 1.00 94.25 434 HIS A N 1
ATOM 3519 C CA . HIS A 1 434 ? -17.236 9.519 17.745 1.00 94.25 434 HIS A CA 1
ATOM 3520 C C . HIS A 1 434 ? -18.594 9.048 18.293 1.00 94.25 434 HIS A C 1
ATOM 3522 O O . HIS A 1 434 ? -19.544 9.825 18.356 1.00 94.25 434 HIS A O 1
ATOM 3528 N N . LEU A 1 435 ? -18.695 7.789 18.719 1.00 94.44 435 LEU A N 1
ATOM 3529 C CA . LEU A 1 435 ? -19.863 7.175 19.339 1.00 94.44 435 LEU A CA 1
ATOM 3530 C C . LEU A 1 435 ? -19.497 6.638 20.728 1.00 94.44 435 LEU A C 1
ATOM 3532 O O . LEU A 1 435 ? -18.364 6.187 20.911 1.00 94.44 435 LEU A O 1
ATOM 3536 N N . PRO A 1 436 ? -20.427 6.665 21.702 1.00 97.25 436 PRO A N 1
ATOM 3537 C CA . PRO A 1 436 ? -20.177 6.143 23.042 1.00 97.25 436 PRO A CA 1
ATOM 3538 C C . PRO A 1 436 ? -19.688 4.693 23.026 1.00 97.25 436 PRO A C 1
ATOM 3540 O O . PRO A 1 436 ? -20.227 3.865 22.307 1.00 97.25 436 PRO A O 1
ATOM 3543 N N . ILE A 1 437 ? -18.691 4.372 23.845 1.00 98.00 437 ILE A N 1
ATOM 3544 C CA . ILE A 1 437 ? -18.157 3.017 23.978 1.00 98.00 437 ILE A CA 1
ATOM 3545 C C . ILE A 1 437 ? -18.900 2.315 25.120 1.00 98.00 437 ILE A C 1
ATOM 3547 O O . ILE A 1 437 ? -18.785 2.703 26.283 1.00 98.00 437 ILE A O 1
ATOM 3551 N N . GLN A 1 438 ? -19.655 1.264 24.798 1.00 97.56 438 GLN A N 1
ATOM 3552 C CA . GLN A 1 438 ? -20.377 0.437 25.776 1.00 97.56 438 GLN A CA 1
ATOM 3553 C C . GLN A 1 438 ? -19.459 -0.594 26.437 1.00 97.56 438 GLN A C 1
ATOM 3555 O O . GLN A 1 438 ? -19.580 -0.873 27.628 1.00 97.56 438 GLN A O 1
ATOM 3560 N N . GLN A 1 439 ? -18.557 -1.189 25.654 1.00 97.25 439 GLN A N 1
ATOM 3561 C CA . GLN A 1 439 ? -17.615 -2.204 26.115 1.00 97.25 439 GLN A CA 1
ATOM 3562 C C . GLN A 1 439 ? -16.329 -2.128 25.296 1.00 97.25 439 GLN A C 1
ATOM 3564 O O . GLN A 1 439 ? -16.374 -1.898 24.090 1.00 97.25 439 GLN A O 1
ATOM 3569 N N . ILE A 1 440 ? -15.195 -2.366 25.952 1.00 97.56 440 ILE A N 1
ATOM 3570 C CA . ILE A 1 440 ? -13.885 -2.460 25.311 1.00 97.56 440 ILE A CA 1
ATOM 3571 C C . ILE A 1 440 ? -13.051 -3.560 25.965 1.00 97.56 440 ILE A C 1
ATOM 3573 O O . ILE A 1 440 ? -13.091 -3.761 27.180 1.00 97.56 440 ILE A O 1
ATOM 3577 N N . THR A 1 441 ? -12.299 -4.305 25.163 1.00 96.94 441 THR A N 1
ATOM 3578 C CA . THR A 1 441 ? -11.333 -5.305 25.633 1.00 96.94 441 THR A CA 1
ATOM 3579 C C . THR A 1 441 ? -10.088 -5.251 24.764 1.00 96.94 441 THR A C 1
ATOM 3581 O O . THR A 1 441 ? -10.192 -5.173 23.546 1.00 96.94 441 THR A O 1
ATOM 3584 N N . CYS A 1 442 ? -8.908 -5.290 25.382 1.00 97.38 442 CYS A N 1
ATOM 3585 C CA . CYS A 1 442 ? -7.650 -5.417 24.654 1.00 97.38 442 CYS A CA 1
ATOM 3586 C C . CYS A 1 442 ? -7.289 -6.900 24.510 1.00 97.38 442 CYS A C 1
ATOM 3588 O O . CYS A 1 442 ? -7.206 -7.609 25.512 1.00 97.38 442 CYS A O 1
ATOM 3590 N N . LEU A 1 443 ? -7.098 -7.360 23.274 1.00 96.25 443 LEU A N 1
ATOM 3591 C CA . LEU A 1 443 ? -6.862 -8.765 22.926 1.00 96.25 443 LEU A CA 1
ATOM 3592 C C . LEU A 1 443 ? -5.379 -9.159 22.985 1.00 96.25 443 LEU A C 1
ATOM 3594 O O . LEU A 1 443 ? -5.056 -10.338 23.086 1.00 96.25 443 LEU A O 1
ATOM 3598 N N . THR A 1 444 ? -4.481 -8.179 22.912 1.00 95.25 444 THR A N 1
ATOM 3599 C CA . THR A 1 444 ? -3.020 -8.358 22.894 1.00 95.25 444 THR A CA 1
ATOM 3600 C C . THR A 1 444 ? -2.380 -8.233 24.280 1.00 95.25 444 THR A C 1
ATOM 3602 O O . THR A 1 444 ? -1.288 -8.755 24.504 1.00 95.25 444 THR A O 1
ATOM 3605 N N . LYS A 1 445 ? -3.051 -7.581 25.240 1.00 93.50 445 LYS A N 1
ATOM 3606 C CA . LYS A 1 445 ? -2.590 -7.493 26.634 1.00 93.50 445 LYS A CA 1
ATOM 3607 C C . LYS A 1 445 ? -3.010 -8.714 27.456 1.00 93.50 445 LYS A C 1
ATOM 3609 O O . LYS A 1 445 ? -3.908 -9.474 27.106 1.00 93.50 445 LYS A O 1
ATOM 3614 N N . TYR A 1 446 ? -2.360 -8.872 28.606 1.00 90.06 446 TYR A N 1
ATOM 3615 C CA . TYR A 1 446 ? -2.679 -9.910 29.582 1.00 90.06 446 TYR A CA 1
ATOM 3616 C C . TYR A 1 446 ? -4.138 -9.834 30.061 1.00 90.06 446 TYR A C 1
ATOM 3618 O O . TYR A 1 446 ? -4.747 -8.763 30.160 1.00 90.06 446 TYR A O 1
ATOM 3626 N N . ARG A 1 447 ? -4.694 -10.995 30.423 1.00 87.31 447 ARG A N 1
ATOM 3627 C CA . ARG A 1 447 ? -6.060 -11.107 30.947 1.00 87.31 447 ARG A CA 1
ATOM 3628 C C . ARG A 1 447 ? -6.239 -10.212 32.178 1.00 87.31 447 ARG A C 1
ATOM 3630 O O . ARG A 1 447 ? -5.464 -10.289 33.125 1.00 87.31 447 ARG A O 1
ATOM 3637 N N . GLY A 1 448 ? -7.291 -9.394 32.171 1.00 88.81 448 GLY A N 1
ATOM 3638 C CA . GLY A 1 448 ? -7.600 -8.455 33.254 1.00 88.81 448 GLY A CA 1
ATOM 3639 C C . GLY A 1 448 ? -7.021 -7.050 33.070 1.00 88.81 448 GLY A C 1
ATOM 3640 O O . GLY A 1 448 ? -7.291 -6.187 33.907 1.00 88.81 448 GLY A O 1
ATOM 3641 N N . TYR A 1 449 ? -6.280 -6.787 31.986 1.00 94.75 449 TYR A N 1
ATOM 3642 C CA . TYR A 1 449 ? -5.917 -5.423 31.601 1.00 94.75 449 TYR A CA 1
ATOM 3643 C C . TYR A 1 449 ? -7.178 -4.566 31.415 1.00 94.75 449 TYR A C 1
ATOM 3645 O O . TYR A 1 449 ? -8.073 -4.916 30.644 1.00 94.75 449 TYR A O 1
ATOM 3653 N N . LYS A 1 450 ? -7.251 -3.444 32.136 1.00 94.56 450 LYS A N 1
ATOM 3654 C CA . LYS A 1 450 ? -8.352 -2.483 32.031 1.00 94.56 450 LYS A CA 1
ATOM 3655 C C . LYS A 1 450 ? -7.956 -1.380 31.059 1.00 94.56 450 LYS A C 1
ATOM 3657 O O . LYS A 1 450 ? -6.944 -0.720 31.272 1.00 94.56 450 LYS A O 1
ATOM 3662 N N . VAL A 1 451 ? -8.761 -1.187 30.020 1.00 96.00 451 VAL A N 1
ATOM 3663 C CA . VAL A 1 451 ? -8.595 -0.072 29.082 1.00 96.00 451 VAL A CA 1
ATOM 3664 C C . VAL A 1 451 ? -9.272 1.160 29.672 1.00 96.00 451 VAL A C 1
ATOM 3666 O O . VAL A 1 451 ? -10.422 1.083 30.109 1.00 96.00 451 VAL A O 1
ATOM 3669 N N . GLU A 1 452 ? -8.565 2.287 29.709 1.00 94.62 452 GLU A N 1
ATOM 3670 C CA . GLU A 1 452 ? -9.146 3.552 30.151 1.00 94.62 452 GLU A CA 1
ATOM 3671 C C . GLU A 1 452 ? -10.135 4.031 29.092 1.00 94.62 452 GLU A C 1
ATOM 3673 O O . GLU A 1 452 ? -9.771 4.194 27.931 1.00 94.62 452 GLU A O 1
ATOM 3678 N N . CYS A 1 453 ? -11.392 4.233 29.478 1.00 95.56 453 CYS A N 1
ATOM 3679 C CA . CYS A 1 453 ? -12.474 4.550 28.556 1.00 95.56 453 CYS A CA 1
ATOM 3680 C C . CYS A 1 453 ? -13.405 5.595 29.174 1.00 95.56 453 CYS A C 1
ATOM 3682 O O . CYS A 1 453 ? -13.757 5.500 30.350 1.00 95.56 453 CYS A O 1
ATOM 3684 N N . SER A 1 454 ? -13.801 6.593 28.385 1.00 94.94 454 SER A N 1
ATOM 3685 C CA . SER A 1 454 ? -14.721 7.655 28.790 1.00 94.94 454 SER A CA 1
ATOM 3686 C C . SER A 1 454 ? -15.496 8.182 27.584 1.00 94.94 454 SER A C 1
ATOM 3688 O O . SER A 1 454 ? -14.907 8.703 26.632 1.00 94.94 454 SER A O 1
ATOM 3690 N N . GLY A 1 455 ? -16.825 8.058 27.625 1.00 96.31 455 GLY A N 1
ATOM 3691 C CA . GLY A 1 455 ? -17.698 8.484 26.530 1.00 96.31 455 GLY A CA 1
ATOM 3692 C C . GLY A 1 455 ? -17.361 7.753 25.230 1.00 96.31 455 GLY A C 1
ATOM 3693 O O . GLY A 1 455 ? -17.430 6.528 25.186 1.00 96.31 455 GLY A O 1
ATOM 3694 N N . SER A 1 456 ? -16.996 8.499 24.185 1.00 96.44 456 SER A N 1
ATOM 3695 C CA . SER A 1 456 ? -16.567 7.965 22.884 1.00 96.44 456 SER A CA 1
ATOM 3696 C C . SER A 1 456 ? -15.072 7.659 22.786 1.00 96.44 456 SER A C 1
ATOM 3698 O O . SER A 1 456 ? -14.603 7.209 21.743 1.00 96.44 456 SER A O 1
ATOM 3700 N N . THR A 1 457 ? -14.310 7.919 23.850 1.00 97.06 457 THR A N 1
ATOM 3701 C CA . THR A 1 457 ? -12.847 7.891 23.807 1.00 97.06 457 THR A CA 1
ATOM 3702 C C . THR A 1 457 ? -12.262 6.778 24.659 1.00 97.06 457 THR A C 1
ATOM 3704 O O . THR A 1 457 ? -12.781 6.470 25.734 1.00 97.06 457 THR A O 1
ATOM 3707 N N . PHE A 1 458 ? -11.138 6.214 24.223 1.00 96.81 458 PHE A N 1
ATOM 3708 C CA . PHE A 1 458 ? -10.329 5.315 25.039 1.00 96.81 458 PHE A CA 1
ATOM 3709 C C . PHE A 1 458 ? -8.835 5.618 24.913 1.00 96.81 458 PHE A C 1
ATOM 3711 O O . PHE A 1 458 ? -8.393 6.250 23.956 1.00 96.81 458 PHE A O 1
ATOM 3718 N N . SER A 1 459 ? -8.057 5.176 25.897 1.00 95.25 459 SER A N 1
ATOM 3719 C CA . SER A 1 459 ? -6.601 5.294 25.935 1.00 95.25 459 SER A CA 1
ATOM 3720 C C . SER A 1 459 ? -5.982 3.982 26.396 1.00 95.25 459 SER A C 1
ATOM 3722 O O . SER A 1 459 ? -6.501 3.303 27.287 1.00 95.25 459 SER A O 1
ATOM 3724 N N . ALA A 1 460 ? -4.859 3.616 25.788 1.00 94.50 460 ALA A N 1
ATOM 3725 C CA . ALA A 1 460 ? -4.114 2.418 26.139 1.00 94.50 460 ALA A CA 1
ATOM 3726 C C . ALA A 1 460 ? -2.619 2.614 25.900 1.00 94.50 460 ALA A C 1
ATOM 3728 O O . ALA A 1 460 ? -2.198 3.445 25.099 1.00 94.50 460 ALA A O 1
ATOM 3729 N N . ARG A 1 461 ? -1.806 1.815 26.593 1.00 94.31 461 ARG A N 1
ATOM 3730 C CA . ARG A 1 461 ? -0.348 1.845 26.454 1.00 94.31 461 ARG A CA 1
ATOM 3731 C C . ARG A 1 461 ? 0.101 1.014 25.249 1.00 94.31 461 ARG A C 1
ATOM 3733 O O . ARG A 1 461 ? 0.092 -0.220 25.326 1.00 94.31 461 ARG A O 1
ATOM 3740 N N . ILE A 1 462 ? 0.560 1.680 24.191 1.00 96.00 462 ILE A N 1
ATOM 3741 C CA . ILE A 1 462 ? 0.981 1.052 22.928 1.00 96.00 462 ILE A CA 1
ATOM 3742 C C . ILE A 1 462 ? 2.512 0.885 22.902 1.00 96.00 462 ILE A C 1
ATOM 3744 O O . ILE A 1 462 ? 3.222 1.873 23.106 1.00 96.00 462 ILE A O 1
ATOM 3748 N N . PRO A 1 463 ? 3.043 -0.338 22.706 1.00 95.56 463 PRO A N 1
ATOM 3749 C CA . PRO A 1 463 ? 4.478 -0.621 22.721 1.00 95.56 463 PRO A CA 1
ATOM 3750 C C . PRO A 1 463 ? 5.214 0.026 21.555 1.00 95.56 463 PRO A C 1
ATOM 3752 O O . PRO A 1 463 ? 4.636 0.241 20.496 1.00 95.56 463 PRO A O 1
ATOM 3755 N N . GLY A 1 464 ? 6.499 0.326 21.755 1.00 93.38 464 GLY A N 1
ATOM 3756 C CA . GLY A 1 464 ? 7.352 0.851 20.693 1.00 93.38 464 GLY A CA 1
ATOM 3757 C C . GLY A 1 464 ? 7.458 -0.128 19.523 1.00 93.38 464 GLY A C 1
ATOM 3758 O O . GLY A 1 464 ? 7.590 -1.336 19.744 1.00 93.38 464 GLY A O 1
ATOM 3759 N N . ARG A 1 465 ? 7.360 0.384 18.292 1.00 92.19 465 ARG A N 1
ATOM 3760 C CA . ARG A 1 465 ? 7.328 -0.382 17.030 1.00 92.19 465 ARG A CA 1
ATOM 3761 C C . ARG A 1 465 ? 6.238 -1.453 16.953 1.00 92.19 465 ARG A C 1
ATOM 3763 O O . ARG A 1 465 ? 6.262 -2.269 16.042 1.00 92.19 465 ARG A O 1
ATOM 3770 N N . GLY A 1 466 ? 5.301 -1.474 17.899 1.00 95.12 466 GLY A N 1
ATOM 3771 C CA . GLY A 1 466 ? 4.314 -2.534 18.042 1.00 95.12 466 GLY A CA 1
ATOM 3772 C C . GLY A 1 466 ? 2.891 -2.091 17.777 1.00 95.12 466 GLY A C 1
ATOM 3773 O O . GLY A 1 466 ? 2.631 -0.968 17.347 1.00 95.12 466 GLY A O 1
ATOM 3774 N N . MET A 1 467 ? 1.959 -3.004 18.034 1.00 97.12 467 MET A N 1
ATOM 3775 C CA . MET A 1 467 ? 0.535 -2.775 17.841 1.00 97.12 467 MET A CA 1
ATOM 3776 C C . MET A 1 467 ? -0.275 -3.518 18.896 1.00 97.12 467 MET A C 1
ATOM 3778 O O . MET A 1 467 ? 0.072 -4.630 19.288 1.00 97.12 467 MET A O 1
ATOM 3782 N N . GLU A 1 468 ? -1.358 -2.897 19.350 1.00 97.62 468 GLU A N 1
ATOM 3783 C CA . GLU A 1 468 ? -2.330 -3.505 20.257 1.00 97.62 468 GLU A CA 1
ATOM 3784 C C . GLU A 1 468 ? -3.690 -3.596 19.569 1.00 97.62 468 GLU A C 1
ATOM 3786 O O . GLU A 1 468 ? -4.073 -2.690 18.825 1.00 97.62 468 GLU A O 1
ATOM 3791 N N . VAL A 1 469 ? -4.429 -4.673 19.831 1.00 98.00 469 VAL A N 1
ATOM 3792 C CA . VAL A 1 469 ? -5.755 -4.908 19.248 1.00 98.00 469 VAL A CA 1
ATOM 3793 C C . VAL A 1 469 ? -6.823 -4.764 20.316 1.00 98.00 469 VAL A C 1
ATOM 3795 O O . VAL A 1 469 ? -6.708 -5.315 21.411 1.00 98.00 469 VAL A O 1
ATOM 3798 N N . PHE A 1 470 ? -7.888 -4.057 19.971 1.00 97.75 470 PHE A N 1
ATOM 3799 C CA . PHE A 1 470 ? -9.045 -3.805 20.808 1.00 97.75 470 PHE A CA 1
ATOM 3800 C C . PHE A 1 470 ? -10.303 -4.302 20.107 1.00 97.75 470 PHE A C 1
ATOM 3802 O O . PHE A 1 470 ? -10.480 -4.088 18.908 1.00 97.75 470 PHE A O 1
ATOM 3809 N N . GLU A 1 471 ? -11.194 -4.925 20.866 1.00 97.12 471 GLU A N 1
ATOM 3810 C CA . GLU A 1 471 ? -12.568 -5.189 20.451 1.00 97.12 471 GLU A CA 1
ATOM 3811 C C . GLU A 1 471 ? -13.498 -4.256 21.224 1.00 97.12 471 GLU A C 1
ATOM 3813 O O . GLU A 1 471 ? -13.395 -4.143 22.451 1.00 97.12 471 GLU A O 1
ATOM 3818 N N . LEU A 1 472 ? -14.362 -3.550 20.498 1.00 97.12 472 LEU A N 1
ATOM 3819 C CA . LEU A 1 472 ? -15.266 -2.549 21.045 1.00 97.12 472 LEU A CA 1
ATOM 3820 C C . LEU A 1 472 ? -16.705 -2.842 20.647 1.00 97.12 472 LEU A C 1
ATOM 3822 O O . LEU A 1 472 ? -16.981 -3.273 19.526 1.00 97.12 472 LEU A O 1
ATOM 3826 N N . ARG A 1 473 ? -17.620 -2.484 21.544 1.00 97.50 473 ARG A N 1
ATOM 3827 C CA . ARG A 1 473 ? -19.046 -2.338 21.263 1.00 97.50 473 ARG A CA 1
ATOM 3828 C C . ARG A 1 473 ? -19.449 -0.880 21.464 1.00 97.50 473 ARG A C 1
ATOM 3830 O O . ARG A 1 473 ? -19.211 -0.346 22.549 1.00 97.50 473 ARG A O 1
ATOM 3837 N N . LEU A 1 474 ? -20.042 -0.265 20.440 1.00 94.69 474 LEU A N 1
ATOM 3838 C CA . LEU A 1 474 ? -20.532 1.124 20.451 1.00 94.69 474 LEU A CA 1
ATOM 3839 C C . LEU A 1 474 ? -22.039 1.204 20.742 1.00 94.69 474 LEU A C 1
ATOM 3841 O O . LEU A 1 474 ? -22.790 0.271 20.357 1.00 94.69 474 LEU A O 1
#

Radius of gyration: 22.52 Å; chains: 1; bounding box: 58×60×66 Å